Protein AF-0000000084820708 (afdb_homodimer)

Radius of gyration: 31.04 Å; Cα contacts (8 Å, |Δi|>4): 788; chains: 2; bounding box: 62×98×71 Å

InterPro domains:
  IPR000210 BTB/POZ domain [PF00651] (26-86)
  IPR000210 BTB/POZ domain [PS50097] (18-87)
  IPR011333 SKP1/BTB/POZ domain superfamily [G3DSA:3.30.710.10] (19-226)
  IPR011333 SKP1/BTB/POZ domain superfamily [SSF54695] (27-207)

Structure (mmCIF, N/CA/C/O backbone):
data_AF-0000000084820708-model_v1
#
loop_
_entity.id
_entity.type
_entity.pdbx_description
1 polymer 'BTB domain-containing protein'
#
loop_
_atom_site.group_PDB
_atom_site.id
_atom_site.type_symbol
_atom_site.label_atom_id
_atom_site.label_alt_id
_atom_site.label_comp_id
_atom_site.label_asym_id
_atom_site.label_entity_id
_atom_site.label_seq_id
_atom_site.pdbx_PDB_ins_code
_atom_site.Cartn_x
_atom_site.Cartn_y
_atom_site.Cartn_z
_atom_site.occupancy
_atom_site.B_iso_or_equiv
_atom_site.auth_seq_id
_atom_site.auth_comp_id
_atom_site.auth_asym_id
_atom_site.auth_atom_id
_atom_site.pdbx_PDB_model_num
ATOM 1 N N . MET A 1 1 ? 14.414 -39.125 -22.203 1 27.28 1 MET A N 1
ATOM 2 C CA . MET A 1 1 ? 13.703 -39.188 -20.938 1 27.28 1 MET A CA 1
ATOM 3 C C . MET A 1 1 ? 12.211 -39.406 -21.156 1 27.28 1 MET A C 1
ATOM 5 O O . MET A 1 1 ? 11.57 -38.656 -21.906 1 27.28 1 MET A O 1
ATOM 9 N N . ALA A 1 2 ? 11.703 -40.438 -20.938 1 32.78 2 ALA A N 1
ATOM 10 C CA . ALA A 1 2 ? 10.383 -40.938 -21.328 1 32.78 2 ALA A CA 1
ATOM 11 C C . ALA A 1 2 ? 9.281 -40.125 -20.641 1 32.78 2 ALA A C 1
ATOM 13 O O . ALA A 1 2 ? 9.227 -40.062 -19.406 1 32.78 2 ALA A O 1
ATOM 14 N N . MET A 1 3 ? 8.867 -39 -21.062 1 38.34 3 MET A N 1
ATOM 15 C CA . MET A 1 3 ? 7.707 -38.25 -20.578 1 38.34 3 MET A CA 1
ATOM 16 C C . MET A 1 3 ? 6.535 -39.188 -20.297 1 38.34 3 MET A C 1
ATOM 18 O O . MET A 1 3 ? 6.098 -39.938 -21.172 1 38.34 3 MET A O 1
ATOM 22 N N . ALA A 1 4 ? 6.457 -39.781 -19.172 1 41.41 4 ALA A N 1
ATOM 23 C CA . ALA A 1 4 ? 5.297 -40.594 -18.844 1 41.41 4 ALA A CA 1
ATOM 24 C C . ALA A 1 4 ? 4.004 -39.938 -19.328 1 41.41 4 ALA A C 1
ATOM 26 O O . ALA A 1 4 ? 3.746 -38.781 -19.047 1 41.41 4 ALA A O 1
ATOM 27 N N . ALA A 1 5 ? 3.494 -40.25 -20.453 1 46.59 5 ALA A N 1
ATOM 28 C CA . ALA A 1 5 ? 2.232 -39.875 -21.078 1 46.59 5 ALA A CA 1
ATOM 29 C C . ALA A 1 5 ? 1.088 -39.906 -20.062 1 46.59 5 ALA A C 1
ATOM 31 O O . ALA A 1 5 ? 1.071 -40.75 -19.172 1 46.59 5 ALA A O 1
ATOM 32 N N . ARG A 1 6 ? 0.524 -38.781 -19.641 1 53.88 6 ARG A N 1
ATOM 33 C CA . ARG A 1 6 ? -0.777 -38.875 -18.984 1 53.88 6 ARG A CA 1
ATOM 34 C C . ARG A 1 6 ? -1.599 -40 -19.594 1 53.88 6 ARG A C 1
ATOM 36 O O . ARG A 1 6 ? -1.662 -40.156 -20.812 1 53.88 6 ARG A O 1
ATOM 43 N N . CYS A 1 7 ? -1.661 -41.125 -18.906 1 51.16 7 CYS A N 1
ATOM 44 C CA . CYS A 1 7 ? -2.486 -42.219 -19.375 1 51.16 7 CYS A CA 1
ATOM 45 C C . CYS A 1 7 ? -3.816 -41.719 -19.922 1 51.16 7 CYS A C 1
ATOM 47 O O . CYS A 1 7 ? -4.652 -41.219 -19.172 1 51.16 7 CYS A O 1
ATOM 49 N N . ILE A 1 8 ? -3.764 -41.375 -21.219 1 62.25 8 ILE A N 1
ATOM 50 C CA . ILE A 1 8 ? -5.055 -41.125 -21.859 1 62.25 8 ILE A CA 1
ATOM 51 C C . ILE A 1 8 ? -5.914 -42.375 -21.766 1 62.25 8 ILE A C 1
ATOM 53 O O . ILE A 1 8 ? -5.637 -43.375 -22.438 1 62.25 8 ILE A O 1
ATOM 57 N N . ASP A 1 9 ? -6.508 -42.719 -20.625 1 59.56 9 ASP A N 1
ATOM 58 C CA . ASP A 1 9 ? -7.289 -43.906 -20.359 1 59.56 9 ASP A CA 1
ATOM 59 C C . ASP A 1 9 ? -8.039 -44.375 -21.609 1 59.56 9 ASP A C 1
ATOM 61 O O . ASP A 1 9 ? -8.141 -45.562 -21.875 1 59.56 9 ASP A O 1
ATOM 65 N N . ASN A 1 10 ? -8.516 -43.469 -22.422 1 69.81 10 ASN A N 1
ATOM 66 C CA . ASN A 1 10 ? -9.336 -43.875 -23.562 1 69.81 10 ASN A CA 1
ATOM 67 C C . ASN A 1 10 ? -8.773 -43.344 -24.875 1 69.81 10 ASN A C 1
ATOM 69 O O . ASN A 1 10 ? -9.438 -42.562 -25.578 1 69.81 10 ASN A O 1
ATOM 73 N N . LEU A 1 11 ? -7.555 -43.875 -25.172 1 77.69 11 LEU A N 1
ATOM 74 C CA . LEU A 1 11 ? -6.855 -43.406 -26.375 1 77.69 11 LEU A CA 1
ATOM 75 C C . LEU A 1 11 ? -7.703 -43.656 -27.625 1 77.69 11 LEU A C 1
ATOM 77 O O . LEU A 1 11 ? -7.742 -42.781 -28.516 1 77.69 11 LEU A O 1
ATOM 81 N N . GLU A 1 12 ? -8.359 -44.75 -27.594 1 80.44 12 GLU A N 1
ATOM 82 C CA . GLU A 1 12 ? -9.195 -45.062 -28.75 1 80.44 12 GLU A CA 1
ATOM 83 C C . GLU A 1 12 ? -10.305 -44.031 -28.938 1 80.44 12 GLU A C 1
ATOM 85 O O . GLU A 1 12 ? -10.57 -43.594 -30.047 1 80.44 12 GLU A O 1
ATOM 90 N N . SER A 1 13 ? -10.875 -43.75 -27.906 1 81.62 13 SER A N 1
ATOM 91 C CA . SER A 1 13 ? -11.938 -42.75 -27.969 1 81.62 13 SER A CA 1
ATOM 92 C C . SER A 1 13 ? -11.398 -41.406 -28.406 1 81.62 13 SER A C 1
ATOM 94 O O . SER A 1 13 ? -12.078 -40.656 -29.125 1 81.62 13 SER A O 1
ATOM 96 N N . VAL A 1 14 ? -10.188 -41.094 -28 1 84.06 14 VAL A N 1
ATOM 97 C CA . VAL A 1 14 ? -9.562 -39.812 -28.359 1 84.06 14 VAL A CA 1
ATOM 98 C C . VAL A 1 14 ? -9.289 -39.781 -29.875 1 84.06 14 VAL A C 1
ATOM 100 O O . VAL A 1 14 ? -9.625 -38.812 -30.547 1 84.06 14 VAL A O 1
ATOM 103 N N . LEU A 1 15 ? -8.852 -40.906 -30.344 1 83.56 15 LEU A N 1
ATOM 104 C CA . LEU A 1 15 ? -8.477 -40.969 -31.75 1 83.56 15 LEU A CA 1
ATOM 105 C C . LEU A 1 15 ? -9.711 -41.031 -32.656 1 83.56 15 LEU A C 1
ATOM 107 O O . LEU A 1 15 ? -9.641 -40.656 -33.812 1 83.56 15 LEU A O 1
ATOM 111 N N . ALA A 1 16 ? -10.789 -41.469 -32.031 1 87.56 16 ALA A N 1
ATOM 112 C CA . ALA A 1 16 ? -12.039 -41.562 -32.781 1 87.56 16 ALA A CA 1
ATOM 113 C C . ALA A 1 16 ? -12.75 -40.219 -32.844 1 87.56 16 ALA A C 1
ATOM 115 O O . ALA A 1 16 ? -13.641 -40.031 -33.656 1 87.56 16 ALA A O 1
ATOM 116 N N . SER A 1 17 ? -12.367 -39.406 -32.031 1 86.38 17 SER A N 1
ATOM 117 C CA . SER A 1 17 ? -13.039 -38.094 -32 1 86.38 17 SER A CA 1
ATOM 118 C C . SER A 1 17 ? -12.562 -37.219 -33.156 1 86.38 17 SER A C 1
ATOM 120 O O . SER A 1 17 ? -11.492 -37.438 -33.719 1 86.38 17 SER A O 1
ATOM 122 N N . ARG A 1 18 ? -13.398 -36.219 -33.531 1 88.94 18 ARG A N 1
ATOM 123 C CA . ARG A 1 18 ? -13.023 -35.312 -34.625 1 88.94 18 ARG A CA 1
ATOM 124 C C . ARG A 1 18 ? -11.844 -34.438 -34.25 1 88.94 18 ARG A C 1
ATOM 126 O O . ARG A 1 18 ? -11.555 -34.25 -33.062 1 88.94 18 ARG A O 1
ATOM 133 N N . VAL A 1 19 ? -11.156 -34 -35.25 1 90.56 19 VAL A N 1
ATOM 134 C CA . VAL A 1 19 ? -10.008 -33.125 -35.094 1 90.56 19 VAL A CA 1
ATOM 135 C C . VAL A 1 19 ? -10.438 -31.672 -35.188 1 90.56 19 VAL A C 1
ATOM 137 O O . VAL A 1 19 ? -11.133 -31.297 -36.125 1 90.56 19 VAL A O 1
ATOM 140 N N . ILE A 1 20 ? -10.102 -30.906 -34.219 1 91.94 20 ILE A N 1
ATOM 141 C CA . ILE A 1 20 ? -10.445 -29.5 -34.156 1 91.94 20 ILE A CA 1
ATOM 142 C C . ILE A 1 20 ? -9.227 -28.656 -34.562 1 91.94 20 ILE A C 1
ATOM 144 O O . ILE A 1 20 ? -8.109 -28.938 -34.125 1 91.94 20 ILE A O 1
ATOM 148 N N . THR A 1 21 ? -9.469 -27.641 -35.344 1 93.5 21 THR A N 1
ATOM 149 C CA . THR A 1 21 ? -8.43 -26.703 -35.75 1 93.5 21 THR A CA 1
ATOM 150 C C . THR A 1 21 ? -8.438 -25.469 -34.844 1 93.5 21 THR A C 1
ATOM 152 O O . THR A 1 21 ? -9.445 -24.766 -34.781 1 93.5 21 THR A O 1
ATOM 155 N N . PHE A 1 22 ? -7.324 -25.25 -34.188 1 94.56 22 PHE A N 1
ATOM 156 C CA . PHE A 1 22 ? -7.152 -24.047 -33.375 1 94.56 22 PHE A CA 1
ATOM 157 C C . PHE A 1 22 ? -6.27 -23.031 -34.094 1 94.56 22 PHE A C 1
ATOM 159 O O . PHE A 1 22 ? -5.188 -23.375 -34.562 1 94.56 22 PHE A O 1
ATOM 166 N N . LEU A 1 23 ? -6.758 -21.812 -34.188 1 95.94 23 LEU A N 1
ATOM 167 C CA . LEU A 1 23 ? -5.988 -20.688 -34.719 1 95.94 23 LEU A CA 1
ATOM 168 C C . LEU A 1 23 ? -5.551 -19.766 -33.594 1 95.94 23 LEU A C 1
ATOM 170 O O . LEU A 1 23 ? -6.371 -19.047 -33 1 95.94 23 LEU A O 1
ATOM 174 N N . ILE A 1 24 ? -4.238 -19.766 -33.344 1 95.62 24 ILE A N 1
ATOM 175 C CA . ILE A 1 24 ? -3.75 -19.125 -32.125 1 95.62 24 ILE A CA 1
ATOM 176 C C . ILE A 1 24 ? -2.973 -17.859 -32.469 1 95.62 24 ILE A C 1
ATOM 178 O O . ILE A 1 24 ? -2.072 -17.906 -33.312 1 95.62 24 ILE A O 1
ATOM 182 N N . GLY A 1 25 ? -3.299 -16.734 -31.797 1 95 25 GLY A N 1
ATOM 183 C CA . GLY A 1 25 ? -2.555 -15.5 -31.938 1 95 25 GLY A CA 1
ATOM 184 C C . GLY A 1 25 ? -2.961 -14.688 -33.156 1 95 25 GLY A C 1
ATOM 185 O O . GLY A 1 25 ? -3.836 -15.102 -33.906 1 95 25 GLY A O 1
ATOM 186 N N . PRO A 1 26 ? -2.328 -13.555 -33.312 1 93.31 26 PRO A N 1
ATOM 187 C CA . PRO A 1 26 ? -2.627 -12.695 -34.438 1 93.31 26 PRO A CA 1
ATOM 188 C C . PRO A 1 26 ? -2.213 -13.312 -35.781 1 93.31 26 PRO A C 1
ATOM 190 O O . PRO A 1 26 ? -2.838 -13.047 -36.812 1 93.31 26 PRO A O 1
ATOM 193 N N . GLU A 1 27 ? -1.203 -14.094 -35.75 1 94.19 27 GLU A N 1
ATOM 194 C CA . GLU A 1 27 ? -0.719 -14.742 -36.969 1 94.19 27 GLU A CA 1
ATOM 195 C C . GLU A 1 27 ? -1.515 -16 -37.281 1 94.19 27 GLU A C 1
ATOM 197 O O . GLU A 1 27 ? -1.3 -16.641 -38.312 1 94.19 27 GLU A O 1
ATOM 202 N N . LYS A 1 28 ? -2.363 -16.359 -36.438 1 94.81 28 LYS A N 1
ATOM 203 C CA . LYS A 1 28 ? -3.262 -17.5 -36.625 1 94.81 28 LYS A CA 1
ATOM 204 C C . LYS A 1 28 ? -2.48 -18.781 -36.844 1 94.81 28 LYS A C 1
ATOM 206 O O . LYS A 1 28 ? -2.754 -19.531 -37.781 1 94.81 28 LYS A O 1
ATOM 211 N N . GLN A 1 29 ? -1.517 -19.016 -36.031 1 94.62 29 GLN A N 1
ATOM 212 C CA . GLN A 1 29 ? -0.818 -20.297 -36.094 1 94.62 29 GLN A CA 1
ATOM 213 C C . GLN A 1 29 ? -1.785 -21.453 -35.875 1 94.62 29 GLN A C 1
ATOM 215 O O . GLN A 1 29 ? -2.609 -21.422 -34.969 1 94.62 29 GLN A O 1
ATOM 220 N N . THR A 1 30 ? -1.661 -22.469 -36.688 1 94.88 30 THR A N 1
ATOM 221 C CA . THR A 1 30 ? -2.654 -23.531 -36.719 1 94.88 30 THR A CA 1
ATOM 222 C C . THR A 1 30 ? -2.209 -24.719 -35.875 1 94.88 30 THR A C 1
ATOM 224 O O . THR A 1 30 ? -1.054 -25.141 -35.938 1 94.88 30 THR A O 1
ATOM 227 N N . PHE A 1 31 ? -3.105 -25.234 -35.031 1 93.56 31 PHE A N 1
ATOM 228 C CA . PHE A 1 31 ? -2.934 -26.453 -34.25 1 93.56 31 PHE A CA 1
ATOM 229 C C . PHE A 1 31 ? -4.117 -27.391 -34.469 1 93.56 31 PHE A C 1
ATOM 231 O O . PHE A 1 31 ? -5.266 -26.953 -34.531 1 93.56 31 PHE A O 1
ATOM 238 N N . HIS A 1 32 ? -3.832 -28.703 -34.625 1 92.25 32 HIS A N 1
ATOM 239 C CA . HIS A 1 32 ? -4.875 -29.719 -34.781 1 92.25 32 HIS A CA 1
ATOM 240 C C . HIS A 1 32 ? -4.891 -30.672 -33.562 1 92.25 32 HIS A C 1
ATOM 242 O O . HIS A 1 32 ? -3.887 -31.312 -33.281 1 92.25 32 HIS A O 1
ATOM 248 N N . ILE A 1 33 ? -6.035 -30.688 -32.906 1 90.75 33 ILE A N 1
ATOM 249 C CA . ILE A 1 33 ? -6.133 -31.484 -31.688 1 90.75 33 ILE A CA 1
ATOM 250 C C . ILE A 1 33 ? -7.441 -32.281 -31.703 1 90.75 33 ILE A C 1
ATOM 252 O O . ILE A 1 33 ? -8.469 -31.781 -32.156 1 90.75 33 ILE A O 1
ATOM 256 N N . ASN A 1 34 ? -7.336 -33.5 -31.219 1 90.06 34 ASN A N 1
ATOM 257 C CA . ASN A 1 34 ? -8.562 -34.281 -31.078 1 90.06 34 ASN A CA 1
ATOM 258 C C . ASN A 1 34 ? -9.523 -33.625 -30.078 1 90.06 34 ASN A C 1
ATOM 260 O O . ASN A 1 34 ? -9.117 -33.219 -28.984 1 90.06 34 ASN A O 1
ATOM 264 N N . GLU A 1 35 ? -10.742 -33.594 -30.438 1 89.62 35 GLU A N 1
ATOM 265 C CA . GLU A 1 35 ? -11.773 -32.875 -29.672 1 89.62 35 GLU A CA 1
ATOM 266 C C . GLU A 1 35 ? -11.867 -33.438 -28.25 1 89.62 35 GLU A C 1
ATOM 268 O O . GLU A 1 35 ? -11.992 -32.656 -27.281 1 89.62 35 GLU A O 1
ATOM 273 N N . GLN A 1 36 ? -11.766 -34.688 -28.109 1 87.5 36 GLN A N 1
ATOM 274 C CA . GLN A 1 36 ? -11.961 -35.312 -26.812 1 87.5 36 GLN A CA 1
ATOM 275 C C . GLN A 1 36 ? -10.867 -34.906 -25.844 1 87.5 36 GLN A C 1
ATOM 277 O O . GLN A 1 36 ? -11.109 -34.812 -24.625 1 87.5 36 GLN A O 1
ATOM 282 N N . LEU A 1 37 ? -9.656 -34.656 -26.312 1 86.94 37 LEU A N 1
ATOM 283 C CA . LEU A 1 37 ? -8.547 -34.219 -25.469 1 86.94 37 LEU A CA 1
ATOM 284 C C . LEU A 1 37 ? -8.836 -32.875 -24.828 1 86.94 37 LEU A C 1
ATOM 286 O O . LEU A 1 37 ? -8.516 -32.625 -23.672 1 86.94 37 LEU A O 1
ATOM 290 N N . VAL A 1 38 ? -9.492 -32.031 -25.547 1 89.75 38 VAL A N 1
ATOM 291 C CA . VAL A 1 38 ? -9.711 -30.641 -25.141 1 89.75 38 VAL A CA 1
ATOM 292 C C . VAL A 1 38 ? -10.977 -30.547 -24.281 1 89.75 38 VAL A C 1
ATOM 294 O O . VAL A 1 38 ? -10.992 -29.875 -23.25 1 89.75 38 VAL A O 1
ATOM 297 N N . ILE A 1 39 ? -12.047 -31.25 -24.641 1 88.5 39 ILE A N 1
ATOM 298 C CA . ILE A 1 39 ? -13.328 -31.109 -23.953 1 88.5 39 ILE A CA 1
ATOM 299 C C . ILE A 1 39 ? -13.297 -31.875 -22.641 1 88.5 39 ILE A C 1
ATOM 301 O O . ILE A 1 39 ? -14.102 -31.609 -21.734 1 88.5 39 ILE A O 1
ATOM 305 N N . SER A 1 40 ? -12.367 -32.781 -22.469 1 86.94 40 SER A N 1
ATOM 306 C CA . SER A 1 40 ? -12.273 -33.562 -21.234 1 86.94 40 SER A CA 1
ATOM 307 C C . SER A 1 40 ? -11.664 -32.75 -20.109 1 86.94 40 SER A C 1
ATOM 309 O O . SER A 1 40 ? -11.875 -33.031 -18.938 1 86.94 40 SER A O 1
ATOM 311 N N . CYS A 1 41 ? -10.953 -31.703 -20.438 1 87.88 41 CYS A N 1
ATOM 312 C CA . CYS A 1 41 ? -10.211 -31 -19.406 1 87.88 41 CYS A CA 1
ATOM 313 C C . CYS A 1 41 ? -10.727 -29.562 -19.25 1 87.88 41 CYS A C 1
ATOM 315 O O . CYS A 1 41 ? -10.305 -28.844 -18.344 1 87.88 41 CYS A O 1
ATOM 317 N N . SER A 1 42 ? -11.641 -29.156 -20.047 1 91.62 42 SER A N 1
ATOM 318 C CA . SER A 1 42 ? -12.078 -27.766 -20.031 1 91.62 42 SER A CA 1
ATOM 319 C C . SER A 1 42 ? -13.586 -27.672 -20.234 1 91.62 42 SER A C 1
ATOM 321 O O . SER A 1 42 ? -14.094 -28.031 -21.297 1 91.62 42 SER A O 1
ATOM 323 N N . GLY A 1 43 ? -14.25 -27.062 -19.312 1 88.69 43 GLY A N 1
ATOM 324 C CA . GLY A 1 43 ? -15.672 -26.797 -19.469 1 88.69 43 GLY A CA 1
ATOM 325 C C . GLY A 1 43 ? -15.977 -25.781 -20.547 1 88.69 43 GLY A C 1
ATOM 326 O O . GLY A 1 43 ? -16.969 -25.891 -21.266 1 88.69 43 GLY A O 1
ATOM 327 N N . VAL A 1 44 ? -15.18 -24.875 -20.672 1 91.75 44 VAL A N 1
ATOM 328 C CA . VAL A 1 44 ? -15.359 -23.797 -21.641 1 91.75 44 VAL A CA 1
ATOM 329 C C . VAL A 1 44 ? -15.195 -24.344 -23.062 1 91.75 44 VAL A C 1
ATOM 331 O O . VAL A 1 44 ? -16.031 -24.078 -23.922 1 91.75 44 VAL A O 1
ATOM 334 N N . PHE A 1 45 ? -14.164 -25.094 -23.312 1 91.25 45 PHE A N 1
ATOM 335 C CA . PHE A 1 45 ? -13.961 -25.672 -24.625 1 91.25 45 PHE A CA 1
ATOM 336 C C . PHE A 1 45 ? -15.062 -26.672 -24.969 1 91.25 45 PHE A C 1
ATOM 338 O O . PHE A 1 45 ? -15.484 -26.781 -26.125 1 91.25 45 PHE A O 1
ATOM 345 N N . LYS A 1 46 ? -15.508 -27.391 -23.938 1 89.75 46 LYS A N 1
ATOM 346 C CA . LYS A 1 46 ? -16.641 -28.281 -24.141 1 89.75 46 LYS A CA 1
ATOM 347 C C . LYS A 1 46 ? -17.859 -27.531 -24.641 1 89.75 46 LYS A C 1
ATOM 349 O O . LYS A 1 46 ? -18.5 -27.938 -25.625 1 89.75 46 LYS A O 1
ATOM 354 N N . ARG A 1 47 ? -18.109 -26.484 -24.062 1 88.94 47 ARG A N 1
ATOM 355 C CA . ARG A 1 47 ? -19.266 -25.672 -24.453 1 88.94 47 ARG A CA 1
ATOM 356 C C . ARG A 1 47 ? -19.062 -25.078 -25.844 1 88.94 47 ARG A C 1
ATOM 358 O O . ARG A 1 47 ? -20 -25.031 -26.641 1 88.94 47 ARG A O 1
ATOM 365 N N . MET A 1 48 ? -17.891 -24.641 -26.125 1 87.38 48 MET A N 1
ATOM 366 C CA . MET A 1 48 ? -17.578 -24.031 -27.422 1 87.38 48 MET A CA 1
ATOM 367 C C . MET A 1 48 ? -17.75 -25.016 -28.562 1 87.38 48 MET A C 1
ATOM 369 O O . MET A 1 48 ? -18.156 -24.641 -29.656 1 87.38 48 MET A O 1
ATOM 373 N N . LEU A 1 49 ? -17.5 -26.281 -28.281 1 87.5 49 LEU A N 1
ATOM 374 C CA . LEU A 1 49 ? -17.391 -27.266 -29.359 1 87.5 49 LEU A CA 1
ATOM 375 C C . LEU A 1 49 ? -18.625 -28.156 -29.422 1 87.5 49 LEU A C 1
ATOM 377 O O . LEU A 1 49 ? -18.828 -28.875 -30.406 1 87.5 49 LEU A O 1
ATOM 381 N N . THR A 1 50 ? -19.406 -28.156 -28.391 1 80.06 50 THR A N 1
ATOM 382 C CA . THR A 1 50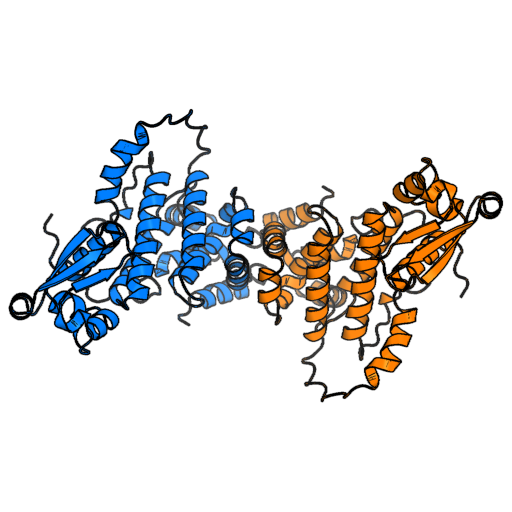 ? -20.547 -29.078 -28.391 1 80.06 50 THR A CA 1
ATOM 383 C C . THR A 1 50 ? -21.859 -28.297 -28.469 1 80.06 50 THR A C 1
ATOM 385 O O . THR A 1 50 ? -22.922 -28.891 -28.703 1 80.06 50 THR A O 1
ATOM 388 N N . ASN A 1 51 ? -22.031 -27.094 -28.078 1 70.75 51 ASN A N 1
ATOM 389 C CA . ASN A 1 51 ? -23.312 -26.406 -27.953 1 70.75 51 ASN A CA 1
ATOM 390 C C . ASN A 1 51 ? -23.766 -25.828 -29.297 1 70.75 51 ASN A C 1
ATOM 392 O O . AS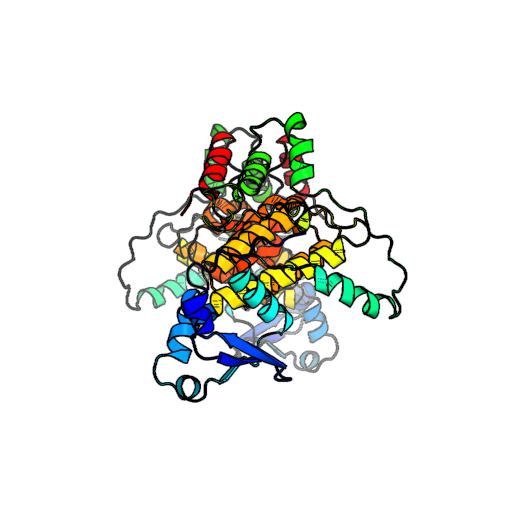N A 1 51 ? -24.531 -24.859 -29.328 1 70.75 51 ASN A O 1
ATOM 396 N N . GLY A 1 52 ? -23.375 -26.453 -30.375 1 65.19 52 GLY A N 1
ATOM 397 C CA . GLY A 1 52 ? -24.016 -26.047 -31.609 1 65.19 52 GLY A CA 1
ATOM 398 C C . GLY A 1 52 ? -23.516 -24.719 -32.125 1 65.19 52 GLY A C 1
ATOM 399 O O . GLY A 1 52 ? -24.094 -24.156 -33.062 1 65.19 52 GLY A O 1
ATOM 400 N N . MET A 1 53 ? -22.625 -24.125 -31.453 1 59.75 53 MET A N 1
ATOM 401 C CA . MET A 1 53 ? -22.109 -22.859 -31.969 1 59.75 53 MET A CA 1
ATOM 402 C C . MET A 1 53 ? -21.375 -23.078 -33.281 1 59.75 53 MET A C 1
ATOM 404 O O . MET A 1 53 ? -21.094 -24.219 -33.688 1 59.75 53 MET A O 1
ATOM 408 N N . ARG A 1 54 ? -21.406 -21.969 -34.062 1 58.72 54 ARG A N 1
ATOM 409 C CA . ARG A 1 54 ? -20.75 -21.969 -35.375 1 58.72 54 ARG A CA 1
ATOM 410 C C . ARG A 1 54 ? -19.438 -22.719 -35.344 1 58.72 54 ARG A C 1
ATOM 412 O O . ARG A 1 54 ? -19.125 -23.516 -36.219 1 58.72 54 ARG A O 1
ATOM 419 N N . GLU A 1 55 ? -18.672 -22.5 -34.219 1 59.81 55 GLU A N 1
ATOM 420 C CA . GLU A 1 55 ? -17.375 -23.141 -34.062 1 59.81 55 GLU A CA 1
ATOM 421 C C . GLU A 1 55 ? -17.531 -24.656 -33.969 1 59.81 55 GLU A C 1
ATOM 423 O O . GLU A 1 55 ? -16.688 -25.406 -34.5 1 59.81 55 GLU A O 1
ATOM 428 N N . SER A 1 56 ? -18.672 -24.953 -33.312 1 65.44 56 SER A N 1
ATOM 429 C CA . SER A 1 56 ? -18.969 -26.359 -33.094 1 65.44 56 SER A CA 1
ATOM 430 C C . SER A 1 56 ? -19.141 -27.094 -34.406 1 65.44 56 SER A C 1
ATOM 432 O O . SER A 1 56 ? -18.656 -28.219 -34.562 1 65.44 56 SER A O 1
ATOM 434 N N . GLN A 1 57 ? -19.734 -26.453 -35.25 1 67.69 57 GLN A N 1
ATOM 435 C CA . GLN A 1 57 ? -20.016 -27.125 -36.531 1 67.69 57 GLN A CA 1
ATOM 436 C C . GLN A 1 57 ? -18.797 -27.094 -37.438 1 67.69 57 GLN A C 1
ATOM 438 O O . GLN A 1 57 ? -18.5 -28.078 -38.125 1 67.69 57 GLN A O 1
ATOM 443 N N . GLU A 1 58 ? -18.062 -26.047 -37.469 1 77.5 58 GLU A N 1
ATOM 444 C CA . GLU A 1 58 ? -16.953 -25.875 -38.406 1 77.5 58 GLU A CA 1
ATOM 445 C C . GLU A 1 58 ? -15.688 -26.562 -37.875 1 77.5 58 GLU A C 1
ATOM 447 O O . GLU A 1 58 ? -14.781 -26.875 -38.656 1 77.5 58 GLU A O 1
ATOM 452 N N . GLY A 1 59 ? -15.602 -26.766 -36.625 1 86.31 59 GLY A N 1
ATOM 453 C CA . GLY A 1 59 ? -14.43 -27.406 -36.031 1 86.31 59 GLY A CA 1
ATOM 454 C C . GLY A 1 59 ? -13.219 -26.5 -35.969 1 86.31 59 GLY A C 1
ATOM 455 O O . GLY A 1 59 ? -12.086 -26.953 -36.125 1 86.31 59 GLY A O 1
ATOM 456 N N . VAL A 1 60 ? -13.461 -25.188 -36 1 90.25 60 VAL A N 1
ATOM 457 C CA . VAL A 1 60 ? -12.359 -24.219 -35.938 1 90.25 60 VAL A CA 1
ATOM 458 C C . VAL A 1 60 ? -12.555 -23.281 -34.75 1 90.25 60 VAL A C 1
ATOM 460 O O . VAL A 1 60 ? -13.633 -22.719 -34.562 1 90.25 60 VAL A O 1
ATOM 463 N N . VAL A 1 61 ? -11.594 -23.188 -33.875 1 91.69 61 VAL A N 1
ATOM 464 C CA . VAL A 1 61 ? -11.586 -22.281 -32.75 1 91.69 61 VAL A CA 1
ATOM 465 C C . VAL A 1 61 ? -10.477 -21.25 -32.906 1 91.69 61 VAL A C 1
ATOM 467 O O . VAL A 1 61 ? -9.305 -21.594 -33.031 1 91.69 61 VAL A O 1
ATOM 470 N N . GLU A 1 62 ? -10.852 -19.953 -32.844 1 93.12 62 GLU A N 1
ATOM 471 C CA . GLU A 1 62 ? -9.875 -18.875 -32.969 1 93.12 62 GLU A CA 1
ATOM 472 C C . GLU A 1 62 ? -9.625 -18.188 -31.641 1 93.12 62 GLU A C 1
ATOM 474 O O . GLU A 1 62 ? -10.562 -17.719 -31 1 93.12 62 GLU A O 1
ATOM 479 N N . LEU A 1 63 ? -8.383 -18.219 -31.203 1 94.62 63 LEU A N 1
ATOM 480 C CA . LEU A 1 63 ? -7.953 -17.516 -30 1 94.62 63 LEU A CA 1
ATOM 481 C C . LEU A 1 63 ? -6.887 -16.484 -30.312 1 94.62 63 LEU A C 1
ATOM 483 O O . LEU A 1 63 ? -5.699 -16.703 -30.062 1 94.62 63 LEU A O 1
ATOM 487 N N . GLU A 1 64 ? -7.27 -15.289 -30.688 1 93.19 64 GLU A N 1
ATOM 488 C CA . GLU A 1 64 ? -6.383 -14.266 -31.234 1 93.19 64 GLU A CA 1
ATOM 489 C C . GLU A 1 64 ? -5.523 -13.648 -30.125 1 93.19 64 GLU A C 1
ATOM 491 O O . GLU A 1 64 ? -4.414 -13.18 -30.391 1 93.19 64 GLU A O 1
ATOM 496 N N . ASP A 1 65 ? -5.902 -13.688 -28.922 1 93.06 65 ASP A N 1
ATOM 497 C CA . ASP A 1 65 ? -5.215 -13 -27.828 1 93.06 65 ASP A CA 1
ATOM 498 C C . ASP A 1 65 ? -4.289 -13.953 -27.078 1 93.06 65 ASP A C 1
ATOM 500 O O . ASP A 1 65 ? -3.672 -13.57 -26.094 1 93.06 65 ASP A O 1
ATOM 504 N N . GLN A 1 66 ? -4.203 -15.156 -27.609 1 94.56 66 GLN A N 1
ATOM 505 C CA . GLN A 1 66 ? -3.365 -16.141 -26.938 1 94.56 66 GLN A CA 1
ATOM 506 C C . GLN A 1 66 ? -2.043 -16.344 -27.672 1 94.56 66 GLN A C 1
ATOM 508 O O . GLN A 1 66 ? -1.984 -16.219 -28.906 1 94.56 66 GLN A O 1
ATOM 513 N N . GLU A 1 67 ? -1.002 -16.625 -26.938 1 92.88 67 GLU A N 1
ATOM 514 C CA . GLU A 1 67 ? 0.313 -16.875 -27.516 1 92.88 67 GLU A CA 1
ATOM 515 C C . GLU A 1 67 ? 0.494 -18.359 -27.859 1 92.88 67 GLU A C 1
ATOM 517 O O . GLU A 1 67 ? 0.118 -19.219 -27.062 1 92.88 67 GLU A O 1
ATOM 522 N N . PRO A 1 68 ? 1.134 -18.609 -28.922 1 93 68 PRO A N 1
ATOM 523 C CA . PRO A 1 68 ? 1.292 -20 -29.359 1 93 68 PRO A CA 1
ATOM 524 C C . PRO A 1 68 ? 2.061 -20.859 -28.344 1 93 68 PRO A C 1
ATOM 526 O O . PRO A 1 68 ? 1.721 -22.016 -28.141 1 93 68 PRO A O 1
ATOM 529 N N . HIS A 1 69 ? 3.064 -20.25 -27.75 1 90.56 69 HIS A N 1
ATOM 530 C CA . HIS A 1 69 ? 3.871 -21.062 -26.844 1 90.56 69 HIS A CA 1
ATOM 531 C C . HIS A 1 69 ? 3.09 -21.406 -25.578 1 90.56 69 HIS A C 1
ATOM 533 O O . HIS A 1 69 ? 3.312 -22.453 -24.969 1 90.56 69 HIS A O 1
ATOM 539 N N . ILE A 1 70 ? 2.205 -20.594 -25.172 1 94.81 70 ILE A N 1
ATOM 540 C CA . ILE A 1 70 ? 1.333 -20.891 -24.047 1 94.81 70 ILE A CA 1
ATOM 541 C C . ILE A 1 70 ? 0.368 -22.016 -24.422 1 94.81 70 ILE A C 1
ATOM 543 O O . ILE A 1 70 ? 0.163 -22.953 -23.641 1 94.81 70 ILE A O 1
ATOM 547 N N . PHE A 1 71 ? -0.167 -21.938 -25.609 1 94.5 71 PHE A N 1
ATOM 548 C CA . PHE A 1 71 ? -1.08 -22.969 -26.078 1 94.5 71 PHE A CA 1
ATOM 549 C C . PHE A 1 71 ? -0.361 -24.312 -26.203 1 94.5 71 PHE A C 1
ATOM 551 O O . PHE A 1 71 ? -0.926 -25.359 -25.891 1 94.5 71 PHE A O 1
ATOM 558 N N . THR A 1 72 ? 0.851 -24.266 -26.656 1 91.31 72 THR A N 1
ATOM 559 C CA . THR A 1 72 ? 1.656 -25.484 -26.75 1 91.31 72 THR A CA 1
ATOM 560 C C . THR A 1 72 ? 1.827 -26.141 -25.391 1 91.31 72 THR A C 1
ATOM 562 O O . THR A 1 72 ? 1.749 -27.359 -25.266 1 91.31 72 THR A O 1
ATOM 565 N N . SER A 1 73 ? 2.059 -25.328 -24.391 1 92.88 73 SER A N 1
ATOM 566 C CA . SER A 1 73 ? 2.189 -25.844 -23.031 1 92.88 73 SER A CA 1
ATOM 567 C C . SER A 1 73 ? 0.888 -26.469 -22.562 1 92.88 73 SER A C 1
ATOM 569 O O . SER A 1 73 ? 0.906 -27.484 -21.859 1 92.88 73 SER A O 1
ATOM 571 N N . PHE A 1 74 ? -0.197 -25.938 -22.953 1 93.75 74 PHE A N 1
ATOM 572 C CA . PHE A 1 74 ? -1.501 -26.516 -22.641 1 93.75 74 PHE A CA 1
ATOM 573 C C . PHE A 1 74 ? -1.643 -27.891 -23.281 1 93.75 74 PHE A C 1
ATOM 575 O O . PHE A 1 74 ? -2.07 -28.844 -22.625 1 93.75 74 PHE A O 1
ATOM 582 N N . ILE A 1 75 ? -1.228 -28.016 -24.547 1 88.69 75 ILE A N 1
ATOM 583 C CA . ILE A 1 75 ? -1.301 -29.281 -25.266 1 88.69 75 ILE A CA 1
ATOM 584 C C . ILE A 1 75 ? -0.418 -30.312 -24.578 1 88.69 75 ILE A C 1
ATOM 586 O O . ILE A 1 75 ? -0.827 -31.469 -24.391 1 88.69 75 ILE A O 1
ATOM 590 N N . HIS A 1 76 ? 0.75 -29.828 -24.203 1 87.38 76 HIS A N 1
ATOM 591 C CA . HIS A 1 76 ? 1.654 -30.719 -23.484 1 87.38 76 HIS A CA 1
ATOM 592 C C . HIS A 1 76 ? 1.013 -31.234 -22.203 1 87.38 76 HIS A C 1
ATOM 594 O O . HIS A 1 76 ? 1.137 -32.406 -21.875 1 87.38 76 HIS A O 1
ATOM 600 N N . TYR A 1 77 ? 0.359 -30.375 -21.562 1 90.06 77 TYR A N 1
ATOM 601 C CA . TYR A 1 77 ? -0.294 -30.766 -20.312 1 90.06 77 TYR A CA 1
ATOM 602 C C . TYR A 1 77 ? -1.39 -31.797 -20.562 1 90.06 77 TYR A C 1
ATOM 604 O O . TYR A 1 77 ? -1.518 -32.75 -19.812 1 90.06 77 TYR A O 1
ATOM 612 N N . ILE A 1 78 ? -2.252 -31.547 -21.531 1 86.75 78 ILE A N 1
ATOM 613 C CA . ILE A 1 78 ? -3.383 -32.438 -21.797 1 86.75 78 ILE A CA 1
ATOM 614 C C . ILE A 1 78 ? -2.875 -33.812 -22.234 1 86.75 78 ILE A C 1
ATOM 616 O O . ILE A 1 78 ? -3.496 -34.844 -21.953 1 86.75 78 ILE A O 1
ATOM 620 N N . LEU A 1 79 ? -1.718 -33.812 -22.859 1 82.25 79 LEU A N 1
ATOM 621 C CA . LEU A 1 79 ? -1.192 -35.062 -23.391 1 82.25 79 LEU A CA 1
ATOM 622 C C . LEU A 1 79 ? -0.352 -35.781 -22.344 1 82.25 79 LEU A C 1
ATOM 624 O O . LEU A 1 79 ? -0.42 -37 -22.234 1 82.25 79 LEU A O 1
ATOM 628 N N . TYR A 1 80 ? 0.479 -34.969 -21.594 1 79.31 80 TYR A N 1
ATOM 629 C CA . TYR A 1 80 ? 1.498 -35.594 -20.75 1 79.31 80 TYR A CA 1
ATOM 630 C C . TYR A 1 80 ? 1.268 -35.312 -19.281 1 79.31 80 TYR A C 1
ATOM 632 O O . TYR A 1 80 ? 1.946 -35.844 -18.422 1 79.31 80 TYR A O 1
ATOM 640 N N . GLY A 1 81 ? 0.323 -34.5 -18.969 1 82.56 81 GLY A N 1
ATOM 641 C CA . GLY A 1 81 ? 0.09 -34.094 -17.578 1 82.56 81 GLY A CA 1
ATOM 642 C C . GLY A 1 81 ? 1.144 -33.156 -17.047 1 82.56 81 GLY A C 1
ATOM 643 O O . GLY A 1 81 ? 1.313 -33.031 -15.828 1 82.56 81 GLY A O 1
ATOM 644 N N . ASN A 1 82 ? 1.917 -32.594 -17.938 1 84.94 82 ASN A N 1
ATOM 645 C CA . ASN A 1 82 ? 2.986 -31.656 -17.594 1 84.94 82 ASN A CA 1
ATOM 646 C C . ASN A 1 82 ? 3.277 -30.703 -18.75 1 84.94 82 ASN A C 1
ATOM 648 O O . ASN A 1 82 ? 2.678 -30.812 -19.828 1 84.94 82 ASN A O 1
ATOM 652 N N . TYR A 1 83 ? 4.02 -29.672 -18.453 1 86.38 83 TYR A N 1
ATOM 653 C CA . TYR A 1 83 ? 4.438 -28.75 -19.5 1 86.38 83 TYR A CA 1
ATOM 654 C C . TYR A 1 83 ? 5.867 -28.266 -19.266 1 86.38 83 TYR A C 1
ATOM 656 O O . TYR A 1 83 ? 6.418 -28.438 -18.172 1 86.38 83 TYR A O 1
ATOM 664 N N . GLU A 1 84 ? 6.543 -27.875 -20.297 1 77.81 84 GLU A N 1
ATOM 665 C CA . GLU A 1 84 ? 7.91 -27.359 -20.203 1 77.81 84 GLU A CA 1
ATOM 666 C C . GLU A 1 84 ? 7.941 -25.844 -20.359 1 77.81 84 GLU A C 1
ATOM 668 O O . GLU A 1 84 ? 7.477 -25.312 -21.375 1 77.81 84 GLU A O 1
ATOM 673 N N . ALA A 1 85 ? 8.297 -25.188 -19.297 1 63.41 85 ALA A N 1
ATOM 674 C CA . ALA A 1 85 ? 8.406 -23.734 -19.391 1 63.41 85 ALA A CA 1
ATOM 675 C C . ALA A 1 85 ? 9.703 -23.328 -20.078 1 63.41 85 ALA A C 1
ATOM 677 O O . ALA A 1 85 ? 9.766 -22.297 -20.75 1 63.41 85 ALA A O 1
ATOM 678 N N . SER A 1 86 ? 10.945 -24.031 -19.906 1 57.59 86 SER A N 1
ATOM 679 C CA . SER A 1 86 ? 12.312 -23.641 -20.25 1 57.59 86 SER A CA 1
ATOM 680 C C . SER A 1 86 ? 12.617 -23.969 -21.719 1 57.59 86 SER A C 1
ATOM 682 O O . SER A 1 86 ? 13.5 -23.344 -22.312 1 57.59 86 SER A O 1
ATOM 684 N N . GLN A 1 87 ? 12.164 -24.984 -22.203 1 50.34 87 GLN A N 1
ATOM 685 C CA . GLN A 1 87 ? 12.773 -25.453 -23.438 1 50.34 87 GLN A CA 1
ATOM 686 C C . GLN A 1 87 ? 12.805 -24.344 -24.484 1 50.34 87 GLN A C 1
ATOM 688 O O . GLN A 1 87 ? 13.805 -24.188 -25.188 1 50.34 87 GLN A O 1
ATOM 693 N N . LYS A 1 88 ? 11.812 -23.594 -24.672 1 49.66 88 LYS A N 1
ATOM 694 C CA . LYS A 1 88 ? 11.852 -22.547 -25.688 1 49.66 88 LYS A CA 1
ATOM 695 C C . LYS A 1 88 ? 12.578 -21.312 -25.172 1 49.66 88 LYS A C 1
ATOM 697 O O . LYS A 1 88 ? 13.016 -20.469 -25.953 1 49.66 88 LYS A O 1
ATOM 702 N N . ILE A 1 89 ? 12.664 -21.094 -23.922 1 48.03 89 ILE A N 1
ATOM 703 C CA . ILE A 1 89 ? 13.414 -19.969 -23.406 1 48.03 89 ILE A CA 1
ATOM 704 C C . ILE A 1 89 ? 14.898 -20.125 -23.719 1 48.03 89 ILE A C 1
ATOM 706 O O . ILE A 1 89 ? 15.609 -19.141 -23.922 1 48.03 89 ILE A O 1
ATOM 710 N N . ARG A 1 90 ? 15.383 -21.312 -23.594 1 43.81 90 ARG A N 1
ATOM 711 C CA . ARG A 1 90 ? 16.734 -21.609 -24.047 1 43.81 90 ARG A CA 1
ATOM 712 C C . ARG A 1 90 ? 16.938 -21.188 -25.5 1 43.81 90 ARG A C 1
ATOM 714 O O . ARG A 1 90 ? 18 -20.672 -25.875 1 43.81 90 ARG A O 1
ATOM 721 N N . GLU A 1 91 ? 15.977 -21.359 -26.281 1 43.5 91 GLU A N 1
ATOM 722 C CA . GLU A 1 91 ? 16.125 -20.984 -27.688 1 43.5 91 GLU A CA 1
ATOM 723 C C . GLU A 1 91 ? 16.016 -19.484 -27.891 1 43.5 91 GLU A C 1
ATOM 725 O O . GLU A 1 91 ? 16.672 -18.906 -28.75 1 43.5 91 GLU A O 1
ATOM 730 N N . MET A 1 92 ? 15.25 -18.781 -27.125 1 40.69 92 MET A N 1
ATOM 731 C CA . MET A 1 92 ? 15.086 -17.344 -27.297 1 40.69 92 MET A CA 1
ATOM 732 C C . MET A 1 92 ? 16.312 -16.594 -26.812 1 40.69 92 MET A C 1
ATOM 734 O O . MET A 1 92 ? 16.562 -15.453 -27.234 1 40.69 92 MET A O 1
ATOM 738 N N . LYS A 1 93 ? 17.031 -16.844 -25.812 1 43.25 93 LYS A N 1
ATOM 739 C CA . LYS A 1 93 ? 18.297 -16.219 -25.453 1 43.25 93 LYS A CA 1
ATOM 740 C C . LYS A 1 93 ? 19.281 -16.281 -26.625 1 43.25 93 LYS A C 1
ATOM 742 O O . LYS A 1 93 ? 20.234 -15.5 -26.672 1 43.25 93 LYS A O 1
ATOM 747 N N . ILE A 1 94 ? 19.234 -17.203 -27.406 1 38.41 94 ILE A N 1
ATOM 748 C CA . ILE A 1 94 ? 20.25 -17.172 -28.469 1 38.41 94 ILE A CA 1
ATOM 749 C C . ILE A 1 94 ? 20.109 -15.883 -29.266 1 38.41 94 ILE A C 1
ATOM 751 O O . ILE A 1 94 ? 21.125 -15.25 -29.594 1 38.41 94 ILE A O 1
ATOM 755 N N . THR A 1 95 ? 18.906 -15.352 -29.547 1 37.62 95 THR A N 1
ATOM 756 C CA . THR A 1 95 ? 18.828 -14.164 -30.406 1 37.62 95 THR A CA 1
ATOM 757 C C . THR A 1 95 ? 19 -12.898 -29.578 1 37.62 95 THR A C 1
ATOM 759 O O . THR A 1 95 ? 19.391 -11.852 -30.094 1 37.62 95 THR A O 1
ATOM 762 N N . VAL A 1 96 ? 18.547 -12.703 -28.375 1 37.31 96 VAL A N 1
ATOM 763 C CA . VAL A 1 96 ? 18.625 -11.422 -27.672 1 37.31 96 VAL A CA 1
ATOM 764 C C . VAL A 1 96 ? 20.062 -11.195 -27.188 1 37.31 96 VAL A C 1
ATOM 766 O O . VAL A 1 96 ? 20.422 -10.078 -26.812 1 37.31 96 VAL A O 1
ATOM 769 N N . GLU A 1 97 ? 20.891 -12.148 -26.969 1 37.53 97 GLU A N 1
ATOM 770 C CA . GLU A 1 97 ? 22.297 -11.898 -26.656 1 37.53 97 GLU A CA 1
ATOM 771 C C . GLU A 1 97 ? 22.953 -11.023 -27.719 1 37.53 97 GLU A C 1
ATOM 773 O O . GLU A 1 97 ? 24 -10.406 -27.469 1 37.53 97 GLU A O 1
ATOM 778 N N . THR A 1 98 ? 22.609 -11.094 -29.047 1 34.31 98 THR A N 1
ATOM 779 C CA . THR A 1 98 ? 23.406 -10.266 -29.953 1 34.31 98 THR A CA 1
ATOM 780 C C . THR A 1 98 ? 23.109 -8.789 -29.734 1 34.31 98 THR A C 1
ATOM 782 O O . THR A 1 98 ? 23.75 -7.922 -30.328 1 34.31 98 THR A O 1
ATOM 785 N N . ALA A 1 99 ? 21.859 -8.43 -29.594 1 33.72 99 ALA A N 1
ATOM 786 C CA . ALA A 1 99 ? 21.859 -6.973 -29.484 1 33.72 99 ALA A CA 1
ATOM 787 C C . ALA A 1 99 ? 22.734 -6.504 -28.328 1 33.72 99 ALA A C 1
ATOM 789 O O . ALA A 1 99 ? 23 -7.266 -27.391 1 33.72 99 ALA A O 1
ATOM 790 N N . ASP A 1 100 ? 23.344 -5.051 -28.359 1 33.12 100 ASP A N 1
ATOM 791 C CA . ASP A 1 100 ? 24.328 -4.301 -27.594 1 33.12 100 ASP A CA 1
ATOM 792 C C . ASP A 1 100 ? 24.109 -4.465 -26.094 1 33.12 100 ASP A C 1
ATOM 794 O O . ASP A 1 100 ? 23.125 -3.971 -25.547 1 33.12 100 ASP A O 1
ATOM 798 N N . GLU A 1 101 ? 24.203 -5.559 -25.5 1 34.16 101 GLU A N 1
ATOM 799 C CA . GLU A 1 101 ? 24.375 -5.793 -24.078 1 34.16 101 GLU A CA 1
ATOM 800 C C . GLU A 1 101 ? 25.25 -4.723 -23.438 1 34.16 101 GLU A C 1
ATOM 802 O O . GLU A 1 101 ? 26.469 -4.707 -23.625 1 34.16 101 GLU A O 1
ATOM 807 N N . GLU A 1 102 ? 24.922 -3.424 -23.547 1 33.34 102 GLU A N 1
ATOM 808 C CA . GLU A 1 102 ? 25.734 -2.539 -22.719 1 33.34 102 GLU A CA 1
ATOM 809 C C . GLU A 1 102 ? 26.203 -3.248 -21.453 1 33.34 102 GLU A C 1
ATOM 811 O O . GLU A 1 102 ? 25.594 -4.234 -21.016 1 33.34 102 GLU A O 1
ATOM 816 N N . ALA A 1 103 ? 27.5 -2.754 -20.938 1 32.69 103 ALA A N 1
ATOM 817 C CA . ALA A 1 103 ? 28.328 -3.268 -19.844 1 32.69 103 ALA A CA 1
ATOM 818 C C . ALA A 1 103 ? 27.469 -3.779 -18.688 1 32.69 103 ALA A C 1
ATOM 820 O O . ALA A 1 103 ? 26.453 -3.172 -18.359 1 32.69 103 ALA A O 1
ATOM 821 N N . PRO A 1 104 ? 27.547 -5.039 -18.5 1 34.94 104 PRO A N 1
ATOM 822 C CA . PRO A 1 104 ? 26.891 -5.633 -17.328 1 34.94 104 PRO A CA 1
ATOM 823 C C . PRO A 1 104 ? 26.984 -4.75 -16.078 1 34.94 104 PRO A C 1
ATOM 825 O O . PRO A 1 104 ? 28.094 -4.391 -15.664 1 34.94 104 PRO A O 1
ATOM 828 N N . VAL A 1 105 ? 26.375 -3.621 -16.062 1 34.88 105 VAL A N 1
ATOM 829 C CA . VAL A 1 105 ? 26.453 -2.943 -14.766 1 34.88 105 VAL A CA 1
ATOM 830 C C . VAL A 1 105 ? 26.688 -3.965 -13.656 1 34.88 105 VAL A C 1
ATOM 832 O O . VAL A 1 105 ? 26.094 -5.043 -13.656 1 34.88 105 VAL A O 1
ATOM 835 N N . ARG A 1 106 ? 27.844 -3.918 -12.992 1 33.84 106 ARG A N 1
ATOM 836 C CA . ARG A 1 106 ? 28.188 -4.746 -11.844 1 33.84 106 ARG A CA 1
ATOM 837 C C . ARG A 1 106 ? 26.938 -5.184 -11.094 1 33.84 106 ARG A C 1
ATOM 839 O O . ARG A 1 106 ? 26.172 -4.348 -10.594 1 33.84 106 ARG A O 1
ATOM 846 N N . ALA A 1 107 ? 26.203 -6.18 -11.508 1 38.06 107 ALA A N 1
ATOM 847 C CA . ALA A 1 107 ? 25.078 -6.816 -10.844 1 38.06 107 ALA A CA 1
ATOM 848 C C . ALA A 1 107 ? 25.25 -6.793 -9.328 1 38.06 107 ALA A C 1
ATOM 850 O O . ALA A 1 107 ? 26.234 -7.324 -8.797 1 38.06 107 ALA A O 1
ATOM 851 N N . LYS A 1 108 ? 25.016 -5.91 -8.594 1 51.12 108 LYS A N 1
ATOM 852 C CA . LYS A 1 108 ? 24.938 -6.039 -7.141 1 51.12 108 LYS A CA 1
ATOM 853 C C . LYS A 1 108 ? 24.453 -7.434 -6.742 1 51.12 108 LYS A C 1
ATOM 855 O O . LYS A 1 108 ? 23.656 -8.047 -7.445 1 51.12 108 LYS A O 1
ATOM 860 N N . GLY A 1 109 ? 25.297 -8.273 -5.941 1 65.25 109 GLY A N 1
ATOM 861 C CA . GLY A 1 109 ? 25.281 -9.664 -5.508 1 65.25 109 GLY A CA 1
ATOM 862 C C . GLY A 1 109 ? 23.875 -10.227 -5.414 1 65.25 109 GLY A C 1
ATOM 863 O O . GLY A 1 109 ? 22.891 -9.477 -5.348 1 65.25 109 GLY A O 1
ATOM 864 N N . HIS A 1 110 ? 23.672 -11.516 -5.961 1 76.69 110 HIS A N 1
ATOM 865 C CA . HIS A 1 110 ? 22.438 -12.273 -5.793 1 76.69 110 HIS A CA 1
ATOM 866 C C . HIS A 1 110 ? 22.125 -12.484 -4.32 1 76.69 110 HIS A C 1
ATOM 868 O O . HIS A 1 110 ? 23.016 -12.758 -3.516 1 76.69 110 HIS A O 1
ATOM 874 N N . TYR A 1 111 ? 20.938 -12.117 -4.016 1 86.25 111 TYR A N 1
ATOM 875 C CA . TYR A 1 111 ? 20.422 -12.453 -2.695 1 86.25 111 TYR A CA 1
ATOM 876 C C . TYR A 1 111 ? 20.062 -13.938 -2.609 1 86.25 111 TYR A C 1
ATOM 878 O O . TYR A 1 111 ? 19.844 -14.586 -3.633 1 86.25 111 TYR A O 1
ATOM 886 N N . ASP A 1 112 ? 20.125 -14.414 -1.464 1 88.38 112 ASP A N 1
ATOM 887 C CA . ASP A 1 112 ? 19.734 -15.805 -1.241 1 88.38 112 ASP A CA 1
ATOM 888 C C . ASP A 1 112 ? 18.281 -16.047 -1.64 1 88.38 112 ASP A C 1
ATOM 890 O O . ASP A 1 112 ? 17.438 -15.141 -1.531 1 88.38 112 ASP A O 1
ATOM 894 N N . SER A 1 113 ? 18.047 -17.297 -2.199 1 92.06 113 SER A N 1
ATOM 895 C CA . SER A 1 113 ? 16.641 -17.703 -2.33 1 92.06 113 SER A CA 1
ATOM 896 C C . SER A 1 113 ? 15.969 -17.797 -0.968 1 92.06 113 SER A C 1
ATOM 898 O O . SER A 1 113 ? 16.641 -17.875 0.062 1 92.06 113 SER A O 1
ATOM 900 N N . LEU A 1 114 ? 14.664 -17.781 -0.966 1 94.12 114 LEU A N 1
ATOM 901 C CA . LEU A 1 114 ? 13.93 -17.906 0.285 1 94.12 114 LEU A CA 1
ATOM 902 C C . LEU A 1 114 ? 14.258 -19.219 0.979 1 94.12 114 LEU A C 1
ATOM 904 O O . LEU A 1 114 ? 14.453 -19.25 2.195 1 94.12 114 LEU A O 1
ATOM 908 N N . THR A 1 115 ? 14.359 -20.281 0.195 1 94.31 115 THR A N 1
ATOM 909 C CA . THR A 1 115 ? 14.656 -21.609 0.734 1 94.31 115 THR A CA 1
ATOM 910 C C . THR A 1 115 ? 16.031 -21.625 1.39 1 94.31 115 THR A C 1
ATOM 912 O O . THR A 1 115 ? 16.172 -22.094 2.521 1 94.31 115 THR A O 1
ATOM 915 N N . LYS A 1 116 ? 16.984 -21.109 0.691 1 92.75 116 LYS A N 1
ATOM 916 C CA . LYS A 1 116 ? 18.344 -21.047 1.237 1 92.75 116 LYS A CA 1
ATOM 917 C C . LYS A 1 116 ? 18.391 -20.156 2.475 1 92.75 116 LYS A C 1
ATOM 919 O O . LYS A 1 116 ? 19.047 -20.5 3.461 1 92.75 116 LYS A O 1
ATOM 924 N N . HIS A 1 117 ? 17.719 -19.047 2.43 1 93.56 117 HIS A N 1
ATOM 925 C CA . HIS A 1 117 ? 17.703 -18.109 3.547 1 93.56 117 HIS A CA 1
ATOM 926 C C . HIS A 1 117 ? 17.125 -18.75 4.801 1 93.56 117 HIS A C 1
ATOM 928 O O . HIS A 1 117 ? 17.688 -18.641 5.887 1 93.56 117 HIS A O 1
ATOM 934 N N . VAL A 1 118 ? 16.047 -19.422 4.645 1 93.56 118 VAL A N 1
ATOM 935 C CA . VAL A 1 118 ? 15.375 -20.062 5.77 1 93.56 118 VAL A CA 1
ATOM 936 C C . VAL A 1 118 ? 16.266 -21.156 6.359 1 93.56 118 VAL A C 1
ATOM 938 O O . VAL A 1 118 ? 16.406 -21.266 7.578 1 93.56 118 VAL A O 1
ATOM 941 N N . SER A 1 119 ? 16.922 -21.906 5.516 1 92.5 119 SER A N 1
ATOM 942 C CA . SER A 1 119 ? 17.797 -22.969 5.961 1 92.5 119 SER A CA 1
ATOM 943 C C . SER A 1 119 ? 18.984 -22.422 6.754 1 92.5 119 SER A C 1
ATOM 945 O O . SER A 1 119 ? 19.422 -23.031 7.73 1 92.5 119 SER A O 1
ATOM 947 N N . GLN A 1 120 ? 19.438 -21.312 6.375 1 91.19 120 GLN A N 1
ATOM 948 C CA . GLN A 1 120 ? 20.594 -20.688 7.027 1 91.19 120 GLN A CA 1
ATOM 949 C C . GLN A 1 120 ? 20.188 -20.031 8.336 1 91.19 120 GLN A C 1
ATOM 951 O O . GLN A 1 120 ? 20.969 -20 9.297 1 91.19 120 GLN A O 1
ATOM 956 N N . MET A 1 121 ? 19.016 -19.5 8.375 1 89.88 121 MET A N 1
ATOM 957 C CA . MET A 1 121 ? 18.594 -18.688 9.516 1 89.88 121 MET A CA 1
ATOM 958 C C . MET A 1 121 ? 18.031 -19.562 10.625 1 89.88 121 MET A C 1
ATOM 960 O O . MET A 1 121 ? 18.125 -19.219 11.805 1 89.88 121 MET A O 1
ATOM 964 N N . ARG A 1 122 ? 17.516 -20.672 10.312 1 89.19 122 ARG A N 1
ATOM 965 C CA . ARG A 1 122 ? 16.812 -21.516 11.273 1 89.19 122 ARG A CA 1
ATOM 966 C C . ARG A 1 122 ? 17.719 -21.859 12.445 1 89.19 122 ARG A C 1
ATOM 968 O O . ARG A 1 122 ? 17.328 -21.703 13.609 1 89.19 122 ARG A O 1
ATOM 975 N N . PRO A 1 123 ? 18.938 -22.266 12.211 1 86.94 123 PRO A N 1
ATOM 976 C CA . PRO A 1 123 ? 19.797 -22.609 13.336 1 86.94 123 PRO A CA 1
ATOM 977 C C . PRO A 1 123 ? 20.219 -21.375 14.148 1 86.94 123 PRO A C 1
ATOM 979 O O . PRO A 1 123 ? 20.578 -21.5 15.32 1 86.94 123 PRO A O 1
ATOM 982 N N . LEU A 1 124 ? 20.141 -20.219 13.578 1 83.12 124 LEU A N 1
ATOM 983 C CA . LEU A 1 124 ? 20.641 -19 14.211 1 83.12 124 LEU A CA 1
ATOM 984 C C . LEU A 1 124 ? 19.578 -18.375 15.109 1 83.12 124 LEU A C 1
ATOM 986 O O . LEU A 1 124 ? 19.891 -17.891 16.203 1 83.12 124 LEU A O 1
ATOM 990 N N . VAL A 1 125 ? 18.312 -18.281 14.688 1 78.81 125 VAL A N 1
ATOM 991 C CA . VAL A 1 125 ? 17.312 -17.5 15.391 1 78.81 125 VAL A CA 1
ATOM 992 C C . VAL A 1 125 ? 16.344 -18.422 16.125 1 78.81 125 VAL A C 1
ATOM 994 O O . VAL A 1 125 ? 15.594 -17.984 17 1 78.81 125 VAL A O 1
ATOM 997 N N . GLY A 1 126 ? 16.391 -19.656 15.984 1 75.31 126 GLY A N 1
ATOM 998 C CA . GLY A 1 126 ? 15.477 -20.594 16.609 1 75.31 126 GLY A CA 1
ATOM 999 C C . GLY A 1 126 ? 14.148 -20.703 15.883 1 75.31 126 GLY A C 1
ATOM 1000 O O . GLY A 1 126 ? 13.82 -19.875 15.047 1 75.31 126 GLY A O 1
ATOM 1001 N N . PRO A 1 127 ? 13.383 -21.672 16.203 1 73.12 127 PRO A N 1
ATOM 1002 C CA . PRO A 1 127 ? 12.172 -22.016 15.438 1 73.12 127 PRO A CA 1
ATOM 1003 C C . PRO A 1 127 ? 10.969 -21.156 15.828 1 73.12 127 PRO A C 1
ATOM 1005 O O . PRO A 1 127 ? 9.922 -21.234 15.195 1 73.12 127 PRO A O 1
ATOM 1008 N N . THR A 1 128 ? 11.25 -20.188 16.766 1 81.88 128 THR A N 1
ATOM 1009 C CA . THR A 1 128 ? 10.039 -19.547 17.266 1 81.88 128 THR A CA 1
ATOM 1010 C C . THR A 1 128 ? 9.969 -18.094 16.781 1 81.88 128 THR A C 1
ATOM 1012 O O . THR A 1 128 ? 9.078 -17.344 17.203 1 81.88 128 THR A O 1
ATOM 1015 N N . MET A 1 129 ? 10.875 -17.75 15.961 1 88.5 129 MET A N 1
ATOM 1016 C CA . MET A 1 129 ? 10.766 -16.391 15.43 1 88.5 129 MET A CA 1
ATOM 1017 C C . MET A 1 129 ? 9.594 -16.281 14.461 1 88.5 129 MET A C 1
ATOM 1019 O O . MET A 1 129 ? 9.555 -16.984 13.445 1 88.5 129 MET A O 1
ATOM 1023 N N . PRO A 1 130 ? 8.688 -15.375 14.727 1 91.38 130 PRO A N 1
ATOM 1024 C CA . PRO A 1 130 ? 7.457 -15.344 13.93 1 91.38 130 PRO A CA 1
ATOM 1025 C C . PRO A 1 130 ? 7.719 -15.133 12.445 1 91.38 130 PRO A C 1
ATOM 1027 O O . PRO A 1 130 ? 7.082 -15.781 11.602 1 91.38 130 PRO A O 1
ATOM 1030 N N . TYR A 1 131 ? 8.641 -14.273 12.141 1 93.38 131 TYR A N 1
ATOM 1031 C CA . TYR A 1 131 ? 8.914 -14 10.734 1 93.38 131 TYR A CA 1
ATOM 1032 C C . TYR A 1 131 ? 9.492 -15.234 10.047 1 93.38 131 TYR A C 1
ATOM 1034 O O . TYR A 1 131 ? 9.117 -15.555 8.914 1 93.38 131 TYR A O 1
ATOM 1042 N N . LEU A 1 132 ? 10.414 -15.914 10.695 1 93.44 132 LEU A N 1
ATOM 1043 C CA . LEU A 1 132 ? 10.961 -17.141 10.141 1 93.44 132 LEU A CA 1
ATOM 1044 C C . LEU A 1 132 ? 9.875 -18.203 9.977 1 93.44 132 LEU A C 1
ATOM 1046 O O . LEU A 1 132 ? 9.852 -18.922 8.984 1 93.44 132 LEU A O 1
ATOM 1050 N N . LYS A 1 133 ? 9.008 -18.234 10.992 1 94.38 133 LYS A N 1
ATOM 1051 C CA . LYS A 1 133 ? 7.902 -19.188 10.922 1 94.38 133 LYS A CA 1
ATOM 1052 C C . LYS A 1 133 ? 6.996 -18.891 9.727 1 94.38 133 LYS A C 1
ATOM 1054 O O . LYS A 1 133 ? 6.469 -19.812 9.102 1 94.38 133 LYS A O 1
ATOM 1059 N N . TYR A 1 134 ? 6.758 -17.625 9.484 1 96.56 134 TYR A N 1
ATOM 1060 C CA . TYR A 1 134 ? 5.969 -17.25 8.312 1 96.56 134 TYR A CA 1
ATOM 1061 C C . TYR A 1 134 ? 6.633 -17.75 7.031 1 96.56 134 TYR A C 1
ATOM 1063 O O . TYR A 1 134 ? 5.973 -18.359 6.18 1 96.56 134 TYR A O 1
ATOM 1071 N N . MET A 1 135 ? 7.957 -17.531 6.867 1 96.12 135 MET A N 1
ATOM 1072 C CA . MET A 1 135 ? 8.695 -17.984 5.688 1 96.12 135 MET A CA 1
ATOM 1073 C C . MET A 1 135 ? 8.625 -19.5 5.539 1 96.12 135 MET A C 1
ATOM 1075 O O . MET A 1 135 ? 8.359 -20 4.449 1 96.12 135 MET A O 1
ATOM 1079 N N . GLU A 1 136 ? 8.781 -20.141 6.641 1 94.94 136 GLU A N 1
ATOM 1080 C CA . GLU A 1 136 ? 8.734 -21.594 6.633 1 94.94 136 GLU A CA 1
ATOM 1081 C C . GLU A 1 136 ? 7.359 -22.109 6.203 1 94.94 136 GLU A C 1
ATOM 1083 O O . GLU A 1 136 ? 7.254 -23.016 5.387 1 94.94 136 GLU A O 1
ATOM 1088 N N . SER A 1 137 ? 6.324 -21.531 6.84 1 95.56 137 SER A N 1
ATOM 1089 C CA . SER A 1 137 ? 4.961 -21.922 6.496 1 95.56 137 SER A CA 1
ATOM 1090 C C . SER A 1 137 ? 4.684 -21.688 5.012 1 95.56 137 SER A C 1
ATOM 1092 O O . SER A 1 137 ? 4.023 -22.516 4.367 1 95.56 137 SER A O 1
ATOM 1094 N N . PHE A 1 138 ? 5.207 -20.609 4.492 1 97.62 138 PHE A N 1
ATOM 1095 C CA . PHE A 1 138 ? 5.035 -20.328 3.072 1 97.62 138 PHE A CA 1
ATOM 1096 C C . PHE A 1 138 ? 5.738 -21.375 2.217 1 97.62 138 PHE A C 1
ATOM 1098 O O . PHE A 1 138 ? 5.18 -21.859 1.229 1 97.62 138 PHE A O 1
ATOM 1105 N N . LEU A 1 139 ? 6.973 -21.766 2.566 1 96.5 139 LEU A N 1
ATOM 1106 C CA . LEU A 1 139 ? 7.734 -22.766 1.835 1 96.5 139 LEU A CA 1
ATOM 1107 C C . LEU A 1 139 ? 6.977 -24.094 1.776 1 96.5 139 LEU A C 1
ATOM 1109 O O . LEU A 1 139 ? 6.949 -24.75 0.733 1 96.5 139 LEU A O 1
ATOM 1113 N N . TYR A 1 140 ? 6.285 -24.375 2.822 1 95.12 140 TYR A N 1
ATOM 1114 C CA . TYR A 1 140 ? 5.648 -25.688 2.961 1 95.12 140 TYR A CA 1
ATOM 1115 C C . TYR A 1 140 ? 4.32 -25.719 2.215 1 95.12 140 TYR A C 1
ATOM 1117 O O . TYR A 1 140 ? 3.678 -26.766 2.141 1 95.12 140 TYR A O 1
ATOM 1125 N N . GLN A 1 141 ? 3.906 -24.672 1.649 1 95.88 141 GLN A N 1
ATOM 1126 C CA . GLN A 1 141 ? 2.617 -24.641 0.968 1 95.88 141 GLN A CA 1
ATOM 1127 C C . GLN A 1 141 ? 2.664 -25.422 -0.339 1 95.88 141 GLN A C 1
ATOM 1129 O O . GLN A 1 141 ? 1.623 -25.703 -0.939 1 95.88 141 GLN A O 1
ATOM 1134 N N . GLY A 1 142 ? 3.822 -25.828 -0.793 1 93.81 142 GLY A N 1
ATOM 1135 C CA . GLY A 1 142 ? 3.965 -26.656 -1.974 1 93.81 142 GLY A CA 1
ATOM 1136 C C . GLY A 1 142 ? 3.795 -28.141 -1.681 1 93.81 142 GLY A C 1
ATOM 1137 O O . GLY A 1 142 ? 3.703 -28.953 -2.602 1 93.81 142 GLY A O 1
ATOM 1138 N N . ASP A 1 143 ? 3.711 -28.484 -0.409 1 92.88 143 ASP A N 1
ATOM 1139 C CA . ASP A 1 143 ? 3.58 -29.875 -0.015 1 92.88 143 ASP A CA 1
ATOM 1140 C C . ASP A 1 143 ? 2.17 -30.406 -0.287 1 92.88 143 ASP A C 1
ATOM 1142 O O . ASP A 1 143 ? 1.251 -29.609 -0.535 1 92.88 143 ASP A O 1
ATOM 1146 N N . ALA A 1 144 ? 2.029 -31.719 -0.255 1 91.06 144 ALA A N 1
ATOM 1147 C CA . ALA A 1 144 ? 0.754 -32.375 -0.535 1 91.06 144 ALA A CA 1
ATOM 1148 C C . ALA A 1 144 ? -0.333 -31.891 0.421 1 91.06 144 ALA A C 1
ATOM 1150 O O . ALA A 1 144 ? -0.112 -31.812 1.632 1 91.06 144 ALA A O 1
ATOM 1151 N N . GLY A 1 145 ? -1.475 -31.516 -0.15 1 89.44 145 GLY A N 1
ATOM 1152 C CA . GLY A 1 145 ? -2.621 -31.125 0.654 1 89.44 145 GLY A CA 1
ATOM 1153 C C . GLY A 1 145 ? -2.627 -29.641 1.003 1 89.44 145 GLY A C 1
ATOM 1154 O O . GLY A 1 145 ? -3.557 -29.156 1.649 1 89.44 145 GLY A O 1
ATOM 1155 N N . ARG A 1 146 ? -1.643 -28.922 0.589 1 94.12 146 ARG A N 1
ATOM 1156 C CA . ARG A 1 146 ? -1.548 -27.5 0.909 1 94.12 146 ARG A CA 1
ATOM 1157 C C . ARG A 1 146 ? -1.946 -26.641 -0.287 1 94.12 146 ARG A C 1
ATOM 1159 O O . ARG A 1 146 ? -2.4 -27.172 -1.309 1 94.12 146 ARG A O 1
ATOM 1166 N N . LEU A 1 147 ? -1.884 -25.375 -0.127 1 93.69 147 LEU A N 1
ATOM 1167 C CA . LEU A 1 147 ? -2.479 -24.406 -1.052 1 93.69 147 LEU A CA 1
ATOM 1168 C C . LEU A 1 147 ? -1.854 -24.531 -2.438 1 93.69 147 LEU A C 1
ATOM 1170 O O . LEU A 1 147 ? -2.547 -24.406 -3.449 1 93.69 147 LEU A O 1
ATOM 1174 N N . TYR A 1 148 ? -0.538 -24.766 -2.492 1 96.12 148 TYR A N 1
ATOM 1175 C CA . TYR A 1 148 ? 0.168 -24.766 -3.77 1 96.12 148 TYR A CA 1
ATOM 1176 C C . TYR A 1 148 ? 0.717 -26.156 -4.082 1 96.12 148 TYR A C 1
ATOM 1178 O O . TYR A 1 148 ? 1.781 -26.281 -4.695 1 96.12 148 TYR A O 1
ATOM 1186 N N . ALA A 1 149 ? 0.003 -27.172 -3.656 1 93.94 149 ALA A N 1
ATOM 1187 C CA . ALA A 1 149 ? 0.414 -28.547 -3.867 1 93.94 149 ALA A CA 1
ATOM 1188 C C . ALA A 1 149 ? 0.233 -28.953 -5.328 1 93.94 149 ALA A C 1
ATOM 1190 O O . ALA A 1 149 ? -0.606 -28.406 -6.035 1 93.94 149 ALA A O 1
ATOM 1191 N N . LYS A 1 150 ? 1.011 -29.891 -5.711 1 91.5 150 LYS A N 1
ATOM 1192 C CA . LYS A 1 150 ? 0.815 -30.516 -7.016 1 91.5 150 LYS A CA 1
ATOM 1193 C C . LYS A 1 150 ? -0.541 -31.203 -7.098 1 91.5 150 LYS A C 1
ATOM 1195 O O . LYS A 1 150 ? -0.992 -31.812 -6.121 1 91.5 150 LYS A O 1
ATOM 1200 N N . PRO A 1 151 ? -1.206 -31.125 -8.258 1 88.81 151 PRO A N 1
ATOM 1201 C CA . PRO A 1 151 ? -2.482 -31.828 -8.383 1 88.81 151 PRO A CA 1
ATOM 1202 C C . PRO A 1 151 ? -2.346 -33.344 -8.18 1 88.81 151 PRO A C 1
ATOM 1204 O O . PRO A 1 151 ? -1.341 -33.938 -8.586 1 88.81 151 PRO A O 1
ATOM 1207 N N . SER A 1 152 ? -3.508 -33.844 -7.477 1 78.94 152 SER A N 1
ATOM 1208 C CA . SER A 1 152 ? -3.564 -35.281 -7.141 1 78.94 152 SER A CA 1
ATOM 1209 C C . SER A 1 152 ? -3.791 -36.125 -8.383 1 78.94 152 SER A C 1
ATOM 1211 O O . SER A 1 152 ? -4.535 -35.75 -9.281 1 78.94 152 SER A O 1
ATOM 1213 N N . GLY A 1 153 ? -3.004 -36.594 -9.258 1 70.06 153 GLY A N 1
ATOM 1214 C CA . GLY A 1 153 ? -3.232 -37.5 -10.383 1 70.06 153 GLY A CA 1
ATOM 1215 C C . GLY A 1 153 ? -2.201 -37.344 -11.484 1 70.06 153 GLY A C 1
ATOM 1216 O O . GLY A 1 153 ? -2.195 -38.125 -12.445 1 70.06 153 GLY A O 1
ATOM 1217 N N . LEU A 1 154 ? -1.506 -36.344 -11.32 1 72.06 154 LEU A N 1
ATOM 1218 C CA . LEU A 1 154 ? -0.527 -36.156 -12.383 1 72.06 154 LEU A CA 1
ATOM 1219 C C . LEU A 1 154 ? 0.7 -37.031 -12.156 1 72.06 154 LEU A C 1
ATOM 1221 O O . LEU A 1 154 ? 1.077 -37.312 -11.016 1 72.06 154 LEU A O 1
ATOM 1225 N N . PRO A 1 155 ? 1.126 -37.656 -13.344 1 62.22 155 PRO A N 1
ATOM 1226 C CA . PRO A 1 155 ? 2.307 -38.5 -13.211 1 62.22 155 PRO A CA 1
ATOM 1227 C C . PRO A 1 155 ? 3.504 -37.781 -12.609 1 62.22 155 PRO A C 1
ATOM 1229 O O . PRO A 1 155 ? 3.676 -36.562 -12.828 1 62.22 155 PRO A O 1
ATOM 1232 N N . THR A 1 156 ? 4.031 -38.25 -11.508 1 53 156 THR A N 1
ATOM 1233 C CA . THR A 1 156 ? 5.227 -37.688 -10.891 1 53 156 THR A CA 1
ATOM 1234 C C . THR A 1 156 ? 6.41 -37.75 -11.859 1 53 156 THR A C 1
ATOM 1236 O O . THR A 1 156 ? 6.883 -38.844 -12.188 1 53 156 THR A O 1
ATOM 1239 N N . SER A 1 157 ? 6.336 -37.219 -12.984 1 49.12 157 SER A N 1
ATOM 1240 C CA . SER A 1 157 ? 7.543 -37.344 -13.797 1 49.12 157 SER A CA 1
ATOM 1241 C C . SER A 1 157 ? 8.781 -36.906 -13.016 1 49.12 157 SER A C 1
ATOM 1243 O O . SER A 1 157 ? 8.742 -35.938 -12.258 1 49.12 157 SER A O 1
ATOM 1245 N N . GLU A 1 158 ? 9.648 -37.844 -12.734 1 44.91 158 GLU A N 1
ATOM 1246 C CA . GLU A 1 158 ? 10.969 -37.719 -12.117 1 44.91 158 GLU A CA 1
ATOM 1247 C C . GLU A 1 158 ? 11.734 -36.531 -12.68 1 44.91 158 GLU A C 1
ATOM 1249 O O . GLU A 1 158 ? 12.906 -36.344 -12.352 1 44.91 158 GLU A O 1
ATOM 1254 N N . SER A 1 159 ? 11.367 -35.969 -13.773 1 45.28 159 SER A N 1
ATOM 1255 C CA . SER A 1 159 ? 12.328 -34.938 -14.195 1 45.28 159 SER A CA 1
ATOM 1256 C C . SER A 1 159 ? 12.484 -33.875 -13.141 1 45.28 159 SER A C 1
ATOM 1258 O O . SER A 1 159 ? 11.492 -33.438 -12.547 1 45.28 159 SER A O 1
ATOM 1260 N N . PRO A 1 160 ? 13.695 -33.75 -12.664 1 44.22 160 PRO A N 1
ATOM 1261 C CA . PRO A 1 160 ? 13.961 -32.688 -11.688 1 44.22 160 PRO A CA 1
ATOM 1262 C C . PRO A 1 160 ? 13.164 -31.406 -11.977 1 44.22 160 PRO A C 1
ATOM 1264 O O . PRO A 1 160 ? 12.953 -31.062 -13.133 1 44.22 160 PRO A O 1
ATOM 1267 N N . ASP A 1 161 ? 12.242 -31.125 -11.203 1 49.09 161 ASP A N 1
ATOM 1268 C CA . ASP A 1 161 ? 11.539 -29.844 -11.289 1 49.09 161 ASP A CA 1
ATOM 1269 C C . ASP A 1 161 ? 12.414 -28.781 -11.969 1 49.09 161 ASP A C 1
ATOM 1271 O O . ASP A 1 161 ? 13.57 -28.609 -11.602 1 49.09 161 ASP A O 1
ATOM 1275 N N . LEU A 1 162 ? 12.297 -28.641 -13.203 1 47 162 LEU A N 1
ATOM 1276 C CA . LEU A 1 162 ? 13.008 -27.719 -14.078 1 47 162 LEU A CA 1
ATOM 1277 C C . LEU A 1 162 ? 13.57 -26.547 -13.281 1 47 162 LEU A C 1
ATOM 1279 O O . LEU A 1 162 ? 14.539 -25.906 -13.703 1 47 162 LEU A O 1
ATOM 1283 N N . GLU A 1 163 ? 12.93 -26.203 -12.18 1 52.19 163 GLU A N 1
ATOM 1284 C CA . GLU A 1 163 ? 13.289 -25 -11.445 1 52.19 163 GLU A CA 1
ATOM 1285 C C . GLU A 1 163 ? 14.602 -25.172 -10.688 1 52.19 163 GLU A C 1
ATOM 1287 O O . GLU A 1 163 ? 15.156 -24.219 -10.164 1 52.19 163 GLU A O 1
ATOM 1292 N N . LYS A 1 164 ? 15.211 -26.516 -10.602 1 51.31 164 LYS A N 1
ATOM 1293 C CA . LYS A 1 164 ? 16.344 -26.812 -9.727 1 51.31 164 LYS A CA 1
ATOM 1294 C C . LYS A 1 164 ? 17.641 -26.281 -10.312 1 51.31 164 LYS A C 1
ATOM 1296 O O . LYS A 1 164 ? 18.609 -26.062 -9.586 1 51.31 164 LYS A O 1
ATOM 1301 N N . SER A 1 165 ? 17.688 -26.078 -11.594 1 53.28 165 SER A N 1
ATOM 1302 C CA . SER A 1 165 ? 19.062 -25.766 -11.938 1 53.28 165 SER A CA 1
ATOM 1303 C C . SER A 1 165 ? 19.156 -24.5 -12.797 1 53.28 165 SER A C 1
ATOM 1305 O O . SER A 1 165 ? 19.219 -24.578 -14.023 1 53.28 165 SER A O 1
ATOM 1307 N N . LEU A 1 166 ? 18.594 -23.469 -12.141 1 56.94 166 LEU A N 1
ATOM 1308 C CA . LEU A 1 166 ? 18.828 -22.25 -12.914 1 56.94 166 LEU A CA 1
ATOM 1309 C C . LEU A 1 166 ? 20.312 -21.922 -12.969 1 56.94 166 LEU A C 1
ATOM 1311 O O . LEU A 1 166 ? 21.031 -22.109 -11.984 1 56.94 166 LEU A O 1
ATOM 1315 N N . ASP A 1 167 ? 20.766 -21.844 -14.156 1 57.44 167 ASP A N 1
ATOM 1316 C CA . ASP A 1 167 ? 22.125 -21.312 -14.305 1 57.44 167 ASP A CA 1
ATOM 1317 C C . ASP A 1 167 ? 22.281 -20 -13.547 1 57.44 167 ASP A C 1
ATOM 1319 O O . ASP A 1 167 ? 21.562 -19.031 -13.789 1 57.44 167 ASP A O 1
ATOM 1323 N N . PRO A 1 168 ? 23.125 -19.969 -12.578 1 58.09 168 PRO A N 1
ATOM 1324 C CA . PRO A 1 168 ? 23.312 -18.75 -11.781 1 58.09 168 PRO A CA 1
ATOM 1325 C C . PRO A 1 168 ? 23.562 -17.516 -12.641 1 58.09 168 PRO A C 1
ATOM 1327 O O . PRO A 1 168 ? 23.172 -16.406 -12.273 1 58.09 168 PRO A O 1
ATOM 1330 N N . SER A 1 169 ? 24.266 -17.719 -13.828 1 57.66 169 SER A N 1
ATOM 1331 C CA . SER A 1 169 ? 24.625 -16.594 -14.68 1 57.66 169 SER A CA 1
ATOM 1332 C C . SER A 1 169 ? 23.391 -16.031 -15.398 1 57.66 169 SER A C 1
ATOM 1334 O O . SER A 1 169 ? 23.391 -14.883 -15.836 1 57.66 169 SER A O 1
ATOM 1336 N N . ALA A 1 170 ? 22.484 -16.797 -15.531 1 68.31 170 ALA A N 1
ATOM 1337 C CA . ALA A 1 170 ? 21.281 -16.359 -16.234 1 68.31 170 ALA A CA 1
ATOM 1338 C C . ALA A 1 170 ? 20.047 -16.516 -15.359 1 68.31 170 ALA A C 1
ATOM 1340 O O . ALA A 1 170 ? 18.922 -16.594 -15.859 1 68.31 170 ALA A O 1
ATOM 1341 N N . ALA A 1 171 ? 20.422 -16.422 -14.156 1 76.88 171 ALA A N 1
ATOM 1342 C CA . ALA A 1 171 ? 19.375 -16.797 -13.203 1 76.88 171 ALA A CA 1
ATOM 1343 C C . ALA A 1 171 ? 18.203 -15.82 -13.258 1 76.88 171 ALA A C 1
ATOM 1345 O O . ALA A 1 171 ? 17.047 -16.25 -13.312 1 76.88 171 ALA A O 1
ATOM 1346 N N . ASP A 1 172 ? 18.531 -14.562 -13.43 1 85.44 172 ASP A N 1
ATOM 1347 C CA . ASP A 1 172 ? 17.469 -13.562 -13.398 1 85.44 172 ASP A CA 1
ATOM 1348 C C . ASP A 1 172 ? 16.609 -13.625 -14.664 1 85.44 172 ASP A C 1
ATOM 1350 O O . ASP A 1 172 ? 15.383 -13.617 -14.594 1 85.44 172 ASP A O 1
ATOM 1354 N N . SER A 1 173 ? 17.312 -13.703 -15.797 1 85.25 173 SER A N 1
ATOM 1355 C CA . SER A 1 173 ? 16.578 -13.742 -17.062 1 85.25 173 SER A CA 1
ATOM 1356 C C . SER A 1 173 ? 15.734 -15.008 -17.172 1 85.25 173 SER A C 1
ATOM 1358 O O . SER A 1 173 ? 14.586 -14.953 -17.609 1 85.25 173 SER A O 1
ATOM 1360 N N . GLN A 1 174 ? 16.328 -16.109 -16.844 1 86.31 174 GLN A N 1
ATOM 1361 C CA . GLN A 1 174 ? 15.586 -17.359 -16.859 1 86.31 174 GLN A CA 1
ATOM 1362 C C . GLN A 1 174 ? 14.406 -17.312 -15.891 1 86.31 174 GLN A C 1
ATOM 1364 O O . GLN A 1 174 ? 13.312 -17.766 -16.219 1 86.31 174 GLN A O 1
ATOM 1369 N N . PHE A 1 175 ? 14.664 -16.75 -14.727 1 90.81 175 PHE A N 1
ATOM 1370 C CA . PHE A 1 175 ? 13.586 -16.562 -13.758 1 90.81 175 PHE A CA 1
ATOM 1371 C C . PHE A 1 175 ? 12.438 -15.773 -14.367 1 90.81 175 PHE A C 1
ATOM 1373 O O . PHE A 1 175 ? 11.273 -16.141 -14.227 1 90.81 175 PHE A O 1
ATOM 1380 N N . GLY A 1 176 ? 12.773 -14.688 -15 1 92.81 176 GLY A N 1
ATOM 1381 C CA . GLY A 1 176 ? 11.766 -13.844 -15.617 1 92.81 176 GLY A CA 1
ATOM 1382 C C . GLY A 1 176 ? 10.922 -14.578 -16.656 1 92.81 176 GLY A C 1
ATOM 1383 O O . GLY A 1 176 ? 9.695 -14.477 -16.641 1 92.81 176 GLY A O 1
ATOM 1384 N N . LEU A 1 177 ? 11.594 -15.312 -17.484 1 89.94 177 LEU A N 1
ATOM 1385 C CA . LEU A 1 177 ? 10.914 -16.031 -18.547 1 89.94 177 LEU A CA 1
ATOM 1386 C C . LEU A 1 177 ? 10.023 -17.141 -18 1 89.94 177 LEU A C 1
ATOM 1388 O O . LEU A 1 177 ? 8.867 -17.281 -18.391 1 89.94 177 LEU A O 1
ATOM 1392 N N . ILE A 1 178 ? 10.539 -17.875 -17.109 1 92.06 178 ILE A N 1
ATOM 1393 C CA . ILE A 1 178 ? 9.828 -19.016 -16.516 1 92.06 178 ILE A CA 1
ATOM 1394 C C . ILE A 1 178 ? 8.617 -18.516 -15.734 1 92.06 178 ILE A C 1
ATOM 1396 O O . ILE A 1 178 ? 7.516 -19.047 -15.875 1 92.06 178 ILE A O 1
ATOM 1400 N N . THR A 1 179 ? 8.836 -17.5 -14.938 1 94.88 179 THR A N 1
ATOM 1401 C CA . THR A 1 179 ? 7.758 -16.922 -14.141 1 94.88 179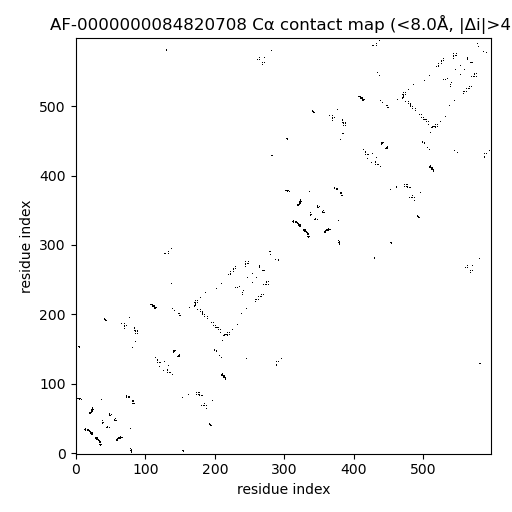 THR A CA 1
ATOM 1402 C C . THR A 1 179 ? 6.656 -16.375 -15.039 1 94.88 179 THR A C 1
ATOM 1404 O O . THR A 1 179 ? 5.473 -16.641 -14.82 1 94.88 179 THR A O 1
ATOM 1407 N N . ALA A 1 180 ? 7.062 -15.664 -16.031 1 95.44 180 ALA A N 1
ATOM 1408 C CA . ALA A 1 180 ? 6.086 -15.117 -16.969 1 95.44 180 ALA A CA 1
ATOM 1409 C C . ALA A 1 180 ? 5.281 -16.234 -17.641 1 95.44 180 ALA A C 1
ATOM 1411 O O . ALA A 1 180 ? 4.07 -16.094 -17.828 1 95.44 180 ALA A O 1
ATOM 1412 N N . HIS A 1 181 ? 5.98 -17.25 -17.984 1 94.31 181 HIS A N 1
ATOM 1413 C CA . HIS A 1 181 ? 5.316 -18.359 -18.641 1 94.31 181 HIS A CA 1
ATOM 1414 C C . HIS A 1 181 ? 4.277 -19 -17.734 1 94.31 181 HIS A C 1
ATOM 1416 O O . HIS A 1 181 ? 3.141 -19.234 -18.141 1 94.31 181 HIS A O 1
ATOM 1422 N N . HIS A 1 182 ? 4.668 -19.297 -16.484 1 96.25 182 HIS A N 1
ATOM 1423 C CA . HIS A 1 182 ? 3.727 -19.875 -15.531 1 96.25 182 HIS A CA 1
ATOM 1424 C C . HIS A 1 182 ? 2.508 -18.984 -15.344 1 96.25 182 HIS A C 1
ATOM 1426 O O . HIS A 1 182 ? 1.376 -19.469 -15.297 1 96.25 182 HIS A O 1
ATOM 1432 N N . VAL A 1 183 ? 2.768 -17.688 -15.258 1 97.94 183 VAL A N 1
ATOM 1433 C CA . VAL A 1 183 ? 1.688 -16.75 -15.008 1 97.94 183 VAL A CA 1
ATOM 1434 C C . VAL A 1 183 ? 0.744 -16.703 -16.203 1 97.94 183 VAL A C 1
ATOM 1436 O O . VAL A 1 183 ? -0.476 -16.797 -16.047 1 97.94 183 VAL A O 1
ATOM 1439 N N . LYS A 1 184 ? 1.271 -16.625 -17.406 1 97.06 184 LYS A N 1
ATOM 1440 C CA . LYS A 1 184 ? 0.448 -16.562 -18.609 1 97.06 184 LYS A CA 1
ATOM 1441 C C . LYS A 1 184 ? -0.336 -17.859 -18.797 1 97.06 184 LYS A C 1
ATOM 1443 O O . LYS A 1 184 ? -1.501 -17.828 -19.203 1 97.06 184 LYS A O 1
ATOM 1448 N N . LEU A 1 185 ? 0.337 -18.953 -18.531 1 97.31 185 LEU A N 1
ATOM 1449 C CA . LEU A 1 185 ? -0.352 -20.234 -18.641 1 97.31 185 LEU A CA 1
ATOM 1450 C C . LEU A 1 185 ? -1.46 -20.344 -17.609 1 97.31 185 LEU A C 1
ATOM 1452 O O . LEU A 1 185 ? -2.523 -20.906 -17.875 1 97.31 185 LEU A O 1
ATOM 1456 N N . TYR A 1 186 ? -1.232 -19.844 -16.406 1 97.94 186 TYR A N 1
ATOM 1457 C CA . TYR A 1 186 ? -2.271 -19.812 -15.383 1 97.94 186 TYR A CA 1
ATOM 1458 C C . TYR A 1 186 ? -3.475 -19 -15.859 1 97.94 186 TYR A C 1
ATOM 1460 O O . TYR A 1 186 ? -4.621 -19.438 -15.695 1 97.94 186 TYR A O 1
ATOM 1468 N N . VAL A 1 187 ? -3.201 -17.875 -16.422 1 97.94 187 VAL A N 1
ATOM 1469 C CA . VAL A 1 187 ? -4.27 -17 -16.906 1 97.94 187 VAL A CA 1
ATOM 1470 C C . VAL A 1 187 ? -5.059 -17.719 -18 1 97.94 187 VAL A C 1
ATOM 1472 O O . VAL A 1 187 ? -6.293 -17.656 -18.031 1 97.94 187 VAL A O 1
ATOM 1475 N N . PHE A 1 188 ? -4.379 -18.422 -18.875 1 96.62 188 PHE A N 1
ATOM 1476 C CA . PHE A 1 188 ? -5.023 -19.219 -19.906 1 96.62 188 PHE A CA 1
ATOM 1477 C C . PHE A 1 188 ? -5.918 -20.297 -19.281 1 96.62 188 PHE A C 1
ATOM 1479 O O . PHE A 1 188 ? -7.082 -20.438 -19.672 1 96.62 188 PHE A O 1
ATOM 1486 N N . ALA A 1 189 ? -5.324 -21.016 -18.375 1 96.94 189 ALA A N 1
ATOM 1487 C CA . ALA A 1 189 ? -6.043 -22.109 -17.719 1 96.94 189 ALA A CA 1
ATOM 1488 C C . ALA A 1 189 ? -7.277 -21.594 -16.984 1 96.94 189 ALA A C 1
ATOM 1490 O O . ALA A 1 189 ? -8.297 -22.281 -16.906 1 96.94 189 ALA A O 1
ATOM 1491 N N . ASP A 1 190 ? -7.094 -20.391 -16.375 1 96 190 ASP A N 1
ATOM 1492 C CA . ASP A 1 190 ? -8.211 -19.75 -15.68 1 96 190 ASP A CA 1
ATOM 1493 C C . ASP A 1 190 ? -9.305 -19.328 -16.656 1 96 190 ASP A C 1
ATOM 1495 O O . ASP A 1 190 ? -10.484 -19.578 -16.422 1 96 190 ASP A O 1
ATOM 1499 N N . LYS A 1 191 ? -8.961 -18.734 -17.766 1 95.19 191 LYS A N 1
ATOM 1500 C CA . LYS A 1 191 ? -9.891 -18.25 -18.781 1 95.19 191 LYS A CA 1
ATOM 1501 C C . LYS A 1 191 ? -10.688 -19.406 -19.406 1 95.19 191 LYS A C 1
ATOM 1503 O O . LYS A 1 191 ? -11.875 -19.25 -19.672 1 95.19 191 LYS A O 1
ATOM 1508 N N . TYR A 1 192 ? -10.078 -20.547 -19.609 1 94.75 192 TYR A N 1
ATOM 1509 C CA . TYR A 1 192 ? -10.719 -21.656 -20.312 1 94.75 192 TYR A CA 1
ATOM 1510 C C . TYR A 1 192 ? -11.086 -22.781 -19.344 1 94.75 192 TYR A C 1
ATOM 1512 O O . TYR A 1 192 ? -11.391 -23.891 -19.766 1 94.75 192 TYR A O 1
ATOM 1520 N N . ASP A 1 193 ? -10.953 -22.531 -18.047 1 93.75 193 ASP A N 1
ATOM 1521 C CA . ASP A 1 193 ? -11.461 -23.359 -16.969 1 93.75 193 ASP A CA 1
ATOM 1522 C C . ASP A 1 193 ? -10.805 -24.734 -16.969 1 93.75 193 ASP A C 1
ATOM 1524 O O . ASP A 1 193 ? -11.5 -25.766 -17 1 93.75 193 ASP A O 1
ATOM 1528 N N . VAL A 1 194 ? -9.531 -24.75 -16.984 1 94.12 194 VAL A N 1
ATOM 1529 C CA . VAL A 1 194 ? -8.758 -25.969 -16.797 1 94.12 194 VAL A CA 1
ATOM 1530 C C . VAL A 1 194 ? -8.18 -26.016 -15.391 1 94.12 194 VAL A C 1
ATOM 1532 O O . VAL A 1 194 ? -7.039 -25.594 -15.164 1 94.12 194 VAL A O 1
ATOM 1535 N N . GLY A 1 195 ? -8.867 -26.578 -14.438 1 93.31 195 GLY A N 1
ATOM 1536 C CA . GLY A 1 195 ? -8.594 -26.469 -13.016 1 93.31 195 GLY A CA 1
ATOM 1537 C C . GLY A 1 195 ? -7.281 -27.094 -12.602 1 93.31 195 GLY A C 1
ATOM 1538 O O . GLY A 1 195 ? -6.492 -26.484 -11.875 1 93.31 195 GLY A O 1
ATOM 1539 N N . GLU A 1 196 ? -7.047 -28.312 -13.07 1 92.69 196 GLU A N 1
ATOM 1540 C CA . GLU A 1 196 ? -5.836 -29.031 -12.664 1 92.69 196 GLU A CA 1
ATOM 1541 C C . GLU A 1 196 ? -4.586 -28.344 -13.219 1 92.69 196 GLU A C 1
ATOM 1543 O O . GLU A 1 196 ? -3.535 -28.359 -12.578 1 92.69 196 GLU A O 1
ATOM 1548 N 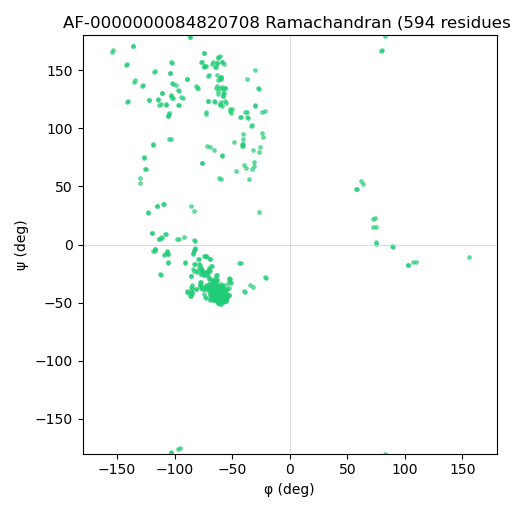N . LEU A 1 197 ? -4.707 -27.797 -14.414 1 93.88 197 LEU A N 1
ATOM 1549 C CA . LEU A 1 197 ? -3.584 -27.062 -14.984 1 93.88 197 LEU A CA 1
ATOM 1550 C C . LEU A 1 197 ? -3.303 -25.797 -14.188 1 93.88 197 LEU A C 1
ATOM 1552 O O . LEU A 1 197 ? -2.143 -25.438 -13.961 1 93.88 197 LEU A O 1
ATOM 1556 N N . ARG A 1 198 ? -4.344 -25.094 -13.727 1 95.69 198 ARG A N 1
ATOM 1557 C CA . ARG A 1 198 ? -4.172 -23.938 -12.867 1 95.69 198 ARG A CA 1
ATOM 1558 C C . ARG A 1 198 ? -3.369 -24.281 -11.617 1 95.69 198 ARG A C 1
ATOM 1560 O O . ARG A 1 198 ? -2.43 -23.578 -11.258 1 95.69 198 ARG A O 1
ATOM 1567 N N . GLN A 1 199 ? -3.795 -25.375 -11.062 1 95.62 199 GLN A N 1
ATOM 1568 C CA . GLN A 1 199 ? -3.135 -25.812 -9.836 1 95.62 199 GLN A CA 1
ATOM 1569 C C . GLN A 1 199 ? -1.678 -26.172 -10.102 1 95.62 199 GLN A C 1
ATOM 1571 O O . GLN A 1 199 ? -0.804 -25.906 -9.273 1 95.62 199 GLN A O 1
ATOM 1576 N N . LEU A 1 200 ? -1.453 -26.812 -11.203 1 94.25 200 LEU A N 1
ATOM 1577 C CA . LEU A 1 200 ? -0.083 -27.172 -11.555 1 94.25 200 LEU A CA 1
ATOM 1578 C C . LEU A 1 200 ? 0.77 -25.922 -11.75 1 94.25 200 LEU A C 1
ATOM 1580 O O . LEU A 1 200 ? 1.92 -25.875 -11.305 1 94.25 200 LEU A O 1
ATOM 1584 N N . CYS A 1 201 ? 0.208 -24.938 -12.438 1 96.12 201 CYS A N 1
ATOM 1585 C CA . CYS A 1 201 ? 0.912 -23.672 -12.625 1 96.12 201 CYS A CA 1
ATOM 1586 C C . CYS A 1 201 ? 1.267 -23.031 -11.289 1 96.12 201 CYS A C 1
ATOM 1588 O O . CYS A 1 201 ? 2.377 -22.531 -11.109 1 96.12 201 CYS A O 1
ATOM 1590 N N . LEU A 1 202 ? 0.344 -23.078 -10.312 1 97.06 202 LEU A N 1
ATOM 1591 C CA . LEU A 1 202 ? 0.586 -22.531 -8.984 1 97.06 202 LEU A CA 1
ATOM 1592 C C . LEU A 1 202 ? 1.75 -23.25 -8.305 1 97.06 202 LEU A C 1
ATOM 1594 O O . LEU A 1 202 ? 2.625 -22.609 -7.719 1 97.06 202 LEU A O 1
ATOM 1598 N N . HIS A 1 203 ? 1.688 -24.5 -8.422 1 95.81 203 HIS A N 1
ATOM 1599 C CA . HIS A 1 203 ? 2.721 -25.328 -7.797 1 95.81 203 HIS A CA 1
ATOM 1600 C C . HIS A 1 203 ? 4.102 -25 -8.352 1 95.81 203 HIS A C 1
ATOM 1602 O O . HIS A 1 203 ? 5.047 -24.781 -7.594 1 95.81 203 HIS A O 1
ATOM 1608 N N . ARG A 1 204 ? 4.191 -24.938 -9.625 1 93.88 204 ARG A N 1
ATOM 1609 C CA . ARG A 1 204 ? 5.477 -24.688 -10.281 1 93.88 204 ARG A CA 1
ATOM 1610 C C . ARG A 1 204 ? 5.945 -23.25 -10.039 1 93.88 204 ARG A C 1
ATOM 1612 O O . ARG A 1 204 ? 7.141 -23.016 -9.852 1 93.88 204 ARG A O 1
ATOM 1619 N N . LEU A 1 205 ? 5.004 -22.344 -10.094 1 96.19 205 LEU A N 1
ATOM 1620 C CA . LEU A 1 205 ? 5.34 -20.953 -9.805 1 96.19 205 LEU A CA 1
ATOM 1621 C C . LEU A 1 205 ? 5.855 -20.812 -8.375 1 96.19 205 LEU A C 1
ATOM 1623 O O . LEU A 1 205 ? 6.871 -20.156 -8.148 1 96.19 205 LEU A O 1
ATOM 1627 N N . HIS A 1 206 ? 5.188 -21.391 -7.43 1 97.12 206 HIS A N 1
ATOM 1628 C CA . HIS A 1 206 ? 5.621 -21.375 -6.035 1 97.12 206 HIS A CA 1
ATOM 1629 C C . HIS A 1 206 ? 7.039 -21.906 -5.895 1 97.12 206 HIS A C 1
ATOM 1631 O O . HIS A 1 206 ? 7.879 -21.297 -5.23 1 97.12 206 HIS A O 1
ATOM 1637 N N . ASN A 1 207 ? 7.277 -23.016 -6.562 1 94.06 207 ASN A N 1
ATOM 1638 C CA . ASN A 1 207 ? 8.602 -23.609 -6.508 1 94.06 207 ASN A CA 1
ATOM 1639 C C . ASN A 1 207 ? 9.672 -22.672 -7.07 1 94.06 207 ASN A C 1
ATOM 1641 O O . ASN A 1 207 ? 10.758 -22.562 -6.508 1 94.06 207 ASN A O 1
ATOM 1645 N N . THR A 1 208 ? 9.352 -22.047 -8.141 1 92.88 208 THR A N 1
ATOM 1646 C CA . THR A 1 208 ? 10.281 -21.109 -8.758 1 92.88 208 THR A CA 1
ATOM 1647 C C . THR A 1 208 ? 10.555 -19.938 -7.82 1 92.88 208 THR A C 1
ATOM 1649 O O . THR A 1 208 ? 11.703 -19.531 -7.641 1 92.88 208 THR A O 1
ATOM 1652 N N . LEU A 1 209 ? 9.562 -19.438 -7.188 1 95.88 209 LEU A N 1
ATOM 1653 C CA . LEU A 1 209 ? 9.656 -18.234 -6.363 1 95.88 209 LEU A CA 1
ATOM 1654 C C . LEU A 1 209 ? 10.461 -18.516 -5.094 1 95.88 209 LEU A C 1
ATOM 1656 O O . LEU A 1 209 ? 11.195 -17.641 -4.617 1 95.88 209 LEU A O 1
ATOM 1660 N N . ILE A 1 210 ? 10.367 -19.734 -4.543 1 95.81 210 ILE A N 1
ATOM 1661 C CA . ILE A 1 210 ? 10.992 -19.969 -3.246 1 95.81 210 ILE A CA 1
ATOM 1662 C C . ILE A 1 210 ? 12.414 -20.469 -3.447 1 95.81 210 ILE A C 1
ATOM 1664 O O . ILE A 1 210 ? 13.242 -20.406 -2.535 1 95.81 210 ILE A O 1
ATOM 1668 N N . ARG A 1 211 ? 12.75 -20.922 -4.66 1 92.06 211 ARG A N 1
ATOM 1669 C CA . ARG A 1 211 ? 14.031 -21.594 -4.84 1 92.06 211 ARG A CA 1
ATOM 1670 C C . ARG A 1 211 ? 15.008 -20.734 -5.625 1 92.06 211 ARG A C 1
ATOM 1672 O O . ARG A 1 211 ? 16.188 -21.062 -5.727 1 92.06 211 ARG A O 1
ATOM 1679 N N . THR A 1 212 ? 14.617 -19.672 -6.156 1 90.94 212 THR A N 1
ATOM 1680 C CA . THR A 1 212 ? 15.508 -18.859 -6.984 1 90.94 212 THR A CA 1
AT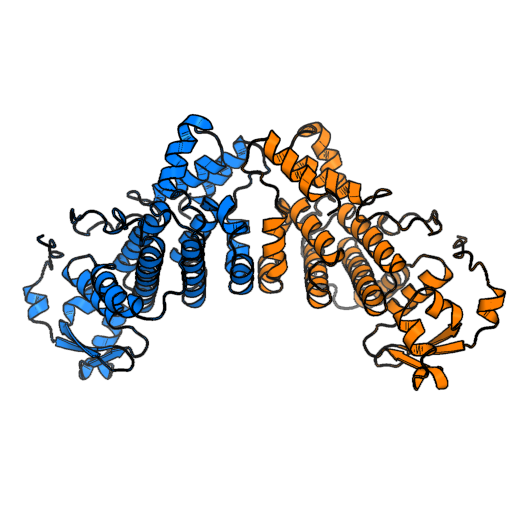OM 1681 C C . THR A 1 212 ? 16.016 -17.641 -6.207 1 90.94 212 THR A C 1
ATOM 1683 O O . THR A 1 212 ? 15.227 -16.891 -5.621 1 90.94 212 THR A O 1
ATOM 1686 N N . GLY A 1 213 ? 17.281 -17.5 -6.172 1 90.81 213 GLY A N 1
ATOM 1687 C CA . GLY A 1 213 ? 17.875 -16.266 -5.691 1 90.81 213 GLY A CA 1
ATOM 1688 C C . GLY A 1 213 ? 17.875 -15.148 -6.73 1 90.81 213 GLY A C 1
ATOM 1689 O O . GLY A 1 213 ? 18.172 -15.391 -7.898 1 90.81 213 GLY A O 1
ATOM 1690 N N . LEU A 1 214 ? 17.5 -13.977 -6.305 1 92.06 214 LEU A N 1
ATOM 1691 C CA . LEU A 1 214 ? 17.312 -12.898 -7.273 1 92.06 214 LEU A CA 1
ATOM 1692 C C . LEU A 1 214 ? 18.281 -11.75 -7.012 1 92.06 214 LEU A C 1
ATOM 1694 O O . LEU A 1 214 ? 18.703 -11.539 -5.871 1 92.06 214 LEU A O 1
ATOM 1698 N N . SER A 1 215 ? 18.625 -11.109 -8.047 1 92.69 215 SER A N 1
ATOM 1699 C CA . SER A 1 215 ? 19.266 -9.797 -7.969 1 92.69 215 SER A CA 1
ATOM 1700 C C . SER A 1 215 ? 18.234 -8.68 -8.164 1 92.69 215 SER A C 1
ATOM 1702 O O . SER A 1 215 ? 17.031 -8.938 -8.188 1 92.69 215 SER A O 1
ATOM 1704 N N . GLU A 1 216 ? 18.688 -7.473 -8.203 1 92.56 216 GLU A N 1
ATOM 1705 C CA . GLU A 1 216 ? 17.781 -6.352 -8.445 1 92.56 216 GLU A CA 1
ATOM 1706 C C . GLU A 1 216 ? 17 -6.547 -9.75 1 92.56 216 GLU A C 1
ATOM 1708 O O . GLU A 1 216 ? 15.812 -6.23 -9.82 1 92.56 216 GLU A O 1
ATOM 1713 N N . THR A 1 217 ? 17.688 -7.07 -10.703 1 92.19 217 THR A N 1
ATOM 1714 C CA . THR A 1 217 ? 17.062 -7.34 -11.992 1 92.19 217 THR A CA 1
ATOM 1715 C C . THR A 1 217 ? 15.969 -8.398 -11.844 1 92.19 217 THR A C 1
ATOM 1717 O O . THR A 1 217 ? 14.906 -8.289 -12.461 1 92.19 217 THR A O 1
ATOM 1720 N N . GLY A 1 218 ? 16.281 -9.438 -11.148 1 93.62 218 GLY A N 1
ATOM 1721 C CA . GLY A 1 218 ? 15.289 -10.469 -10.883 1 93.62 218 GLY A CA 1
ATOM 1722 C C . GLY A 1 218 ? 14.031 -9.93 -10.227 1 93.62 218 GLY A C 1
ATOM 1723 O O . GLY A 1 218 ? 12.922 -10.344 -10.57 1 93.62 218 GLY A O 1
ATOM 1724 N N . TYR A 1 219 ? 14.219 -9.008 -9.281 1 95.94 219 TYR A N 1
ATOM 1725 C CA . TYR A 1 219 ? 13.062 -8.414 -8.625 1 95.94 219 TYR A CA 1
ATOM 1726 C C . TYR A 1 219 ? 12.242 -7.582 -9.602 1 95.94 219 TYR A C 1
ATOM 1728 O O . TYR A 1 219 ? 11.016 -7.504 -9.492 1 95.94 219 TYR A O 1
ATOM 1736 N N . ARG A 1 220 ? 12.891 -6.977 -10.516 1 95.88 220 ARG A N 1
ATOM 1737 C CA . ARG A 1 220 ? 12.148 -6.266 -11.555 1 95.88 220 ARG A CA 1
ATOM 1738 C C . ARG A 1 220 ? 11.227 -7.215 -12.32 1 95.88 220 ARG A C 1
ATOM 1740 O O . ARG A 1 220 ? 10.07 -6.887 -12.57 1 95.88 220 ARG A O 1
ATOM 1747 N N . TYR A 1 221 ? 11.781 -8.391 -12.664 1 95.56 221 TYR A N 1
ATOM 1748 C CA . TYR A 1 221 ? 10.961 -9.391 -13.344 1 95.56 221 TYR A CA 1
ATOM 1749 C C . TYR A 1 221 ? 9.828 -9.867 -12.445 1 95.56 221 TYR A C 1
ATOM 1751 O O . TYR A 1 221 ? 8.703 -10.086 -12.922 1 95.56 221 TYR A O 1
ATOM 1759 N N . LEU A 1 222 ? 10.117 -10.047 -11.18 1 97.38 222 LEU A N 1
ATOM 1760 C CA . LEU A 1 222 ? 9.086 -10.422 -10.227 1 97.38 222 LEU A CA 1
ATOM 1761 C C . LEU A 1 222 ? 7.961 -9.391 -10.211 1 97.38 222 LEU A C 1
ATOM 1763 O O . LEU A 1 222 ? 6.785 -9.75 -10.281 1 97.38 222 LEU A O 1
ATOM 1767 N N . PHE A 1 223 ? 8.328 -8.102 -10.133 1 98.38 223 PHE A N 1
ATOM 1768 C CA . PHE A 1 223 ? 7.348 -7.027 -10.062 1 98.38 223 PHE A CA 1
ATOM 1769 C C . PHE A 1 223 ? 6.531 -6.961 -11.352 1 98.38 223 PHE A C 1
ATOM 1771 O O . PHE A 1 223 ? 5.324 -6.715 -11.312 1 98.38 223 PHE A O 1
ATOM 1778 N N . GLU A 1 224 ? 7.145 -7.234 -12.461 1 97.5 224 GLU A N 1
ATOM 1779 C CA . GLU A 1 224 ? 6.434 -7.27 -13.734 1 97.5 224 GLU A CA 1
ATOM 1780 C C . GLU A 1 224 ? 5.414 -8.406 -13.766 1 97.5 224 GLU A C 1
ATOM 1782 O O . GLU A 1 224 ? 4.293 -8.227 -14.25 1 97.5 224 GLU A O 1
ATOM 1787 N N . ALA A 1 225 ? 5.828 -9.516 -13.312 1 98.06 225 ALA A N 1
ATOM 1788 C CA . ALA A 1 225 ? 4.926 -10.664 -13.266 1 98.06 225 ALA A CA 1
ATOM 1789 C C . ALA A 1 225 ? 3.727 -10.383 -12.367 1 98.06 225 ALA A C 1
ATOM 1791 O O . ALA A 1 225 ? 2.596 -10.75 -12.695 1 98.06 225 ALA A O 1
ATOM 1792 N N . ILE A 1 226 ? 3.99 -9.75 -11.234 1 98.62 226 ILE A N 1
ATOM 1793 C CA . ILE A 1 226 ? 2.928 -9.391 -10.297 1 98.62 226 ILE A CA 1
ATOM 1794 C C . ILE A 1 226 ? 1.957 -8.422 -10.961 1 98.62 226 ILE A C 1
ATOM 1796 O O . ILE A 1 226 ? 0.74 -8.617 -10.914 1 98.62 226 ILE A O 1
ATOM 1800 N N . ALA A 1 227 ? 2.494 -7.41 -11.578 1 98.31 227 ALA A N 1
ATOM 1801 C CA . ALA A 1 227 ? 1.652 -6.426 -12.258 1 98.31 227 ALA A CA 1
ATOM 1802 C C . ALA A 1 227 ? 0.776 -7.09 -13.312 1 98.31 227 ALA A C 1
ATOM 1804 O O . ALA A 1 227 ? -0.427 -6.832 -13.383 1 98.31 227 ALA A O 1
ATOM 1805 N N . PHE A 1 228 ? 1.363 -7.953 -14.125 1 97.94 228 PHE A N 1
ATOM 1806 C CA . PHE A 1 228 ? 0.625 -8.664 -15.156 1 97.94 228 PHE A CA 1
ATOM 1807 C C . PHE A 1 228 ? -0.477 -9.523 -14.547 1 97.94 228 PHE A C 1
ATOM 1809 O O . PHE A 1 228 ? -1.599 -9.555 -15.055 1 97.94 228 PHE A O 1
ATOM 1816 N N . THR A 1 229 ? -0.189 -10.195 -13.5 1 98.5 229 THR A N 1
ATOM 1817 C CA . THR A 1 229 ? -1.138 -11.078 -12.828 1 98.5 229 THR A CA 1
ATOM 1818 C C . THR A 1 229 ? -2.352 -10.289 -12.336 1 98.5 229 THR A C 1
ATOM 1820 O O . THR A 1 229 ? -3.492 -10.68 -12.594 1 98.5 229 THR A O 1
ATOM 1823 N N . PHE A 1 230 ? -2.094 -9.188 -11.68 1 97.88 230 PHE A N 1
ATOM 1824 C CA . PHE A 1 230 ? -3.182 -8.422 -11.086 1 97.88 230 PHE A CA 1
ATOM 1825 C C . PHE A 1 230 ? -4.023 -7.746 -12.164 1 97.88 230 PHE A C 1
ATOM 1827 O O . PHE A 1 230 ? -5.215 -7.492 -11.961 1 97.88 230 PHE A O 1
ATOM 1834 N N . GLU A 1 231 ? -3.463 -7.531 -13.297 1 96.88 231 GLU A N 1
ATOM 1835 C CA . GLU A 1 231 ? -4.195 -6.965 -14.422 1 96.88 231 GLU A CA 1
ATOM 1836 C C . GLU A 1 231 ? -5.09 -8.008 -15.086 1 96.88 231 GLU A C 1
ATOM 1838 O O . GLU A 1 231 ? -6.121 -7.672 -15.664 1 96.88 231 GLU A O 1
ATOM 1843 N N . ASN A 1 232 ? -4.715 -9.273 -14.938 1 97.12 232 ASN A N 1
ATOM 1844 C CA . ASN A 1 232 ? -5.359 -10.281 -15.773 1 97.12 232 ASN A CA 1
ATOM 1845 C C . ASN A 1 232 ? -6.09 -11.328 -14.93 1 97.12 232 ASN A C 1
ATOM 1847 O O . ASN A 1 232 ? -6.496 -12.367 -15.438 1 97.12 232 ASN A O 1
ATOM 1851 N N . THR A 1 233 ? -6.234 -11.102 -13.648 1 96.88 233 THR A N 1
ATOM 1852 C CA . THR A 1 233 ? -6.969 -12.016 -12.773 1 96.88 233 THR A CA 1
ATOM 1853 C C . THR A 1 233 ? -7.887 -11.234 -11.836 1 96.88 233 THR A C 1
ATOM 1855 O O . THR A 1 233 ? -7.805 -10.008 -11.75 1 96.88 233 THR A O 1
ATOM 1858 N N . CYS A 1 234 ? -8.703 -11.961 -11.172 1 94.5 234 CYS A N 1
ATOM 1859 C CA . CYS A 1 234 ? -9.695 -11.328 -10.305 1 94.5 234 CYS A CA 1
ATOM 1860 C C . CYS A 1 234 ? -9.273 -11.43 -8.844 1 94.5 234 CYS A C 1
ATOM 1862 O O . CYS A 1 234 ? -8.508 -12.312 -8.469 1 94.5 234 CYS A O 1
ATOM 1864 N N . PRO A 1 235 ? -9.828 -10.469 -8.008 1 93.12 235 PRO A N 1
ATOM 1865 C CA . PRO A 1 235 ? -9.586 -10.609 -6.566 1 93.12 235 PRO A CA 1
ATOM 1866 C C . PRO A 1 235 ? -10.039 -11.961 -6.016 1 93.12 235 PRO A C 1
ATOM 1868 O O . PRO A 1 235 ? -11.086 -12.469 -6.414 1 93.12 235 PRO A O 1
ATOM 1871 N N . GLY A 1 236 ? -9.227 -12.539 -5.242 1 92.12 236 GLY A N 1
ATOM 1872 C CA . GLY A 1 236 ? -9.555 -13.844 -4.68 1 92.12 236 GLY A CA 1
ATOM 1873 C C . GLY A 1 236 ? -8.836 -14.984 -5.363 1 92.12 236 GLY A C 1
ATOM 1874 O O . GLY A 1 236 ? -8.773 -16.094 -4.824 1 92.12 236 GLY A O 1
ATOM 1875 N N . ASP A 1 237 ? -8.289 -14.789 -6.566 1 95.44 237 ASP A N 1
ATOM 1876 C CA . ASP A 1 237 ? -7.523 -15.82 -7.258 1 95.44 237 ASP A CA 1
ATOM 1877 C C . ASP A 1 237 ? -6.312 -16.25 -6.438 1 95.44 237 ASP A C 1
ATOM 1879 O O . ASP A 1 237 ? -5.613 -15.414 -5.867 1 95.44 237 ASP A O 1
ATOM 1883 N N . LYS A 1 238 ? -5.996 -17.484 -6.453 1 96.5 238 LYS A N 1
ATOM 1884 C CA . LYS A 1 238 ? -4.922 -18.047 -5.645 1 96.5 238 LYS A CA 1
ATOM 1885 C C . LYS A 1 238 ? -3.562 -17.531 -6.09 1 96.5 238 LYS A C 1
ATOM 1887 O O . LYS A 1 238 ? -2.645 -17.391 -5.277 1 96.5 238 LYS A O 1
ATOM 1892 N N . ILE A 1 239 ? -3.447 -17.266 -7.352 1 98.31 239 ILE A N 1
ATOM 1893 C CA . ILE A 1 239 ? -2.158 -16.812 -7.855 1 98.31 239 ILE A CA 1
ATOM 1894 C C . ILE A 1 239 ? -1.838 -15.43 -7.27 1 98.31 239 ILE A C 1
ATOM 1896 O O . ILE A 1 239 ? -0.671 -15.102 -7.043 1 98.31 239 ILE A O 1
ATOM 1900 N N . ARG A 1 240 ? -2.852 -14.586 -7.062 1 98.06 240 ARG A N 1
ATOM 1901 C CA . ARG A 1 240 ? -2.643 -13.305 -6.395 1 98.06 240 ARG A CA 1
ATOM 1902 C C . ARG A 1 240 ? -2.154 -13.508 -4.965 1 98.06 240 ARG A C 1
ATOM 1904 O O . ARG A 1 240 ? -1.197 -12.859 -4.531 1 98.06 240 ARG A O 1
ATOM 1911 N N . LYS A 1 241 ? -2.84 -14.438 -4.285 1 97.44 241 LYS A N 1
ATOM 1912 C CA . LYS A 1 241 ? -2.426 -14.758 -2.924 1 97.44 241 LYS A CA 1
ATOM 1913 C C . LYS A 1 241 ? -0.978 -15.234 -2.889 1 97.44 241 LYS A C 1
ATOM 1915 O O . LYS A 1 241 ? -0.215 -14.859 -1.996 1 97.44 241 LYS A O 1
ATOM 1920 N N . LEU A 1 242 ? -0.644 -16.031 -3.828 1 98.38 242 LEU A N 1
ATOM 1921 C CA . LEU A 1 242 ? 0.716 -16.547 -3.926 1 98.38 242 LEU A CA 1
ATOM 1922 C C . LEU A 1 242 ? 1.728 -15.414 -4.016 1 98.38 242 LEU A C 1
ATOM 1924 O O . LEU A 1 242 ? 2.736 -15.414 -3.307 1 98.38 242 LEU A O 1
ATOM 1928 N N . PHE A 1 243 ? 1.494 -14.453 -4.883 1 98.69 243 PHE A N 1
ATOM 1929 C CA . PHE A 1 243 ? 2.412 -13.336 -5.055 1 98.69 243 PHE A CA 1
ATOM 1930 C C . PHE A 1 243 ? 2.436 -12.453 -3.812 1 98.69 243 PHE A C 1
ATOM 1932 O O . PHE A 1 243 ? 3.492 -11.953 -3.422 1 98.69 243 PHE A O 1
ATOM 1939 N N . VAL A 1 244 ? 1.276 -12.219 -3.195 1 98.38 244 VAL A N 1
ATOM 1940 C CA . VAL A 1 244 ? 1.21 -11.445 -1.962 1 98.38 244 VAL A CA 1
ATOM 1941 C C . VAL A 1 244 ? 2.057 -12.109 -0.882 1 98.38 244 VAL A C 1
ATOM 1943 O O . VAL A 1 244 ? 2.867 -11.453 -0.225 1 98.38 244 VAL A O 1
ATOM 1946 N N . GLN A 1 245 ? 1.871 -13.398 -0.712 1 98.19 245 GLN A N 1
ATOM 1947 C CA . GLN A 1 245 ? 2.627 -14.141 0.294 1 98.19 245 GLN A CA 1
ATOM 1948 C C . GLN A 1 245 ? 4.121 -14.125 -0.019 1 98.19 245 GLN A C 1
ATOM 1950 O O . GLN A 1 245 ? 4.949 -14.102 0.892 1 98.19 245 GLN A O 1
ATOM 1955 N N . THR A 1 246 ? 4.461 -14.164 -1.313 1 98.5 246 THR A N 1
ATOM 1956 C CA . THR A 1 246 ? 5.859 -14.055 -1.716 1 98.5 246 THR A CA 1
ATOM 1957 C C . THR A 1 246 ? 6.457 -12.734 -1.25 1 98.5 246 THR A C 1
ATOM 1959 O O . THR A 1 246 ? 7.551 -12.703 -0.68 1 98.5 246 THR A O 1
ATOM 1962 N N . CYS A 1 247 ? 5.742 -11.672 -1.495 1 98.12 247 CYS A N 1
ATOM 1963 C CA . CYS A 1 247 ? 6.223 -10.344 -1.118 1 98.12 247 CYS A CA 1
ATOM 1964 C C . CYS A 1 247 ? 6.34 -10.219 0.396 1 98.12 247 CYS A C 1
ATOM 1966 O O . CYS A 1 247 ? 7.293 -9.625 0.901 1 98.12 247 CYS A O 1
ATOM 1968 N N . VAL A 1 248 ? 5.375 -10.789 1.138 1 97.69 248 VAL A N 1
ATOM 1969 C CA . VAL A 1 248 ? 5.391 -10.695 2.594 1 97.69 248 VAL A CA 1
ATOM 1970 C C . VAL A 1 248 ? 6.516 -11.562 3.154 1 97.69 248 VAL A C 1
ATOM 1972 O O . VAL A 1 248 ? 7.191 -11.172 4.109 1 97.69 248 VAL A O 1
ATOM 1975 N N . ALA A 1 249 ? 6.75 -12.727 2.523 1 97.38 249 ALA A N 1
ATOM 1976 C CA . ALA A 1 249 ? 7.84 -13.602 2.947 1 97.38 249 ALA A CA 1
ATOM 1977 C C . ALA A 1 249 ? 9.195 -12.945 2.713 1 97.38 249 ALA A C 1
ATOM 1979 O O . ALA A 1 249 ? 10.133 -13.156 3.482 1 97.38 249 ALA A O 1
ATOM 1980 N N . ASP A 1 250 ? 9.266 -12.203 1.69 1 96.06 250 ASP A N 1
ATOM 1981 C CA . ASP A 1 250 ? 10.5 -11.531 1.313 1 96.06 250 ASP A CA 1
ATOM 1982 C C . ASP A 1 250 ? 10.406 -10.023 1.541 1 96.06 250 ASP A C 1
ATOM 1984 O O . ASP A 1 250 ? 10.969 -9.234 0.777 1 96.06 250 ASP A O 1
ATOM 1988 N N . LEU A 1 251 ? 9.727 -9.617 2.531 1 94.75 251 LEU A N 1
ATOM 1989 C CA . LEU A 1 251 ? 9.367 -8.219 2.752 1 94.75 251 LEU A CA 1
ATOM 1990 C C . LEU A 1 251 ? 10.609 -7.352 2.912 1 94.75 251 LEU A C 1
ATOM 1992 O O . LEU A 1 251 ? 10.648 -6.227 2.41 1 94.75 251 LEU A O 1
ATOM 1996 N N . VAL A 1 252 ? 11.625 -7.844 3.572 1 91.25 252 VAL A N 1
ATOM 1997 C CA . VAL A 1 252 ? 12.844 -7.098 3.879 1 91.25 252 VAL A CA 1
ATOM 1998 C C . VAL A 1 252 ? 13.5 -6.629 2.584 1 91.25 252 VAL A C 1
ATOM 2000 O O . VAL A 1 252 ? 13.891 -5.465 2.465 1 91.25 252 VAL A O 1
ATOM 2003 N N . LEU A 1 253 ? 13.555 -7.48 1.629 1 93.12 253 LEU A N 1
ATOM 2004 C CA . LEU A 1 253 ? 14.203 -7.129 0.368 1 93.12 253 LEU A CA 1
ATOM 2005 C C . LEU A 1 253 ? 13.227 -6.406 -0.557 1 93.12 253 LEU A C 1
ATOM 2007 O O . LEU A 1 253 ? 13.586 -5.41 -1.187 1 93.12 253 LEU A O 1
ATOM 2011 N N . VAL A 1 254 ? 11.992 -6.844 -0.635 1 95.88 254 VAL A N 1
ATOM 2012 C CA . VAL A 1 254 ? 11 -6.332 -1.571 1 95.88 254 VAL A CA 1
ATOM 2013 C C . VAL A 1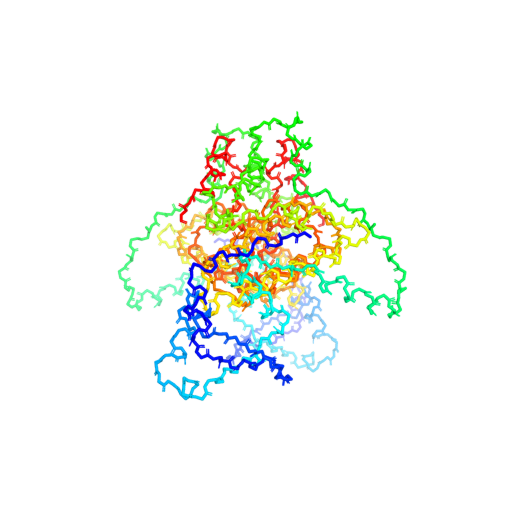 254 ? 10.812 -4.832 -1.361 1 95.88 254 VAL A C 1
ATOM 2015 O O . VAL A 1 254 ? 10.844 -4.059 -2.32 1 95.88 254 VAL A O 1
ATOM 2018 N N . ARG A 1 255 ? 10.609 -4.395 -0.105 1 93.88 255 ARG A N 1
ATOM 2019 C CA . ARG A 1 255 ? 10.258 -3.004 0.162 1 93.88 255 ARG A CA 1
ATOM 2020 C C . ARG A 1 255 ? 11.43 -2.072 -0.126 1 93.88 255 ARG A C 1
ATOM 2022 O O . ARG A 1 255 ? 11.258 -0.854 -0.206 1 93.88 255 ARG A O 1
ATOM 2029 N N . HIS A 1 256 ? 12.633 -2.625 -0.316 1 92.44 256 HIS A N 1
ATOM 2030 C CA . HIS A 1 256 ? 13.805 -1.797 -0.563 1 92.44 256 HIS A CA 1
ATOM 2031 C C . HIS A 1 256 ? 14.234 -1.865 -2.025 1 92.44 256 HIS A C 1
ATOM 2033 O O . HIS A 1 256 ? 15.18 -1.19 -2.434 1 92.44 256 HIS A O 1
ATOM 2039 N N . MET A 1 257 ? 13.664 -2.709 -2.787 1 94.88 257 MET A N 1
ATOM 2040 C CA . MET A 1 257 ? 14.039 -2.846 -4.195 1 94.88 257 MET A CA 1
ATOM 2041 C C . MET A 1 257 ? 13.586 -1.631 -4.996 1 94.88 257 MET A C 1
ATOM 2043 O O . MET A 1 257 ? 12.492 -1.104 -4.77 1 94.88 257 MET A O 1
ATOM 2047 N N . PRO A 1 258 ? 14.539 -1.44 -5.957 1 93.38 258 PRO A N 1
ATOM 2048 C CA . PRO A 1 258 ? 14.094 -0.391 -6.879 1 93.38 258 PRO A CA 1
ATOM 2049 C C . PRO A 1 258 ? 12.812 -0.765 -7.625 1 93.38 258 PRO A C 1
ATOM 2051 O O . PRO A 1 258 ? 12.609 -1.935 -7.965 1 93.38 258 PRO A O 1
ATOM 2054 N N . GLY A 1 259 ? 11.859 -0.134 -7.734 1 95.31 259 GLY A N 1
ATOM 2055 C CA . GLY A 1 259 ? 10.641 -0.369 -8.484 1 95.31 259 GLY A CA 1
ATOM 2056 C C . GLY A 1 259 ? 9.445 -0.674 -7.598 1 95.31 259 GLY A C 1
ATOM 2057 O O . GLY A 1 259 ? 8.312 -0.717 -8.07 1 95.31 259 GLY A O 1
ATOM 2058 N N . TYR A 1 260 ? 9.82 -0.975 -6.359 1 97.25 260 TYR A N 1
ATOM 2059 C CA . TYR A 1 260 ? 8.727 -1.313 -5.457 1 97.25 260 TYR A CA 1
ATOM 2060 C C . TYR A 1 260 ? 7.699 -0.192 -5.402 1 97.25 260 TYR A C 1
ATOM 2062 O O . TYR A 1 260 ? 6.492 -0.449 -5.395 1 97.25 260 TYR A O 1
ATOM 2070 N N . LYS A 1 261 ? 8.141 1.016 -5.348 1 95.88 261 LYS A N 1
ATOM 2071 C CA . LYS A 1 261 ? 7.223 2.15 -5.344 1 95.88 261 LYS A CA 1
ATOM 2072 C C . LYS A 1 261 ? 6.324 2.133 -6.574 1 95.88 261 LYS A C 1
ATOM 2074 O O . LYS A 1 261 ? 5.105 2.281 -6.465 1 95.88 261 LYS A O 1
ATOM 2079 N N . ASP A 1 262 ? 6.906 1.967 -7.727 1 96.75 262 ASP A N 1
ATOM 2080 C CA . ASP A 1 262 ? 6.156 1.922 -8.977 1 96.75 262 ASP A CA 1
ATOM 2081 C C . ASP A 1 262 ? 5.145 0.779 -8.969 1 96.75 262 ASP A C 1
ATOM 2083 O O . ASP A 1 262 ? 4.027 0.929 -9.469 1 96.75 262 ASP A O 1
ATOM 2087 N N . LEU A 1 263 ? 5.59 -0.344 -8.438 1 97.62 263 LEU A N 1
ATOM 2088 C CA . LEU A 1 263 ? 4.688 -1.486 -8.344 1 97.62 263 LEU A CA 1
ATOM 2089 C C . LEU A 1 263 ? 3.463 -1.147 -7.504 1 97.62 263 LEU A C 1
ATOM 2091 O O . LEU A 1 263 ? 2.332 -1.431 -7.906 1 97.62 263 LEU A O 1
ATOM 2095 N N . CYS A 1 264 ? 3.686 -0.527 -6.367 1 96.44 264 CYS A N 1
ATOM 2096 C CA . CYS A 1 264 ? 2.588 -0.151 -5.484 1 96.44 264 CYS A CA 1
ATOM 2097 C C . CYS A 1 264 ? 1.634 0.813 -6.184 1 96.44 264 CYS A C 1
ATOM 2099 O O . CYS A 1 264 ? 0.417 0.721 -6.012 1 96.44 264 CYS A O 1
ATOM 2101 N N . CYS A 1 265 ? 2.146 1.696 -6.922 1 95.81 265 CYS A N 1
ATOM 2102 C CA . CYS A 1 265 ? 1.329 2.684 -7.617 1 95.81 265 CYS A CA 1
ATOM 2103 C C . CYS A 1 265 ? 0.565 2.041 -8.773 1 95.81 265 CYS A C 1
ATOM 2105 O O . CYS A 1 265 ? -0.57 2.424 -9.055 1 95.81 265 CYS A O 1
ATOM 2107 N N . GLN A 1 266 ? 1.185 1.079 -9.43 1 96.31 266 GLN A N 1
ATOM 2108 C CA . GLN A 1 266 ? 0.577 0.4 -10.57 1 96.31 266 GLN A CA 1
ATOM 2109 C C . GLN A 1 266 ? -0.484 -0.598 -10.117 1 96.31 266 GLN A C 1
ATOM 2111 O O . GLN A 1 266 ? -1.501 -0.781 -10.789 1 96.31 266 GLN A O 1
ATOM 2116 N N . VAL A 1 267 ? -0.149 -1.242 -8.992 1 97.38 267 VAL A N 1
ATOM 2117 C CA . VAL A 1 267 ? -1.041 -2.264 -8.453 1 97.38 267 VAL A CA 1
ATOM 2118 C C . VAL A 1 267 ? -1.358 -1.957 -6.992 1 97.38 267 VAL A C 1
ATOM 2120 O O . VAL A 1 267 ? -0.963 -2.705 -6.098 1 97.38 267 VAL A O 1
ATOM 2123 N N . PRO A 1 268 ? -2.172 -1.013 -6.719 1 95.5 268 PRO A N 1
ATOM 2124 C CA . PRO A 1 268 ? -2.451 -0.621 -5.336 1 95.5 268 PRO A CA 1
ATOM 2125 C C . PRO A 1 268 ? -3.119 -1.733 -4.531 1 95.5 268 PRO A C 1
ATOM 2127 O O . PRO A 1 268 ? -2.955 -1.802 -3.309 1 95.5 268 PRO A O 1
ATOM 2130 N N . GLU A 1 269 ? -3.816 -2.596 -5.215 1 96.12 269 GLU A N 1
ATOM 2131 C CA . GLU A 1 269 ? -4.441 -3.719 -4.523 1 96.12 269 GLU A CA 1
ATOM 2132 C C . GLU A 1 269 ? -3.395 -4.605 -3.852 1 96.12 269 GLU A C 1
ATOM 2134 O O . GLU A 1 269 ? -3.645 -5.168 -2.783 1 96.12 269 GLU A O 1
ATOM 2139 N N . LEU A 1 270 ? -2.279 -4.719 -4.508 1 97.25 270 LEU A N 1
ATOM 2140 C CA . LEU A 1 270 ? -1.198 -5.508 -3.926 1 97.25 270 LEU A CA 1
ATOM 2141 C C . LEU A 1 270 ? -0.745 -4.91 -2.598 1 97.25 270 LEU A C 1
ATOM 2143 O O . LEU A 1 270 ? -0.542 -5.637 -1.622 1 97.25 270 LEU A O 1
ATOM 2147 N N . ALA A 1 271 ? -0.524 -3.625 -2.59 1 94.88 271 ALA A N 1
ATOM 2148 C CA . ALA A 1 271 ? -0.071 -2.947 -1.378 1 94.88 271 ALA A CA 1
ATOM 2149 C C . ALA A 1 271 ? -1.062 -3.1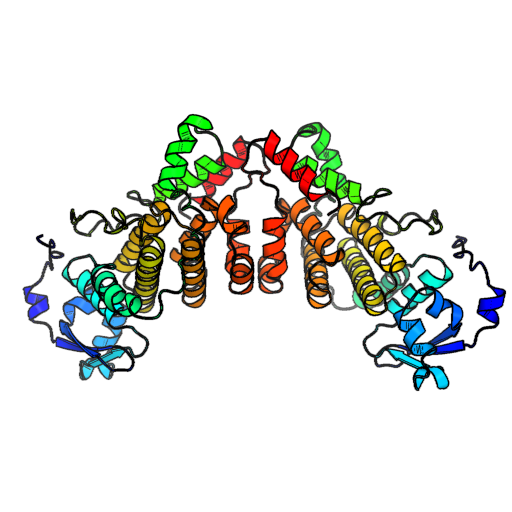45 -0.235 1 94.88 271 ALA A C 1
ATOM 2151 O O . ALA A 1 271 ? -0.664 -3.393 0.906 1 94.88 271 ALA A O 1
ATOM 2152 N N . TYR A 1 272 ? -2.324 -3.049 -0.604 1 96.19 272 TYR A N 1
ATOM 2153 C CA . TYR A 1 272 ? -3.379 -3.291 0.374 1 96.19 272 TYR A CA 1
ATOM 2154 C C . TYR A 1 272 ? -3.326 -4.723 0.892 1 96.19 272 TYR A C 1
ATOM 2156 O O . TYR A 1 272 ? -3.338 -4.953 2.104 1 96.19 272 TYR A O 1
ATOM 2164 N N . GLU A 1 273 ? -3.266 -5.688 0.027 1 96.81 273 GLU A N 1
ATOM 2165 C CA . GLU A 1 273 ? -3.301 -7.098 0.414 1 96.81 273 GLU A CA 1
ATOM 2166 C C . GLU A 1 273 ? -2.051 -7.484 1.201 1 96.81 273 GLU A C 1
ATOM 2168 O O . GLU A 1 273 ? -2.109 -8.336 2.086 1 96.81 273 GLU A O 1
ATOM 2173 N N . MET A 1 274 ? -0.913 -6.859 0.9 1 96.69 274 MET A N 1
ATOM 2174 C CA . MET A 1 274 ? 0.301 -7.098 1.676 1 96.69 274 MET A CA 1
ATOM 2175 C C . MET A 1 274 ? 0.11 -6.676 3.129 1 96.69 274 MET A C 1
ATOM 2177 O O . MET A 1 274 ? 0.542 -7.379 4.047 1 96.69 274 MET A O 1
ATOM 2181 N N . MET A 1 275 ? -0.577 -5.531 3.326 1 95 275 MET A N 1
ATOM 2182 C CA . MET A 1 275 ? -0.809 -5.02 4.672 1 95 275 MET A CA 1
ATOM 2183 C C . MET A 1 275 ? -1.731 -5.945 5.457 1 95 275 MET A C 1
ATOM 2185 O O . MET A 1 275 ? -1.544 -6.145 6.66 1 95 275 MET A O 1
ATOM 2189 N N . ILE A 1 276 ? -2.678 -6.492 4.777 1 94.88 276 ILE A N 1
ATOM 2190 C CA . ILE A 1 276 ? -3.621 -7.398 5.418 1 94.88 276 ILE A CA 1
ATOM 2191 C C . ILE A 1 276 ? -2.939 -8.734 5.703 1 94.88 276 ILE A C 1
ATOM 2193 O O . ILE A 1 276 ? -3.168 -9.344 6.754 1 94.88 276 ILE A O 1
ATOM 2197 N N . GLU A 1 277 ? -2.086 -9.172 4.781 1 95.94 277 GLU A N 1
ATOM 2198 C CA . GLU A 1 277 ? -1.396 -10.453 4.902 1 95.94 277 GLU A CA 1
ATOM 2199 C C . GLU A 1 277 ? -0.286 -10.383 5.945 1 95.94 277 GLU A C 1
ATOM 2201 O O . GLU A 1 277 ? 0.108 -11.406 6.508 1 95.94 277 GLU A O 1
ATOM 2206 N N . LEU A 1 278 ? 0.261 -9.195 6.195 1 95.31 278 LEU A N 1
ATOM 2207 C CA . LEU A 1 278 ? 1.362 -9.016 7.137 1 95.31 278 LEU A CA 1
ATOM 2208 C C . LEU A 1 278 ? 0.958 -9.453 8.539 1 95.31 278 LEU A C 1
ATOM 2210 O O . LEU A 1 278 ? -0.018 -8.938 9.094 1 95.31 278 LEU A O 1
ATOM 2214 N N . PRO A 1 279 ? 1.704 -10.453 9.094 1 94.44 279 PRO A N 1
ATOM 2215 C CA . PRO A 1 279 ? 1.38 -10.859 10.461 1 94.44 279 PRO A CA 1
ATOM 2216 C C . PRO A 1 279 ? 1.589 -9.734 11.477 1 94.44 279 PRO A C 1
ATOM 2218 O O . PRO A 1 279 ? 2.377 -8.812 11.227 1 94.44 279 PRO A O 1
ATOM 2221 N N . GLU A 1 280 ? 0.896 -9.867 12.547 1 92.12 280 GLU A N 1
ATOM 2222 C CA . GLU A 1 280 ? 0.961 -8.844 13.586 1 92.12 280 GLU A CA 1
ATOM 2223 C C . GLU A 1 280 ? 2.25 -8.953 14.391 1 92.12 280 GLU A C 1
ATOM 2225 O O . GLU A 1 280 ? 2.211 -9.172 15.609 1 92.12 280 GLU A O 1
ATOM 2230 N N . TYR A 1 281 ? 3.342 -8.617 13.75 1 90.44 281 TYR A N 1
ATOM 2231 C CA . TYR A 1 281 ? 4.652 -8.742 14.375 1 90.44 281 TYR A CA 1
ATOM 2232 C C . TYR A 1 281 ? 4.809 -7.762 15.523 1 90.44 281 TYR A C 1
ATOM 2234 O O . TYR A 1 281 ? 5.727 -7.891 16.344 1 90.44 281 TYR A O 1
ATOM 2242 N N . TRP A 1 282 ? 3.99 -6.762 15.547 1 86.25 282 TRP A N 1
ATOM 2243 C CA . TRP A 1 282 ? 4.051 -5.727 16.562 1 86.25 282 TRP A CA 1
ATOM 2244 C C . TRP A 1 282 ? 3.4 -6.203 17.859 1 86.25 282 TRP A C 1
ATOM 2246 O O . TRP A 1 282 ? 3.535 -5.562 18.906 1 86.25 282 TRP A O 1
ATOM 2256 N N . ASN A 1 283 ? 2.703 -7.297 17.797 1 85.06 283 ASN A N 1
ATOM 2257 C CA . ASN A 1 283 ? 2.068 -7.883 18.969 1 85.06 283 ASN A CA 1
ATOM 2258 C C . ASN A 1 283 ? 3.023 -8.805 19.719 1 85.06 283 ASN A C 1
ATOM 2260 O O . ASN A 1 283 ? 4.207 -8.891 19.375 1 85.06 283 ASN A O 1
ATOM 2264 N N . SER A 1 284 ? 2.555 -9.375 20.844 1 83 284 SER A N 1
ATOM 2265 C CA . SER A 1 284 ? 3.369 -10.32 21.609 1 83 284 SER A CA 1
ATOM 2266 C C . SER A 1 284 ? 3.771 -11.516 20.75 1 83 284 SER A C 1
ATOM 2268 O O . SER A 1 284 ? 3.121 -11.82 19.75 1 83 284 SER A O 1
ATOM 2270 N N . HIS A 1 285 ? 4.855 -12.133 21.203 1 84.75 285 HIS A N 1
ATOM 2271 C CA . HIS A 1 285 ? 5.426 -13.258 20.469 1 84.75 285 HIS A CA 1
ATOM 2272 C C . HIS A 1 285 ? 4.379 -14.344 20.234 1 84.75 285 HIS A C 1
ATOM 2274 O O . HIS A 1 285 ? 4.238 -14.836 19.109 1 84.75 285 HIS A O 1
ATOM 2280 N N . ILE A 1 286 ? 3.598 -14.68 21.188 1 87 286 ILE A N 1
ATOM 2281 C CA . ILE A 1 286 ? 2.604 -15.742 21.094 1 87 286 ILE A CA 1
ATOM 2282 C C . ILE A 1 286 ? 1.507 -15.352 20.109 1 87 286 ILE A C 1
ATOM 2284 O O . ILE A 1 286 ? 1.081 -16.156 19.297 1 87 286 ILE A O 1
ATOM 2288 N N . TYR A 1 287 ? 1.101 -14.125 20.156 1 88.38 287 TYR A N 1
ATOM 2289 C CA . TYR A 1 287 ? 0.039 -13.656 19.266 1 88.38 287 TYR A CA 1
ATOM 2290 C C . TYR A 1 287 ? 0.525 -13.578 17.828 1 88.38 287 TYR A C 1
ATOM 2292 O O . TYR A 1 287 ? -0.221 -13.891 16.906 1 88.38 287 TYR A O 1
ATOM 2300 N N . ALA A 1 288 ? 1.788 -13.125 17.703 1 91.38 288 ALA A N 1
ATOM 2301 C CA . ALA A 1 288 ? 2.363 -13.078 16.359 1 91.38 288 ALA A CA 1
ATOM 2302 C C . ALA A 1 288 ? 2.432 -14.469 15.727 1 91.38 288 ALA A C 1
ATOM 2304 O O . ALA A 1 288 ? 2.102 -14.641 14.555 1 91.38 288 ALA A O 1
ATOM 2305 N N . LEU A 1 289 ? 2.809 -15.469 16.5 1 92.19 289 LEU A N 1
ATOM 2306 C CA . LEU A 1 289 ? 2.895 -16.844 16.016 1 92.19 289 LEU A CA 1
ATOM 2307 C C . LEU A 1 289 ? 1.513 -17.375 15.656 1 92.19 289 LEU A C 1
ATOM 2309 O O . LEU A 1 289 ? 1.352 -18.062 14.648 1 92.19 289 LEU A O 1
ATOM 2313 N N . ARG A 1 290 ? 0.525 -17.031 16.484 1 91.69 290 ARG A N 1
ATOM 2314 C CA . ARG A 1 290 ? -0.845 -17.453 16.203 1 91.69 290 ARG A CA 1
ATOM 2315 C C . ARG A 1 290 ? -1.355 -16.812 14.914 1 91.69 290 ARG A C 1
ATOM 2317 O O . ARG A 1 290 ? -2.039 -17.469 14.117 1 91.69 290 ARG A O 1
ATOM 2324 N N . ASP A 1 291 ? -1.037 -15.594 14.797 1 93.25 291 ASP A N 1
ATOM 2325 C CA . ASP A 1 291 ? -1.466 -14.898 13.586 1 93.25 291 ASP A CA 1
ATOM 2326 C C . ASP A 1 291 ? -0.81 -15.5 12.344 1 93.25 291 ASP A C 1
ATOM 2328 O O . ASP A 1 291 ? -1.451 -15.633 11.305 1 93.25 291 ASP A O 1
ATOM 2332 N N . VAL A 1 292 ? 0.511 -15.852 12.406 1 94.31 292 VAL A N 1
ATOM 2333 C CA . VAL A 1 292 ? 1.212 -16.5 11.305 1 94.31 292 VAL A CA 1
ATOM 2334 C C . VAL A 1 292 ? 0.48 -17.781 10.922 1 94.31 292 VAL A C 1
ATOM 2336 O O . VAL A 1 292 ? 0.226 -18.031 9.734 1 94.31 292 VAL A O 1
ATOM 2339 N N . ALA A 1 293 ? 0.125 -18.547 11.898 1 91.38 293 ALA A N 1
ATOM 2340 C CA . ALA A 1 293 ? -0.585 -19.797 11.641 1 91.38 293 ALA A CA 1
ATOM 2341 C C . ALA A 1 293 ? -1.918 -19.547 10.945 1 91.38 293 ALA A C 1
ATOM 2343 O O . ALA A 1 293 ? -2.316 -20.297 10.055 1 91.38 293 ALA A O 1
ATOM 2344 N N . GLY A 1 294 ? -2.564 -18.484 11.281 1 91.81 294 GLY A N 1
ATOM 2345 C CA . GLY A 1 294 ? -3.857 -18.141 10.719 1 91.81 294 GLY A CA 1
ATOM 2346 C C . GLY A 1 294 ? -3.783 -17.734 9.25 1 91.81 294 GLY A C 1
ATOM 2347 O O . GLY A 1 294 ? -4.77 -17.844 8.523 1 91.81 294 GLY A O 1
ATOM 2348 N N . LYS A 1 295 ? -2.621 -17.297 8.773 1 93.12 295 LYS A N 1
ATOM 2349 C CA . LYS A 1 295 ? -2.455 -16.859 7.391 1 93.12 295 LYS A CA 1
ATOM 2350 C C . LYS A 1 295 ? -2.508 -18.031 6.418 1 93.12 295 LYS A C 1
ATOM 2352 O O . LYS A 1 295 ? -2.781 -17.844 5.23 1 93.12 295 LYS A O 1
ATOM 2357 N N . PHE A 1 296 ? -2.154 -19.203 6.867 1 91.25 296 PHE A N 1
ATOM 2358 C CA . PHE A 1 296 ? -2.004 -20.344 5.965 1 91.25 296 PHE A CA 1
ATOM 2359 C C . PHE A 1 296 ? -3.061 -21.406 6.25 1 91.25 296 PHE A C 1
ATOM 2361 O O . PHE A 1 296 ? -2.953 -22.531 5.777 1 91.25 296 PHE A O 1
ATOM 2368 N N . LEU A 1 297 ? -3.977 -20.938 7.246 1 75.88 297 LEU A N 1
ATOM 2369 C CA . LEU A 1 297 ? -5.086 -21.859 7.484 1 75.88 297 LEU A CA 1
ATOM 2370 C C . LEU A 1 297 ? -6.066 -21.844 6.316 1 75.88 297 LEU A C 1
ATOM 2372 O O . LEU A 1 297 ? -6.227 -20.812 5.648 1 75.88 297 LEU A O 1
ATOM 2376 N N . ASP A 1 298 ? -6.281 -22.75 5.531 1 58.59 298 ASP A N 1
ATOM 2377 C CA . ASP A 1 298 ? -7.105 -23.031 4.359 1 58.59 298 ASP A CA 1
ATOM 2378 C C . ASP A 1 298 ? -8.43 -22.266 4.43 1 58.59 298 ASP A C 1
ATOM 2380 O O . ASP A 1 298 ? -9.234 -22.484 5.336 1 58.59 298 ASP A O 1
ATOM 2384 N N . ARG A 1 299 ? -8.461 -20.812 4.328 1 46.03 299 ARG A N 1
ATOM 2385 C CA . ARG A 1 299 ? -9.82 -20.359 4.059 1 46.03 299 ARG A CA 1
ATOM 2386 C C . ARG A 1 299 ? -10.203 -20.594 2.602 1 46.03 299 ARG A C 1
ATOM 2388 O O . ARG A 1 299 ? -9.336 -20.625 1.726 1 46.03 299 ARG A O 1
ATOM 2395 N N . MET B 1 1 ? -11.781 36.75 26.516 1 27 1 MET B N 1
ATOM 2396 C CA . MET B 1 1 ? -10.484 36.062 26.484 1 27 1 MET B CA 1
ATOM 2397 C C . MET B 1 1 ? -9.5 36.812 25.578 1 27 1 MET B C 1
ATOM 2399 O O . MET B 1 1 ? -9.789 37.062 24.406 1 27 1 MET B O 1
ATOM 2403 N N . ALA B 1 2 ? -8.664 37.438 26.016 1 34.41 2 ALA B N 1
ATOM 2404 C CA . ALA B 1 2 ? -7.828 38.438 25.359 1 34.41 2 ALA B CA 1
ATOM 2405 C C . ALA B 1 2 ? -6.887 37.781 24.359 1 34.41 2 ALA B C 1
ATOM 2407 O O . ALA B 1 2 ? -6.07 36.938 24.719 1 34.41 2 ALA B O 1
ATOM 2408 N N . MET B 1 3 ? -7.25 37.5 23.172 1 38.41 3 MET B N 1
ATOM 2409 C CA . MET B 1 3 ? -6.391 37.031 22.094 1 38.41 3 MET B CA 1
ATOM 2410 C C . MET B 1 3 ? -5.07 37.781 22.062 1 38.41 3 MET B C 1
ATOM 2412 O O . MET B 1 3 ? -5.055 39 21.938 1 38.41 3 MET B O 1
ATOM 2416 N N . ALA B 1 4 ? -4.105 37.438 22.781 1 40.06 4 ALA B N 1
ATOM 2417 C CA . ALA B 1 4 ? -2.795 38.062 22.703 1 40.06 4 ALA B CA 1
ATOM 2418 C C . ALA B 1 4 ? -2.408 38.344 21.25 1 40.06 4 ALA B C 1
ATOM 2420 O O . ALA B 1 4 ? -2.449 37.438 20.422 1 40.06 4 ALA B O 1
ATOM 2421 N N . ALA B 1 5 ? -2.707 39.469 20.703 1 46.28 5 ALA B N 1
ATOM 2422 C CA . ALA B 1 5 ? -2.342 39.969 19.391 1 46.28 5 ALA B CA 1
ATOM 2423 C C . ALA B 1 5 ? -0.88 39.688 19.078 1 46.28 5 ALA B C 1
ATOM 2425 O O . ALA B 1 5 ? -0.026 39.688 19.969 1 46.28 5 ALA B O 1
ATOM 2426 N N . ARG B 1 6 ? -0.569 38.781 18.141 1 53.78 6 ARG B N 1
ATOM 2427 C CA . ARG B 1 6 ? 0.795 38.812 17.625 1 53.78 6 ARG B CA 1
ATOM 2428 C C . ARG B 1 6 ? 1.348 40.219 17.609 1 53.78 6 ARG B C 1
ATOM 2430 O O . ARG B 1 6 ? 0.658 41.156 17.203 1 53.78 6 ARG B O 1
ATOM 2437 N N . CYS B 1 7 ? 2.193 40.562 18.562 1 51.31 7 CYS B N 1
ATOM 2438 C CA . CYS B 1 7 ? 2.807 41.875 18.578 1 51.31 7 CYS B CA 1
ATOM 2439 C C . CYS B 1 7 ? 3.227 42.312 17.172 1 51.31 7 CYS B C 1
ATOM 2441 O O . CYS B 1 7 ? 4.121 41.719 16.578 1 51.31 7 CYS B O 1
ATOM 2443 N N . ILE B 1 8 ? 2.256 42.906 16.484 1 62.62 8 ILE B N 1
ATOM 2444 C CA . ILE B 1 8 ? 2.67 43.562 15.242 1 62.62 8 ILE B CA 1
ATOM 2445 C C . ILE B 1 8 ? 3.721 44.625 15.555 1 62.62 8 ILE B C 1
ATOM 2447 O O . ILE B 1 8 ? 3.408 45.656 16.141 1 62.62 8 ILE B O 1
ATOM 2451 N N . ASP B 1 9 ? 4.973 44.281 15.805 1 59.44 9 ASP B N 1
ATOM 2452 C CA . ASP B 1 9 ? 6.066 45.156 16.203 1 59.44 9 ASP B CA 1
ATOM 2453 C C . ASP B 1 9 ? 5.93 46.531 15.539 1 59.44 9 ASP B C 1
ATOM 2455 O O . ASP B 1 9 ? 6.207 47.562 16.172 1 59.44 9 ASP B O 1
ATOM 2459 N N . ASN B 1 10 ? 5.445 46.625 14.344 1 69.88 10 ASN B N 1
ATOM 2460 C CA . ASN B 1 10 ? 5.414 47.906 13.641 1 69.88 10 ASN B CA 1
ATOM 2461 C C . ASN B 1 10 ? 4.008 48.25 13.156 1 69.88 10 ASN B C 1
ATOM 2463 O O . ASN B 1 10 ? 3.773 48.375 11.953 1 69.88 10 ASN B O 1
ATOM 2467 N N . LEU B 1 11 ? 3.154 48.438 14.188 1 77.62 11 LEU B N 1
ATOM 2468 C CA . LEU B 1 11 ? 1.753 48.719 13.883 1 77.62 11 LEU B CA 1
ATOM 2469 C C . LEU B 1 11 ? 1.614 49.938 13.016 1 77.62 11 LEU B C 1
ATOM 2471 O O . LEU B 1 11 ? 0.804 49.969 12.086 1 77.62 11 LEU B O 1
ATOM 2475 N N . GLU B 1 12 ? 2.439 50.906 13.352 1 80.5 12 GLU B N 1
ATOM 2476 C CA . GLU B 1 12 ? 2.377 52.156 12.578 1 80.5 12 GLU B CA 1
ATOM 2477 C C . GLU B 1 12 ? 2.709 51.906 11.109 1 80.5 12 GLU B C 1
ATOM 2479 O O . GLU B 1 12 ? 2.045 52.438 10.219 1 80.5 12 GLU B O 1
ATOM 2484 N N . SER B 1 13 ? 3.674 51.188 10.938 1 81.69 13 SER B N 1
ATOM 2485 C CA . SER B 1 13 ? 4.066 50.875 9.57 1 81.69 13 SER B CA 1
ATOM 2486 C C . SER B 1 13 ? 2.98 50.094 8.844 1 81.69 13 SER B C 1
ATOM 2488 O O . SER B 1 13 ? 2.764 50.25 7.648 1 81.69 13 SER B O 1
ATOM 2490 N N . VAL B 1 14 ? 2.307 49.219 9.586 1 84 14 VAL B N 1
ATOM 2491 C CA . VAL B 1 14 ? 1.233 48.406 9.016 1 84 14 VAL B CA 1
ATOM 2492 C C . VAL B 1 14 ? 0.071 49.312 8.602 1 84 14 VAL B C 1
ATOM 2494 O O . VAL B 1 14 ? -0.441 49.188 7.488 1 84 14 VAL B O 1
ATOM 2497 N N . LEU B 1 15 ? -0.189 50.25 9.43 1 83.5 15 LEU B N 1
ATOM 2498 C CA . LEU B 1 15 ? -1.335 51.094 9.195 1 83.5 15 LEU B CA 1
ATOM 2499 C C . LEU B 1 15 ? -1.029 52.125 8.094 1 83.5 15 LEU B C 1
ATOM 2501 O O . LEU B 1 15 ? -1.945 52.656 7.453 1 83.5 15 LEU B O 1
ATOM 2505 N N . ALA B 1 16 ? 0.25 52.344 7.914 1 87.69 16 ALA B N 1
ATOM 2506 C CA . ALA B 1 16 ? 0.672 53.281 6.891 1 87.69 16 ALA B CA 1
ATOM 2507 C C . ALA B 1 16 ? 0.711 52.625 5.516 1 87.69 16 ALA B C 1
ATOM 2509 O O . ALA B 1 16 ? 0.737 53.312 4.492 1 87.69 16 ALA B O 1
ATOM 2510 N N . SER B 1 17 ? 0.714 51.406 5.531 1 86.56 17 SER B N 1
ATOM 2511 C CA . SER B 1 17 ? 0.791 50.719 4.25 1 86.56 17 SER B CA 1
ATOM 2512 C C . SER B 1 17 ? -0.554 50.75 3.531 1 86.56 17 SER B C 1
ATOM 2514 O O . SER B 1 17 ? -1.597 50.938 4.16 1 86.56 17 SER B O 1
ATOM 2516 N N . ARG B 1 18 ? -0.536 50.594 2.182 1 88.88 18 ARG B N 1
ATOM 2517 C CA . ARG B 1 18 ? -1.78 50.594 1.419 1 88.88 18 ARG B CA 1
ATOM 2518 C C . ARG B 1 18 ? -2.633 49.375 1.742 1 88.88 18 ARG B C 1
ATOM 2520 O O . ARG B 1 18 ? -2.125 48.375 2.252 1 88.88 18 ARG B O 1
ATOM 2527 N N . VAL B 1 19 ? -3.885 49.531 1.496 1 90.56 19 VAL B N 1
ATOM 2528 C CA . VAL B 1 19 ? -4.852 48.469 1.727 1 90.56 19 VAL B CA 1
ATOM 2529 C C . VAL B 1 19 ? -5.066 47.688 0.437 1 90.56 19 VAL B C 1
ATOM 2531 O O . VAL B 1 19 ? -5.301 48.25 -0.624 1 90.56 19 VAL B O 1
ATOM 2534 N N . ILE B 1 20 ? -4.91 46.375 0.538 1 91.94 20 ILE B N 1
ATOM 2535 C CA . ILE B 1 20 ? -5.082 45.5 -0.602 1 91.94 20 ILE B CA 1
ATOM 2536 C C . ILE B 1 20 ? -6.449 44.812 -0.524 1 91.94 20 ILE B C 1
ATOM 2538 O O . ILE B 1 20 ? -6.875 44.375 0.549 1 91.94 20 ILE B O 1
ATOM 2542 N N . THR B 1 21 ? -7.105 44.719 -1.666 1 93.56 21 THR B N 1
ATOM 2543 C CA . THR B 1 21 ? -8.391 44.031 -1.761 1 93.56 21 THR B CA 1
ATOM 2544 C C . THR B 1 21 ? -8.203 42.594 -2.248 1 93.56 21 THR B C 1
ATOM 2546 O O . THR B 1 21 ? -7.672 42.375 -3.338 1 93.56 21 THR B O 1
ATOM 2549 N N . PHE B 1 22 ? -8.625 41.656 -1.43 1 94.62 22 PHE B N 1
ATOM 2550 C CA . PHE B 1 22 ? -8.602 40.25 -1.808 1 94.62 22 PHE B CA 1
ATOM 2551 C C . PHE B 1 22 ? -10 39.75 -2.186 1 94.62 22 PHE B C 1
ATOM 2553 O O . PHE B 1 22 ? -10.961 40 -1.445 1 94.62 22 PHE B O 1
ATOM 2560 N N . LEU B 1 23 ? -10.078 39.156 -3.326 1 95.94 23 LEU B N 1
ATOM 2561 C CA . LEU B 1 23 ? -11.305 38.531 -3.775 1 95.94 23 LEU B CA 1
ATOM 2562 C C . LEU B 1 23 ? -11.18 37 -3.678 1 95.94 23 LEU B C 1
ATOM 2564 O O . LEU B 1 23 ? -10.477 36.375 -4.477 1 95.94 23 LEU B O 1
ATOM 2568 N N . ILE B 1 24 ? -11.938 36.438 -2.74 1 95.69 24 ILE B N 1
ATOM 2569 C CA . ILE B 1 24 ? -11.703 35.031 -2.385 1 95.69 24 ILE B CA 1
ATOM 2570 C C . ILE B 1 24 ? -12.875 34.156 -2.861 1 95.69 24 ILE B C 1
ATOM 2572 O O . ILE B 1 24 ? -14.031 34.469 -2.57 1 95.69 24 ILE B O 1
ATOM 2576 N N . GLY B 1 25 ? -12.555 33.062 -3.561 1 95 25 GLY B N 1
ATOM 2577 C CA . GLY B 1 25 ? -13.547 32.062 -3.957 1 95 25 GLY B CA 1
ATOM 2578 C C . GLY B 1 25 ? -14.297 32.438 -5.219 1 95 25 GLY B C 1
ATOM 2579 O O . GLY B 1 25 ? -14.055 33.5 -5.793 1 95 25 GLY B O 1
ATOM 2580 N N . PRO B 1 26 ? -15.195 31.578 -5.609 1 93.31 26 PRO B N 1
ATOM 2581 C CA . PRO B 1 26 ? -15.992 31.844 -6.809 1 93.31 26 PRO B CA 1
ATOM 2582 C C . PRO B 1 26 ? -16.938 33.031 -6.637 1 93.31 26 PRO B C 1
ATOM 2584 O O . PRO B 1 26 ? -17.25 33.719 -7.609 1 93.31 26 PRO B O 1
ATOM 2587 N N . GLU B 1 27 ? -17.406 33.25 -5.473 1 94.19 27 GLU B N 1
ATOM 2588 C CA . GLU B 1 27 ? -18.328 34.344 -5.195 1 94.19 27 GLU B CA 1
ATOM 2589 C C . GLU B 1 27 ? -17.562 35.656 -4.984 1 94.19 27 GLU B C 1
ATOM 2591 O O . GLU B 1 27 ? -18.172 36.719 -4.812 1 94.19 27 GLU B O 1
ATOM 2596 N N . LYS B 1 28 ? -16.312 35.594 -4.977 1 94.81 28 LYS B N 1
ATOM 2597 C CA . LYS B 1 28 ? -15.445 36.75 -4.867 1 94.81 28 LYS B CA 1
ATOM 2598 C C . LYS B 1 28 ? -15.734 37.562 -3.598 1 94.81 28 LYS B C 1
ATOM 2600 O O . LYS B 1 28 ? -15.914 38.781 -3.648 1 94.81 28 LYS B O 1
ATOM 2605 N N . GLN B 1 29 ? -15.82 36.875 -2.52 1 94.69 29 GLN B N 1
ATOM 2606 C CA . GLN B 1 29 ? -15.945 37.562 -1.245 1 94.69 29 GLN B CA 1
ATOM 2607 C C . GLN B 1 29 ? -14.773 38.5 -1.019 1 94.69 29 GLN B C 1
ATOM 2609 O O . GLN B 1 29 ? -13.617 38.125 -1.212 1 94.69 29 GLN B O 1
ATOM 2614 N N . THR B 1 30 ? -15.07 39.719 -0.583 1 94.81 30 THR B N 1
ATOM 2615 C CA . THR B 1 30 ? -14.062 40.781 -0.528 1 94.81 30 THR B CA 1
ATOM 2616 C C . THR B 1 30 ? -13.453 40.875 0.871 1 94.81 30 THR B C 1
ATOM 2618 O O . THR B 1 30 ? -14.18 40.844 1.867 1 94.81 30 THR B O 1
ATOM 2621 N N . PHE B 1 31 ? -12.125 40.938 0.957 1 93.44 31 PHE B N 1
ATOM 2622 C CA . PHE B 1 31 ? -11.367 41.188 2.176 1 93.44 31 PHE B CA 1
ATOM 2623 C C . PHE B 1 31 ? -10.375 42.312 1.963 1 93.44 31 PHE B C 1
ATOM 2625 O O . PHE B 1 31 ? -9.742 42.406 0.911 1 93.44 31 PHE B O 1
ATOM 2632 N N . HIS B 1 32 ? -10.273 43.25 2.949 1 92.31 32 HIS B N 1
ATOM 2633 C CA . HIS B 1 32 ? -9.32 44.344 2.902 1 92.31 32 HIS B CA 1
ATOM 2634 C C . HIS B 1 32 ? -8.25 44.188 3.973 1 92.31 32 HIS B C 1
ATOM 2636 O O . HIS B 1 32 ? -8.555 44.125 5.164 1 92.31 32 HIS B O 1
ATOM 2642 N N . ILE B 1 33 ? -7 44.125 3.504 1 90.75 33 ILE B N 1
ATOM 2643 C CA . ILE B 1 33 ? -5.898 43.906 4.434 1 90.75 33 ILE B CA 1
ATOM 2644 C C . ILE B 1 33 ? -4.742 44.844 4.113 1 90.75 33 ILE B C 1
ATOM 2646 O O . ILE B 1 33 ? -4.473 45.125 2.943 1 90.75 33 ILE B O 1
ATOM 2650 N N . ASN B 1 34 ? -4.148 45.344 5.172 1 90.12 34 ASN B N 1
ATOM 2651 C CA . ASN B 1 34 ? -2.955 46.125 4.953 1 90.12 34 ASN B CA 1
ATOM 2652 C C . ASN B 1 34 ? -1.845 45.344 4.289 1 90.12 34 ASN B C 1
ATOM 2654 O O . ASN B 1 34 ? -1.547 44.219 4.711 1 90.12 34 ASN B O 1
ATOM 2658 N N . GLU B 1 35 ? -1.224 45.906 3.332 1 89.75 35 GLU B N 1
ATOM 2659 C CA . GLU B 1 35 ? -0.221 45.219 2.502 1 89.75 35 GLU B CA 1
ATOM 2660 C C . GLU B 1 35 ? 0.924 44.688 3.35 1 89.75 35 GLU B C 1
ATOM 2662 O O . GLU B 1 35 ? 1.388 43.562 3.129 1 89.75 35 GLU B O 1
ATOM 2667 N N . GLN B 1 36 ? 1.321 45.438 4.293 1 87.62 36 GLN B N 1
ATOM 2668 C CA . GLN B 1 36 ? 2.488 45.062 5.09 1 87.62 36 GLN B CA 1
ATOM 2669 C C . GLN B 1 36 ? 2.225 43.781 5.895 1 87.62 36 GLN B C 1
ATOM 2671 O O . GLN B 1 36 ? 3.141 43 6.141 1 87.62 36 GLN B O 1
ATOM 2676 N N . LEU B 1 37 ? 1.008 43.562 6.32 1 86.94 37 LEU B N 1
ATOM 2677 C CA . LEU B 1 37 ? 0.648 42.344 7.07 1 86.94 37 LEU B CA 1
ATOM 2678 C C . LEU B 1 37 ? 0.834 41.094 6.223 1 86.94 37 LEU B C 1
ATOM 2680 O O . LEU B 1 37 ? 1.282 40.062 6.723 1 86.94 37 LEU B O 1
ATOM 2684 N N . VAL B 1 38 ? 0.551 41.188 4.969 1 89.75 38 VAL B N 1
ATOM 2685 C CA . VAL B 1 38 ? 0.546 40.062 4.07 1 89.75 38 VAL B CA 1
ATOM 2686 C C . VAL B 1 38 ? 1.954 39.812 3.527 1 89.75 38 VAL B C 1
ATOM 2688 O O . VAL B 1 38 ? 2.414 38.656 3.463 1 89.75 38 VAL B O 1
ATOM 2691 N N . ILE B 1 39 ? 2.699 40.844 3.164 1 88.44 39 ILE B N 1
ATOM 2692 C CA . ILE B 1 39 ? 3.992 40.688 2.506 1 88.44 39 ILE B CA 1
ATOM 2693 C C . ILE B 1 39 ? 5.055 40.344 3.541 1 88.44 39 ILE B C 1
ATOM 2695 O O . ILE B 1 39 ? 6.113 39.812 3.191 1 88.44 39 ILE B O 1
ATOM 2699 N N . SER B 1 40 ? 4.789 40.562 4.82 1 86.81 40 SER B N 1
ATOM 2700 C CA . SER B 1 40 ? 5.75 40.25 5.871 1 86.81 40 SER B CA 1
ATOM 2701 C C . SER B 1 40 ? 5.789 38.75 6.145 1 86.81 40 SER B C 1
ATOM 2703 O O . SER B 1 40 ? 6.781 38.219 6.656 1 86.81 40 SER B O 1
ATOM 2705 N N . CYS B 1 41 ? 4.754 38.031 5.777 1 87.75 41 CYS B N 1
ATOM 2706 C CA . CYS B 1 41 ? 4.688 36.625 6.18 1 87.75 41 CYS B CA 1
ATOM 2707 C C . CYS B 1 41 ? 4.703 35.719 4.965 1 87.75 41 CYS B C 1
ATOM 2709 O O . CYS B 1 41 ? 4.781 34.5 5.105 1 87.75 41 CYS B O 1
ATOM 2711 N N . SER B 1 42 ? 4.695 36.25 3.805 1 91.5 42 SER B N 1
ATOM 2712 C CA . SER B 1 42 ? 4.586 35.438 2.604 1 91.5 42 SER B CA 1
ATOM 2713 C C . SER B 1 42 ? 5.477 35.969 1.486 1 91.5 42 SER B C 1
ATOM 2715 O O . SER B 1 42 ? 5.27 37.062 1.002 1 91.5 42 SER B O 1
ATOM 2717 N N . GLY B 1 43 ? 6.344 35.125 1.006 1 88.62 43 GLY B N 1
ATOM 2718 C CA . GLY B 1 43 ? 7.156 35.5 -0.142 1 88.62 43 GLY B CA 1
ATOM 2719 C C . GLY B 1 43 ? 6.359 35.625 -1.428 1 88.62 43 GLY B C 1
ATOM 2720 O O . GLY B 1 43 ? 6.641 36.469 -2.271 1 88.62 43 GLY B O 1
ATOM 2721 N N . VAL B 1 44 ? 5.438 34.844 -1.566 1 91.69 44 VAL B N 1
ATOM 2722 C CA . VAL B 1 44 ? 4.605 34.812 -2.764 1 91.69 44 VAL B CA 1
ATOM 2723 C C . VAL B 1 44 ? 3.752 36.062 -2.84 1 91.69 44 VAL B C 1
ATOM 2725 O O . VAL B 1 44 ? 3.701 36.719 -3.881 1 91.69 44 VAL B O 1
ATOM 2728 N N . PHE B 1 45 ? 3.109 36.438 -1.761 1 91.12 45 PHE B N 1
ATOM 2729 C CA . PHE B 1 45 ? 2.297 37.656 -1.753 1 91.12 45 PHE B CA 1
ATOM 2730 C C . PHE B 1 45 ? 3.168 38.875 -1.93 1 91.12 45 PHE B C 1
ATOM 2732 O O . PHE B 1 45 ? 2.754 39.844 -2.57 1 91.12 45 PHE B O 1
ATOM 2739 N N . LYS B 1 46 ? 4.359 38.812 -1.346 1 89.69 46 LYS B N 1
ATOM 2740 C CA . LYS B 1 46 ? 5.297 39.906 -1.55 1 89.69 46 LYS B CA 1
ATOM 2741 C C . LYS B 1 46 ? 5.605 40.094 -3.033 1 89.69 46 LYS B C 1
ATOM 2743 O O . LYS B 1 46 ? 5.559 41.219 -3.539 1 89.69 46 LYS B O 1
ATOM 2748 N N . ARG B 1 47 ? 5.832 39.062 -3.666 1 88.94 47 ARG B N 1
ATOM 2749 C CA . ARG B 1 47 ? 6.137 39.125 -5.09 1 88.94 47 ARG B CA 1
ATOM 2750 C C . ARG B 1 47 ? 4.922 39.594 -5.891 1 88.94 47 ARG B C 1
ATOM 2752 O O . ARG B 1 47 ? 5.055 40.375 -6.832 1 88.94 47 ARG B O 1
ATOM 2759 N N . MET B 1 48 ? 3.781 39.156 -5.535 1 87.25 48 MET B N 1
ATOM 2760 C CA . MET B 1 48 ? 2.547 39.469 -6.238 1 87.25 48 MET B CA 1
ATOM 2761 C C . MET B 1 48 ? 2.242 40.969 -6.121 1 87.25 48 MET B C 1
ATOM 2763 O O . MET B 1 48 ? 1.717 41.562 -7.059 1 87.25 48 MET B O 1
ATOM 2767 N N . LEU B 1 49 ? 2.637 41.562 -5.023 1 87.56 49 LEU B N 1
ATOM 2768 C CA . LEU B 1 49 ? 2.172 42.906 -4.715 1 87.56 49 LEU B CA 1
ATOM 2769 C C . LEU B 1 49 ? 3.283 43.938 -4.938 1 87.56 49 LEU B C 1
ATOM 2771 O O . LEU B 1 49 ? 3.023 45.125 -4.984 1 87.56 49 LEU B O 1
ATOM 2775 N N . THR B 1 50 ? 4.5 43.469 -5.051 1 79.69 50 THR B N 1
ATOM 2776 C CA . THR B 1 50 ? 5.582 44.438 -5.176 1 79.69 50 THR B CA 1
ATOM 2777 C C . THR B 1 50 ? 6.211 44.375 -6.566 1 79.69 50 THR B C 1
ATOM 2779 O O . THR B 1 50 ? 6.957 45.281 -6.957 1 79.69 50 THR B O 1
ATOM 2782 N N . ASN B 1 51 ? 6.207 43.312 -7.309 1 70.81 51 ASN B N 1
ATOM 2783 C CA . ASN B 1 51 ? 6.969 43.188 -8.547 1 70.81 51 ASN B CA 1
ATOM 2784 C C . ASN B 1 51 ? 6.207 43.75 -9.742 1 70.81 51 ASN B C 1
ATOM 2786 O O . ASN B 1 51 ? 6.426 43.344 -10.875 1 70.81 51 ASN B O 1
ATOM 2790 N N . GLY B 1 52 ? 5.441 44.75 -9.5 1 65.31 52 GLY B N 1
ATOM 2791 C CA . GLY B 1 52 ? 4.949 45.469 -10.664 1 65.31 52 GLY B CA 1
ATOM 2792 C C . GLY B 1 52 ? 3.861 44.719 -11.406 1 65.31 52 GLY B C 1
ATOM 2793 O O . GLY B 1 52 ? 3.494 45.094 -12.523 1 65.31 52 GLY B O 1
ATOM 2794 N N . MET B 1 53 ? 3.504 43.625 -10.922 1 60.59 53 MET B N 1
ATOM 2795 C CA . MET B 1 53 ? 2.41 42.938 -11.602 1 60.59 53 MET B CA 1
ATOM 2796 C C . MET B 1 53 ? 1.124 43.75 -11.531 1 60.59 53 MET B C 1
ATOM 2798 O O . MET B 1 53 ? 1.038 44.719 -10.773 1 60.59 53 MET B O 1
ATOM 2802 N N . ARG B 1 54 ? 0.311 43.5 -12.57 1 58.53 54 ARG B N 1
ATOM 2803 C CA . ARG B 1 54 ? -0.975 44.188 -12.672 1 58.53 54 ARG B CA 1
ATOM 2804 C C . ARG B 1 54 ? -1.642 44.312 -11.305 1 58.53 54 ARG B C 1
ATOM 2806 O O . ARG B 1 54 ? -2.182 45.344 -10.961 1 58.53 54 ARG B O 1
ATOM 2813 N N . GLU B 1 55 ? -1.514 43.219 -10.523 1 60.97 55 GLU B N 1
ATOM 2814 C CA . GLU B 1 55 ? -2.139 43.188 -9.203 1 60.97 55 GLU B CA 1
ATOM 2815 C C . GLU B 1 55 ? -1.498 44.219 -8.273 1 60.97 55 GLU B C 1
ATOM 2817 O O . GLU B 1 55 ? -2.182 44.844 -7.449 1 60.97 55 GLU B O 1
ATOM 2822 N N . SER B 1 56 ? -0.194 44.312 -8.555 1 65.81 56 SER B N 1
ATOM 2823 C CA . SER B 1 56 ? 0.589 45.25 -7.738 1 65.81 56 SER B CA 1
ATOM 2824 C C . SER B 1 56 ? 0.087 46.688 -7.891 1 65.81 56 SER B C 1
ATOM 2826 O O . SER B 1 56 ? -0.016 47.406 -6.902 1 65.81 56 SER B O 1
ATOM 2828 N N . GLN B 1 57 ? -0.238 46.969 -9.016 1 67.88 57 GLN B N 1
ATOM 2829 C CA . GLN B 1 57 ? -0.646 48.344 -9.266 1 67.88 57 GLN B CA 1
ATOM 2830 C C . GLN B 1 57 ? -2.102 48.562 -8.859 1 67.88 57 GLN B C 1
ATOM 2832 O O . GLN B 1 57 ? -2.438 49.625 -8.281 1 67.88 57 GLN B O 1
ATOM 2837 N N . GLU B 1 58 ? -2.953 47.656 -9.07 1 77.69 58 GLU B N 1
ATOM 2838 C CA . GLU B 1 58 ? -4.383 47.812 -8.828 1 77.69 58 GLU B CA 1
ATOM 2839 C C . GLU B 1 58 ? -4.723 47.531 -7.359 1 77.69 58 GLU B C 1
ATOM 2841 O O . GLU B 1 58 ? -5.754 48 -6.863 1 77.69 58 GLU B O 1
ATOM 2846 N N . GLY B 1 59 ? -3.902 46.844 -6.676 1 86.38 59 GLY B N 1
ATOM 2847 C CA . GLY B 1 59 ? -4.148 46.531 -5.273 1 86.38 59 GLY B CA 1
ATOM 2848 C C . GLY B 1 59 ? -5.242 45.5 -5.07 1 86.38 59 GLY B C 1
ATOM 2849 O O . GLY B 1 59 ? -5.988 45.562 -4.094 1 86.38 59 GLY B O 1
ATOM 2850 N N . VAL B 1 60 ? -5.496 44.719 -6.113 1 90.25 60 VAL B N 1
ATOM 2851 C CA . VAL B 1 60 ? -6.531 43.688 -6.023 1 90.25 60 VAL B CA 1
ATOM 2852 C C . VAL B 1 60 ? -5.93 42.312 -6.312 1 90.25 60 VAL B C 1
ATOM 2854 O O . VAL B 1 60 ? -5.223 42.125 -7.305 1 90.25 60 VAL B O 1
ATOM 2857 N N . VAL B 1 61 ? -6.07 41.375 -5.422 1 91.75 61 VAL B N 1
ATOM 2858 C CA . VAL B 1 61 ? -5.617 40 -5.578 1 91.75 61 VAL B CA 1
ATOM 2859 C C . VAL B 1 61 ? -6.824 39.062 -5.613 1 91.75 61 VAL B C 1
ATOM 2861 O O . VAL B 1 61 ? -7.629 39.031 -4.68 1 91.75 61 VAL B O 1
ATOM 2864 N N . GLU B 1 62 ? -6.93 38.25 -6.68 1 93 62 GLU B N 1
ATOM 2865 C CA . GLU B 1 62 ? -8.039 37.312 -6.816 1 93 62 GLU B CA 1
ATOM 2866 C C . GLU B 1 62 ? -7.566 35.875 -6.598 1 93 62 GLU B C 1
ATOM 2868 O O . GLU B 1 62 ? -6.652 35.406 -7.281 1 93 62 GLU B O 1
ATOM 2873 N N . LEU B 1 63 ? -8.148 35.219 -5.613 1 94.62 63 LEU B N 1
ATOM 2874 C CA . LEU B 1 63 ? -7.895 33.812 -5.344 1 94.62 63 LEU B CA 1
ATOM 2875 C C . LEU B 1 63 ? -9.172 33 -5.469 1 94.62 63 LEU B C 1
ATOM 2877 O O . LEU B 1 63 ? -9.773 32.594 -4.465 1 94.62 63 LEU B O 1
ATOM 2881 N N . GLU B 1 64 ? -9.516 32.562 -6.637 1 93.12 64 GLU B N 1
ATOM 2882 C CA . GLU B 1 64 ? -10.805 31.953 -6.953 1 93.12 64 GLU B CA 1
ATOM 2883 C C . GLU B 1 64 ? -10.898 30.531 -6.391 1 93.12 64 GLU B C 1
ATOM 2885 O O . GLU B 1 64 ? -11.992 30.047 -6.086 1 93.12 64 GLU B O 1
ATOM 2890 N N . ASP B 1 65 ? -9.836 29.859 -6.168 1 93.06 65 ASP B N 1
ATOM 2891 C CA . ASP B 1 65 ? -9.836 28.469 -5.762 1 93.06 65 ASP B CA 1
ATOM 2892 C C . ASP B 1 65 ? -9.719 28.328 -4.246 1 93.06 65 ASP B C 1
ATOM 2894 O O . ASP B 1 65 ? -9.633 27.219 -3.723 1 93.06 65 ASP B O 1
ATOM 2898 N N . GLN B 1 66 ? -9.75 29.484 -3.59 1 94.44 66 GLN B N 1
ATOM 2899 C CA . GLN B 1 66 ? -9.594 29.438 -2.139 1 94.44 66 GLN B CA 1
ATOM 2900 C C . GLN B 1 66 ? -10.93 29.656 -1.438 1 94.44 66 GLN B C 1
ATOM 2902 O O . GLN B 1 66 ? -11.805 30.359 -1.949 1 94.44 66 GLN B O 1
ATOM 2907 N N . GLU B 1 67 ? -11.094 29.031 -0.3 1 92.94 67 GLU B N 1
ATOM 2908 C CA . GLU B 1 67 ? -12.312 29.188 0.494 1 92.94 67 GLU B CA 1
ATOM 2909 C C . GLU B 1 67 ? -12.195 30.359 1.46 1 92.94 67 GLU B C 1
ATOM 2911 O O . GLU B 1 67 ? -11.156 30.547 2.094 1 92.94 67 GLU B O 1
ATOM 2916 N N . PRO B 1 68 ? -13.258 31.062 1.638 1 93 68 PRO B N 1
ATOM 2917 C CA . PRO B 1 68 ? -13.211 32.25 2.496 1 93 68 PRO B CA 1
ATOM 2918 C C . PRO B 1 68 ? -12.844 31.906 3.939 1 93 68 PRO B C 1
ATOM 2920 O O . PRO B 1 68 ? -12.102 32.656 4.578 1 93 68 PRO B O 1
ATOM 2923 N N . HIS B 1 69 ? -13.352 30.797 4.422 1 90.5 69 HIS B N 1
ATOM 2924 C CA . HIS B 1 69 ? -13.078 30.484 5.82 1 90.5 69 HIS B CA 1
ATOM 2925 C C . HIS B 1 69 ? -11.617 30.125 6.031 1 90.5 69 HIS B C 1
ATOM 2927 O O . HIS B 1 69 ? -11.055 30.359 7.102 1 90.5 69 HIS B O 1
ATOM 2933 N N . ILE B 1 70 ? -10.977 29.578 5.066 1 94.75 70 ILE B N 1
ATOM 2934 C CA . ILE B 1 70 ? -9.555 29.297 5.137 1 94.75 70 ILE B CA 1
ATOM 2935 C C . ILE B 1 70 ? -8.766 30.609 5.121 1 94.75 70 ILE B C 1
ATOM 2937 O O . ILE B 1 70 ? -7.828 30.781 5.902 1 94.75 70 ILE B O 1
ATOM 2941 N N . PHE B 1 71 ? -9.172 31.5 4.266 1 94.44 71 PHE B N 1
ATOM 2942 C CA . PHE B 1 71 ? -8.508 32.812 4.184 1 94.44 71 PHE B CA 1
ATOM 2943 C C . PHE B 1 71 ? -8.688 33.594 5.484 1 94.44 71 PHE B C 1
ATOM 2945 O O . PHE B 1 71 ? -7.758 34.25 5.934 1 94.44 71 PHE B O 1
ATOM 2952 N N . THR B 1 72 ? -9.828 33.469 6.074 1 91.25 72 THR B N 1
ATOM 2953 C CA . THR B 1 72 ? -10.086 34.125 7.355 1 91.25 72 THR B CA 1
ATOM 2954 C C . THR B 1 72 ? -9.125 33.625 8.422 1 91.25 72 THR B C 1
ATOM 2956 O O . THR B 1 72 ? -8.617 34.375 9.234 1 91.25 72 THR B O 1
ATOM 2959 N N . SER B 1 73 ? -8.906 32.344 8.414 1 92.81 73 SER B N 1
ATOM 2960 C CA . SER B 1 73 ? -7.965 31.734 9.359 1 92.81 73 SER B CA 1
ATOM 2961 C C . SER B 1 73 ? -6.547 32.25 9.125 1 92.81 73 SER B C 1
ATOM 2963 O O . SER B 1 73 ? -5.793 32.469 10.078 1 92.81 73 SER B O 1
ATOM 2965 N N . PHE B 1 74 ? -6.211 32.5 7.914 1 93.62 74 PHE B N 1
ATOM 2966 C CA . PHE B 1 74 ? -4.926 33.094 7.574 1 93.62 74 PHE B CA 1
ATOM 2967 C C . PHE B 1 74 ? -4.809 34.5 8.148 1 93.62 74 PHE B C 1
ATOM 2969 O O . PHE B 1 74 ? -3.793 34.844 8.758 1 93.62 74 PHE B O 1
ATOM 2976 N N . ILE B 1 75 ? -5.859 35.281 8.016 1 88.81 75 ILE B N 1
ATOM 2977 C CA . ILE B 1 75 ? -5.879 36.625 8.539 1 88.81 75 ILE B CA 1
ATOM 2978 C C . ILE B 1 75 ? -5.73 36.625 10.055 1 88.81 75 ILE B C 1
ATOM 2980 O O . ILE B 1 75 ? -4.973 37.406 10.625 1 88.81 75 ILE B O 1
ATOM 2984 N N . HIS B 1 76 ? -6.461 35.688 10.625 1 87.31 76 HIS B N 1
ATOM 2985 C CA . HIS B 1 76 ? -6.359 35.531 12.07 1 87.31 76 HIS B CA 1
ATOM 2986 C C . HIS B 1 76 ? -4.926 35.219 12.5 1 87.31 76 HIS B C 1
ATOM 2988 O O . HIS B 1 76 ? -4.438 35.781 13.484 1 87.31 76 HIS B O 1
ATOM 2994 N N . TYR B 1 77 ? -4.32 34.438 11.742 1 89.94 77 TYR B N 1
ATOM 2995 C CA . TYR B 1 77 ? -2.941 34.062 12.055 1 89.94 77 TYR B CA 1
ATOM 2996 C C . TYR B 1 77 ? -2.016 35.25 11.938 1 89.94 77 TYR B C 1
ATOM 2998 O O . TYR B 1 77 ? -1.144 35.469 12.781 1 89.94 77 TYR B O 1
ATOM 3006 N N . ILE B 1 78 ? -2.104 36 10.859 1 86.75 78 ILE B N 1
ATOM 3007 C CA . ILE B 1 78 ? -1.199 37.125 10.625 1 86.75 78 ILE B CA 1
ATOM 3008 C C . ILE B 1 78 ? -1.423 38.188 11.68 1 86.75 78 ILE B C 1
ATOM 3010 O O . ILE B 1 78 ? -0.487 38.906 12.07 1 86.75 78 ILE B O 1
ATOM 3014 N N . LEU B 1 79 ? -2.631 38.25 12.18 1 82.12 79 LEU B N 1
ATOM 3015 C CA . LEU B 1 79 ? -2.955 39.312 13.148 1 82.12 79 LEU B CA 1
ATOM 3016 C C . LEU B 1 79 ? -2.646 38.844 14.57 1 82.12 79 LEU B C 1
ATOM 3018 O O . LEU B 1 79 ? -2.152 39.656 15.383 1 82.12 79 LEU B O 1
ATOM 3022 N N . TYR B 1 80 ? -2.98 37.531 14.859 1 79.31 80 TYR B N 1
ATOM 3023 C CA . TYR B 1 80 ? -2.971 37.125 16.25 1 79.31 80 TYR B CA 1
ATOM 3024 C C . TYR B 1 80 ? -1.956 36 16.469 1 79.31 80 TYR B C 1
ATOM 3026 O O . TYR B 1 80 ? -1.693 35.594 17.609 1 79.31 80 TYR B O 1
ATOM 3034 N N . GLY B 1 81 ? -1.357 35.5 15.453 1 82.38 81 GLY B N 1
ATOM 3035 C CA . GLY B 1 81 ? -0.426 34.406 15.578 1 82.38 81 GLY B CA 1
ATOM 3036 C C . GLY B 1 81 ? -1.112 33.062 15.836 1 82.38 81 GLY B C 1
ATOM 3037 O O . GLY B 1 81 ? -0.487 32.125 16.328 1 82.38 81 GLY B O 1
ATOM 3038 N N . ASN B 1 82 ? -2.393 33.031 15.609 1 84.75 82 ASN B N 1
ATOM 3039 C CA . ASN B 1 82 ? -3.217 31.859 15.805 1 84.75 82 ASN B CA 1
ATOM 3040 C C . ASN B 1 82 ? -4.457 31.875 14.922 1 84.75 82 ASN B C 1
ATOM 3042 O O . ASN B 1 82 ? -4.684 32.844 14.195 1 84.75 82 ASN B O 1
ATOM 3046 N N . TYR B 1 83 ? -5.109 30.734 14.82 1 86.12 83 TYR B N 1
ATOM 3047 C CA . TYR B 1 83 ? -6.363 30.688 14.078 1 86.12 83 TYR B CA 1
ATOM 3048 C C . TYR B 1 83 ? -7.363 29.766 14.766 1 86.12 83 TYR B C 1
ATOM 3050 O O . TYR B 1 83 ? -6.996 28.984 15.656 1 86.12 83 TYR B O 1
ATOM 3058 N N . GLU B 1 84 ? -8.625 29.969 14.547 1 77 84 GLU B N 1
ATOM 3059 C CA . GLU B 1 84 ? -9.688 29.156 15.117 1 77 84 GLU B CA 1
ATOM 3060 C C . GLU B 1 84 ? -10.281 28.219 14.07 1 77 84 GLU B C 1
ATOM 3062 O O . GLU B 1 84 ? -10.758 28.656 13.023 1 77 84 GLU B O 1
ATOM 3067 N N . ALA B 1 85 ? -10.039 26.938 14.266 1 62.62 85 ALA B N 1
ATOM 3068 C CA . ALA B 1 85 ? -10.633 25.984 13.344 1 62.62 85 ALA B CA 1
ATOM 3069 C C . ALA B 1 85 ? -12.109 25.766 13.641 1 62.62 85 ALA B C 1
ATOM 3071 O O . ALA B 1 85 ? -12.898 25.484 12.734 1 62.62 85 ALA B O 1
ATOM 3072 N N . SER B 1 86 ? -12.664 25.781 14.969 1 56.94 86 SER B N 1
ATOM 3073 C CA . SER B 1 86 ? -13.969 25.344 15.453 1 56.94 86 SER B CA 1
ATOM 3074 C C . SER B 1 86 ? -15.016 26.438 15.297 1 56.94 86 SER B C 1
ATOM 3076 O O . SER B 1 86 ? -16.219 26.156 15.258 1 56.94 86 SER B O 1
ATOM 3078 N N . GLN B 1 87 ? -14.688 27.609 15.438 1 50.16 87 GLN B N 1
ATOM 3079 C CA . GLN B 1 87 ? -15.766 28.562 15.648 1 50.16 87 GLN B CA 1
ATOM 3080 C C . GLN B 1 87 ? -16.828 28.453 14.562 1 50.16 87 GLN B C 1
ATOM 3082 O O . GLN B 1 87 ? -18.031 28.516 14.844 1 50.16 87 GLN B O 1
ATOM 3087 N N . LYS B 1 88 ? -16.531 28.328 13.352 1 49.34 88 LYS B N 1
ATOM 3088 C CA . LYS B 1 88 ? -17.562 28.219 12.32 1 49.34 88 LYS B CA 1
ATOM 3089 C C . LYS B 1 88 ? -18.109 26.812 12.234 1 49.34 88 LYS B C 1
ATOM 3091 O O . LYS B 1 88 ? -19.188 26.578 11.672 1 49.34 88 LYS B O 1
ATOM 3096 N N . ILE B 1 89 ? -17.422 25.812 12.648 1 47.53 89 ILE B N 1
ATOM 3097 C CA . ILE B 1 89 ? -17.953 24.453 12.656 1 47.53 89 ILE B CA 1
ATOM 3098 C C . ILE B 1 89 ? -19.141 24.375 13.625 1 47.53 89 ILE B C 1
ATOM 3100 O O . ILE B 1 89 ? -20.078 23.625 13.398 1 47.53 89 ILE B O 1
ATOM 3104 N N . ARG B 1 90 ? -19.031 25.016 14.711 1 43.16 90 ARG B N 1
ATOM 3105 C CA . ARG B 1 90 ? -20.172 25.156 15.594 1 43.16 90 ARG B CA 1
ATOM 3106 C C . ARG B 1 90 ? -21.375 25.75 14.859 1 43.16 90 ARG B C 1
ATOM 3108 O O . ARG B 1 90 ? -22.516 25.344 15.086 1 43.16 90 ARG B O 1
ATOM 3115 N N . GLU B 1 91 ? -21.125 26.641 14.023 1 43.28 91 GLU B N 1
ATOM 3116 C CA . GLU B 1 91 ? -22.25 27.25 13.312 1 43.28 91 GLU B CA 1
ATOM 3117 C C . GLU B 1 91 ? -22.75 26.344 12.195 1 43.28 91 GLU B C 1
ATOM 3119 O O . GLU B 1 91 ? -23.953 26.328 11.898 1 43.28 91 GLU B O 1
ATOM 3124 N N . MET B 1 92 ? -21.938 25.594 11.57 1 40.12 92 MET B N 1
ATOM 3125 C CA . MET B 1 92 ? -22.391 24.734 10.484 1 40.12 92 MET B CA 1
ATOM 3126 C C . MET B 1 92 ? -23.172 23.547 11.031 1 40.12 92 MET B C 1
ATOM 3128 O O . MET B 1 92 ? -23.953 22.922 10.312 1 40.12 92 MET B O 1
ATOM 3132 N N . LYS B 1 93 ? -22.906 22.938 12.102 1 42.69 93 LYS B N 1
ATOM 3133 C CA . LYS B 1 93 ? -23.781 21.922 12.695 1 42.69 93 LYS B CA 1
ATOM 3134 C C . LYS B 1 93 ? -25.203 22.453 12.852 1 42.69 93 LYS B C 1
ATOM 3136 O O . LYS B 1 93 ? -26.156 21.672 12.922 1 42.69 93 LYS B O 1
ATOM 3141 N N . ILE B 1 94 ? -25.438 23.641 13.016 1 37.59 94 ILE B N 1
ATOM 3142 C CA . ILE B 1 94 ? -26.828 24.016 13.188 1 37.59 94 ILE B CA 1
ATOM 3143 C C . ILE B 1 94 ? -27.625 23.672 11.93 1 37.59 94 ILE B C 1
ATOM 3145 O O . ILE B 1 94 ? -28.766 23.219 12.008 1 37.59 94 ILE B O 1
ATOM 3149 N N . THR B 1 95 ? -27.078 23.812 10.703 1 36.06 95 THR B N 1
ATOM 3150 C CA . THR B 1 95 ? -27.922 23.547 9.539 1 36.06 95 THR B CA 1
ATOM 3151 C C . THR B 1 95 ? -27.906 22.062 9.195 1 36.06 95 THR B C 1
ATOM 3153 O O . THR B 1 95 ? -28.844 21.562 8.57 1 36.06 95 THR B O 1
ATOM 3156 N N . VAL B 1 96 ? -26.844 21.359 9.281 1 38.59 96 VAL B N 1
ATOM 3157 C CA . VAL B 1 96 ? -26.922 19.953 8.867 1 38.59 96 VAL B CA 1
ATOM 3158 C C . VAL B 1 96 ? -27.766 19.156 9.867 1 38.59 96 VAL B C 1
ATOM 3160 O O . VAL B 1 96 ? -28.234 18.062 9.555 1 38.59 96 VAL B O 1
ATOM 3163 N N . GLU B 1 97 ? -27.859 19.484 11.117 1 37.06 97 GLU B N 1
ATOM 3164 C CA . GLU B 1 97 ? -28.828 18.781 11.969 1 37.06 97 GLU B CA 1
ATOM 3165 C C . GLU B 1 97 ? -30.219 18.781 11.352 1 37.06 97 GLU B C 1
ATOM 3167 O O . GLU B 1 97 ? -31.062 17.953 11.711 1 37.06 97 GLU B O 1
ATOM 3172 N N . THR B 1 98 ? -30.594 19.781 10.578 1 35.53 98 THR B N 1
ATOM 3173 C CA . THR B 1 98 ? -31.984 19.688 10.164 1 35.53 98 THR B CA 1
ATOM 3174 C C . THR B 1 98 ? -32.156 18.609 9.086 1 35.53 98 THR B C 1
ATOM 3176 O O . THR B 1 98 ? -33.281 18.297 8.688 1 35.53 98 THR B O 1
ATOM 3179 N N . ALA B 1 99 ? -31.281 18.562 8.172 1 32.5 99 ALA B N 1
ATOM 3180 C CA . ALA B 1 99 ? -31.719 17.516 7.242 1 32.5 99 ALA B CA 1
ATOM 3181 C C . ALA B 1 99 ? -31.812 16.172 7.934 1 32.5 99 ALA B C 1
ATOM 3183 O O . ALA B 1 99 ? -31.203 15.953 8.984 1 32.5 99 ALA B O 1
ATOM 3184 N N . ASP B 1 100 ? -32.625 15.023 7.301 1 34.12 100 ASP B N 1
ATOM 3185 C CA . ASP B 1 100 ? -33.156 13.75 7.773 1 34.12 100 ASP B CA 1
ATOM 3186 C C . ASP B 1 100 ? -32.094 12.945 8.523 1 34.12 100 ASP B C 1
ATOM 3188 O O . ASP B 1 100 ? -31.031 12.641 7.973 1 34.12 100 ASP B O 1
ATOM 3192 N N . GLU B 1 101 ? -31.875 13.062 9.812 1 34.19 101 GLU B N 1
ATOM 3193 C CA . GLU B 1 101 ? -31.312 12.25 10.875 1 34.19 101 GLU B CA 1
ATOM 3194 C C . GLU B 1 101 ? -31.453 10.758 10.57 1 34.19 101 GLU B C 1
ATOM 3196 O O . GLU B 1 101 ? -32.438 10.141 10.945 1 34.19 101 GLU B O 1
ATOM 3201 N N . GLU B 1 102 ? -31.5 10.258 9.336 1 32.94 102 GLU B N 1
ATOM 3202 C CA . GLU B 1 102 ? -31.625 8.805 9.414 1 32.94 102 GLU B CA 1
ATOM 3203 C C . GLU B 1 102 ? -30.812 8.242 10.578 1 32.94 102 GLU B C 1
ATOM 3205 O O . GLU B 1 102 ? -29.828 8.859 11.008 1 32.94 102 GLU B O 1
ATOM 3210 N N . ALA B 1 103 ? -31.438 7.129 11.266 1 32.03 103 ALA B N 1
ATOM 3211 C CA . ALA B 1 103 ? -31.109 6.438 12.508 1 32.03 103 ALA B CA 1
ATOM 3212 C C . ALA B 1 103 ? -29.609 6.281 12.672 1 32.03 103 ALA B C 1
ATOM 3214 O O . ALA B 1 103 ? -28.906 5.969 11.703 1 32.03 103 ALA B O 1
ATOM 3215 N N . PRO B 1 104 ? -29.094 6.914 13.625 1 34.09 104 PRO B N 1
ATOM 3216 C CA . PRO B 1 104 ? -27.688 6.715 13.977 1 34.09 104 PRO B CA 1
ATOM 3217 C C . PRO B 1 104 ? -27.25 5.254 13.883 1 34.09 104 PRO B C 1
ATOM 3219 O O . PRO B 1 104 ? -27.859 4.387 14.523 1 34.09 104 PRO B O 1
ATOM 3222 N N . VAL B 1 105 ? -27.188 4.691 12.703 1 35.09 105 VAL B N 1
ATOM 3223 C CA . VAL B 1 105 ? -26.625 3.342 12.758 1 35.09 105 VAL B CA 1
ATOM 3224 C C . VAL B 1 105 ? -25.797 3.178 14.023 1 35.09 105 VAL B C 1
ATOM 3226 O O . VAL B 1 105 ? -25.062 4.09 14.414 1 35.09 105 VAL B O 1
ATOM 3229 N N . ARG B 1 106 ? -26.234 2.287 14.945 1 34.69 106 ARG B N 1
ATOM 3230 C CA . ARG B 1 106 ? -25.5 1.934 16.156 1 34.69 106 ARG B CA 1
ATOM 3231 C C . ARG B 1 106 ? -24 2.15 15.984 1 34.69 106 ARG B C 1
ATOM 3233 O O . ARG B 1 106 ? -23.391 1.543 15.109 1 34.69 106 ARG B O 1
ATOM 3240 N N . ALA B 1 107 ? -23.484 3.287 16.156 1 41 107 ALA B N 1
ATOM 3241 C CA . ALA B 1 107 ? -22.094 3.695 16.25 1 41 107 ALA B CA 1
ATOM 3242 C C . ALA B 1 107 ? -21.234 2.592 16.859 1 41 107 ALA B C 1
ATOM 3244 O O . ALA B 1 107 ? -21.438 2.209 18.016 1 41 107 ALA B O 1
ATOM 3245 N N . LYS B 1 108 ? -20.953 1.59 16.312 1 50.62 108 LYS B N 1
ATOM 3246 C CA . LYS B 1 108 ? -19.938 0.718 16.906 1 50.62 108 LYS B CA 1
ATOM 3247 C C . LYS B 1 108 ? -18.906 1.525 17.688 1 50.62 108 LYS B C 1
ATOM 3249 O O . LYS B 1 108 ? -18.578 2.654 17.312 1 50.62 108 LYS B O 1
ATOM 3254 N N . GLY B 1 109 ? -18.703 1.312 19.062 1 63.19 109 GLY B N 1
ATOM 3255 C CA . GLY B 1 109 ? -17.938 1.949 20.125 1 63.19 109 GLY B CA 1
ATOM 3256 C C . GLY B 1 109 ? -16.703 2.678 19.625 1 63.19 109 GLY B C 1
ATOM 3257 O O . GLY B 1 109 ? -16.219 2.406 18.531 1 63.19 109 GLY B O 1
ATOM 3258 N N . HIS B 1 110 ? -16.516 4.027 20.172 1 76.62 110 HIS B N 1
ATOM 3259 C CA . HIS B 1 110 ? -15.305 4.805 19.953 1 76.62 110 HIS B CA 1
ATOM 3260 C C . HIS B 1 110 ? -14.07 4.066 20.453 1 76.62 110 HIS B C 1
ATOM 3262 O O . HIS B 1 110 ? -14.109 3.447 21.531 1 76.62 110 HIS B O 1
ATOM 3268 N N . TYR B 1 111 ? -13.172 3.98 19.594 1 86.31 111 TYR B N 1
ATOM 3269 C CA . TYR B 1 111 ? -11.859 3.484 19.984 1 86.31 111 TYR B CA 1
ATOM 3270 C C . TYR B 1 111 ? -11.094 4.543 20.781 1 86.31 111 TYR B C 1
ATOM 3272 O O . TYR B 1 111 ? -11.391 5.734 20.672 1 86.31 111 TYR B O 1
ATOM 3280 N N . ASP B 1 112 ? -10.242 4.105 21.578 1 88.38 112 ASP B N 1
ATOM 3281 C CA . ASP B 1 112 ? -9.391 5.02 22.328 1 88.38 112 ASP B CA 1
ATOM 3282 C C . ASP B 1 112 ? -8.562 5.898 21.391 1 88.38 112 ASP B C 1
ATOM 3284 O O . ASP B 1 112 ? -8.195 5.469 20.297 1 88.38 112 ASP B O 1
ATOM 3288 N N . SER B 1 113 ? -8.367 7.195 21.859 1 92.06 113 SER B N 1
ATOM 3289 C CA . SER B 1 113 ? -7.352 7.992 21.172 1 92.06 113 SER B CA 1
ATOM 3290 C C . SER B 1 113 ? -5.969 7.359 21.328 1 92.06 113 SER B C 1
ATOM 3292 O O . SER B 1 113 ? -5.754 6.52 22.203 1 92.06 113 SER B O 1
ATOM 3294 N N . LEU B 1 114 ? -5.07 7.734 20.469 1 94.12 114 LEU B N 1
ATOM 3295 C CA . LEU B 1 114 ? -3.709 7.215 20.547 1 94.12 114 LEU B CA 1
ATOM 3296 C C . LEU B 1 114 ? -3.084 7.551 21.906 1 94.12 114 LEU B C 1
ATOM 3298 O O . LEU B 1 114 ? -2.432 6.707 22.516 1 94.12 114 LEU B O 1
ATOM 3302 N N . THR B 1 115 ? -3.322 8.773 22.375 1 94.31 115 THR B N 1
ATOM 3303 C CA . THR B 1 115 ? -2.773 9.227 23.656 1 94.31 115 THR B CA 1
ATOM 3304 C C . THR B 1 115 ? -3.314 8.383 24.797 1 94.31 115 THR B C 1
ATOM 3306 O O . THR B 1 115 ? -2.549 7.898 25.641 1 94.31 115 THR B O 1
ATOM 3309 N N . LYS B 1 116 ? -4.586 8.195 24.797 1 92.69 116 LYS B N 1
ATOM 3310 C CA . LYS B 1 116 ? -5.199 7.379 25.844 1 92.69 116 LYS B CA 1
ATOM 3311 C C . LYS B 1 116 ? -4.723 5.93 25.766 1 92.69 116 LYS B C 1
ATOM 3313 O O . LYS B 1 116 ? -4.441 5.305 26.797 1 92.69 116 LYS B O 1
ATOM 3318 N N . HIS B 1 117 ? -4.633 5.418 24.578 1 93.56 117 HIS B N 1
ATOM 3319 C CA . HIS B 1 117 ? -4.195 4.039 24.375 1 93.56 117 HIS B CA 1
ATOM 3320 C C . HIS B 1 117 ? -2.781 3.828 24.891 1 93.56 117 HIS B C 1
ATOM 3322 O O . HIS B 1 117 ? -2.516 2.852 25.609 1 93.56 117 HIS B O 1
ATOM 3328 N N . VAL B 1 118 ? -1.916 4.715 24.594 1 93.62 118 VAL B N 1
ATOM 3329 C CA . VAL B 1 118 ? -0.524 4.613 25.016 1 93.62 118 VAL B CA 1
ATOM 3330 C C . VAL B 1 118 ? -0.44 4.684 26.531 1 93.62 118 VAL B C 1
ATOM 3332 O O . VAL B 1 118 ? 0.284 3.904 27.156 1 93.62 118 VAL B O 1
ATOM 3335 N N . SER B 1 119 ? -1.198 5.562 27.125 1 92.38 119 SER B N 1
ATOM 3336 C CA . SER B 1 119 ? -1.2 5.723 28.578 1 92.38 119 SER B CA 1
ATOM 3337 C C . SER B 1 119 ? -1.685 4.457 29.266 1 92.38 119 SER B C 1
ATOM 3339 O O . SER B 1 119 ? -1.176 4.09 30.328 1 92.38 119 SER B O 1
ATOM 3341 N N . GLN B 1 120 ? -2.598 3.805 28.688 1 91.19 120 GLN B N 1
ATOM 3342 C CA . GLN B 1 120 ? -3.174 2.598 29.266 1 91.19 120 GLN B CA 1
ATOM 3343 C C . GLN B 1 120 ? -2.254 1.396 29.062 1 91.19 120 GLN B C 1
ATOM 3345 O O . GLN B 1 120 ? -2.188 0.51 29.922 1 91.19 120 GLN B O 1
ATOM 3350 N N . MET B 1 121 ? -1.574 1.375 27.984 1 89.81 121 MET B N 1
ATOM 3351 C CA . MET B 1 121 ? -0.794 0.198 27.609 1 89.81 121 MET B CA 1
ATOM 3352 C C . MET B 1 121 ? 0.59 0.239 28.25 1 89.81 121 MET B C 1
ATOM 3354 O O . MET B 1 121 ? 1.179 -0.806 28.531 1 89.81 121 MET B O 1
ATOM 3358 N N . ARG B 1 122 ? 1.081 1.367 28.516 1 89.06 122 ARG B N 1
ATOM 3359 C CA . ARG B 1 122 ? 2.451 1.521 29 1 89.06 122 ARG B CA 1
ATOM 3360 C C . ARG B 1 122 ? 2.686 0.706 30.266 1 89.06 122 ARG B C 1
ATOM 3362 O O . ARG B 1 122 ? 3.654 -0.053 30.359 1 89.06 122 ARG B O 1
ATOM 3369 N N . PRO B 1 123 ? 1.81 0.746 31.219 1 86.5 123 PRO B N 1
ATOM 3370 C CA . PRO B 1 123 ? 2.029 -0.042 32.438 1 86.5 123 PRO B CA 1
ATOM 3371 C C . PRO B 1 123 ? 1.883 -1.544 32.188 1 86.5 123 PRO B C 1
ATOM 3373 O O . PRO B 1 123 ? 2.432 -2.348 32.969 1 86.5 123 PRO B O 1
ATOM 3376 N N . LEU B 1 124 ? 1.206 -1.93 31.156 1 83.06 124 LEU B N 1
ATOM 3377 C CA . LEU B 1 124 ? 0.888 -3.334 30.906 1 83.06 124 LEU B CA 1
ATOM 3378 C C . LEU B 1 124 ? 2.016 -4.023 30.156 1 83.06 124 LEU B C 1
ATOM 3380 O O . LEU B 1 124 ? 2.352 -5.176 30.438 1 83.06 124 LEU B O 1
ATOM 3384 N N . VAL B 1 125 ? 2.605 -3.424 29.125 1 78.5 125 VAL B N 1
ATOM 3385 C CA . VAL B 1 125 ? 3.521 -4.113 28.219 1 78.5 125 VAL B CA 1
ATOM 3386 C C . VAL B 1 125 ? 4.953 -3.664 28.5 1 78.5 125 VAL B C 1
ATOM 3388 O O . VAL B 1 125 ? 5.91 -4.316 28.078 1 78.5 125 VAL B O 1
ATOM 3391 N N . GLY B 1 126 ? 5.207 -2.758 29.312 1 74.69 126 GLY B N 1
ATOM 3392 C CA . GLY B 1 126 ? 6.547 -2.26 29.578 1 74.69 126 GLY B CA 1
ATOM 3393 C C . GLY B 1 126 ? 7.047 -1.291 28.516 1 74.69 126 GLY B C 1
ATOM 3394 O O . GLY B 1 126 ? 6.484 -1.213 27.422 1 74.69 126 GLY B O 1
ATOM 3395 N N . PRO B 1 127 ? 8.086 -0.612 28.781 1 72.56 127 PRO B N 1
ATOM 3396 C CA . PRO B 1 127 ? 8.547 0.494 27.938 1 72.56 127 PRO B CA 1
ATOM 3397 C C . PRO B 1 127 ? 9.375 0.021 26.75 1 72.56 127 PRO B C 1
ATOM 3399 O O . PRO B 1 127 ? 9.719 0.821 25.875 1 72.56 127 PRO B O 1
ATOM 3402 N N . THR B 1 128 ? 9.461 -1.339 26.656 1 81.62 128 THR B N 1
ATOM 3403 C CA . THR B 1 128 ? 10.438 -1.74 25.641 1 81.62 128 THR B CA 1
ATOM 3404 C C . THR B 1 128 ? 9.734 -2.391 24.453 1 81.62 128 THR B C 1
ATOM 3406 O O . THR B 1 128 ? 10.391 -2.891 23.531 1 81.62 128 THR B O 1
ATOM 3409 N N . MET B 1 129 ? 8.453 -2.363 24.484 1 88.31 129 MET B N 1
ATOM 3410 C CA . MET B 1 129 ? 7.773 -2.902 23.312 1 88.31 129 MET B CA 1
ATOM 3411 C C . MET B 1 129 ? 7.938 -1.973 22.109 1 88.31 129 MET B C 1
ATOM 3413 O O . MET B 1 129 ? 7.535 -0.809 22.172 1 88.31 129 MET B O 1
ATOM 3417 N N . PRO B 1 130 ? 8.469 -2.477 21.031 1 91.31 130 PRO B N 1
ATOM 3418 C CA . PRO B 1 130 ? 8.812 -1.595 19.906 1 91.31 130 PRO B CA 1
ATOM 3419 C C . PRO B 1 130 ? 7.605 -0.829 19.375 1 91.31 130 PRO B C 1
ATOM 3421 O O . PRO B 1 130 ? 7.711 0.361 19.062 1 91.31 130 PRO B O 1
ATOM 3424 N N . TYR B 1 131 ? 6.496 -1.501 19.281 1 93.38 131 TYR B N 1
ATOM 3425 C CA . TYR B 1 131 ? 5.32 -0.834 18.734 1 93.38 131 TYR B CA 1
ATOM 3426 C C . TYR B 1 131 ? 4.852 0.284 19.672 1 93.38 131 TYR B C 1
ATOM 3428 O O . TYR B 1 131 ? 4.48 1.365 19.203 1 93.38 131 TYR B O 1
ATOM 3436 N N . LEU B 1 132 ? 4.84 0.041 20.953 1 93.44 132 LEU B N 1
ATOM 3437 C CA . LEU B 1 132 ? 4.484 1.08 21.922 1 93.44 132 LEU B CA 1
ATOM 3438 C C . LEU B 1 132 ? 5.469 2.242 21.844 1 93.44 132 LEU B C 1
ATOM 3440 O O . LEU B 1 132 ? 5.07 3.406 21.938 1 93.44 132 LEU B O 1
ATOM 3444 N N . LYS B 1 133 ? 6.734 1.857 21.703 1 94.31 133 LYS B N 1
ATOM 3445 C CA . LYS B 1 133 ? 7.762 2.891 21.594 1 94.31 133 LYS B CA 1
ATOM 3446 C C . LYS B 1 133 ? 7.535 3.762 20.359 1 94.31 133 LYS B C 1
ATOM 3448 O O . LYS B 1 133 ? 7.789 4.965 20.391 1 94.31 133 LYS B O 1
ATOM 3453 N N . TYR B 1 134 ? 7.145 3.129 19.266 1 96.56 134 TYR B N 1
ATOM 3454 C CA . TYR B 1 134 ? 6.828 3.9 18.078 1 96.56 134 TYR B CA 1
ATOM 3455 C C . TYR B 1 134 ? 5.699 4.887 18.344 1 96.56 134 TYR B C 1
ATOM 3457 O O . TYR B 1 134 ? 5.797 6.062 18 1 96.56 134 TYR B O 1
ATOM 3465 N N . MET B 1 135 ? 4.605 4.438 18.984 1 96.12 135 MET B N 1
ATOM 3466 C CA . MET B 1 135 ? 3.469 5.297 19.312 1 96.12 135 MET B CA 1
ATOM 3467 C C . MET B 1 135 ? 3.893 6.449 20.219 1 96.12 135 MET B C 1
ATOM 3469 O O . MET B 1 135 ? 3.531 7.602 19.969 1 96.12 135 MET B O 1
ATOM 3473 N N . GLU B 1 136 ? 4.688 6.117 21.172 1 95 136 GLU B N 1
ATOM 3474 C CA . GLU B 1 136 ? 5.16 7.133 22.094 1 95 136 GLU B CA 1
ATOM 3475 C C . GLU B 1 136 ? 6.008 8.188 21.391 1 95 136 GLU B C 1
ATOM 3477 O O . GLU B 1 136 ? 5.844 9.383 21.625 1 95 136 GLU B O 1
ATOM 3482 N N . SER B 1 137 ? 6.969 7.68 20.578 1 95.62 137 SER B N 1
ATOM 3483 C CA . SER B 1 137 ? 7.824 8.594 19.828 1 95.62 137 SER B CA 1
ATOM 3484 C C . SER B 1 137 ? 6.996 9.516 18.938 1 95.62 137 SER B C 1
ATOM 3486 O O . SER B 1 137 ? 7.301 10.703 18.812 1 95.62 137 SER B O 1
ATOM 3488 N N . PHE B 1 138 ? 5.957 8.961 18.359 1 97.62 138 PHE B N 1
ATOM 3489 C CA . PHE B 1 138 ? 5.074 9.758 17.516 1 97.62 138 PHE B CA 1
ATOM 3490 C C . PHE B 1 138 ? 4.359 10.82 18.344 1 97.62 138 PHE B C 1
ATOM 3492 O O . PHE B 1 138 ? 4.266 11.977 17.922 1 97.62 138 PHE B O 1
ATOM 3499 N N . LEU B 1 139 ? 3.846 10.492 19.516 1 96.44 139 LEU B N 1
ATOM 3500 C CA . LEU B 1 139 ? 3.154 11.43 20.406 1 96.44 139 LEU B CA 1
ATOM 3501 C C . LEU B 1 139 ? 4.059 12.602 20.766 1 96.44 139 LEU B C 1
ATOM 3503 O O . LEU B 1 139 ? 3.615 13.75 20.781 1 96.44 139 LEU B O 1
ATOM 3507 N N . TYR B 1 140 ? 5.305 12.312 20.906 1 95.12 140 TYR B N 1
ATOM 3508 C CA . TYR B 1 140 ? 6.246 13.305 21.422 1 95.12 140 TYR B CA 1
ATOM 3509 C C . TYR B 1 140 ? 6.711 14.242 20.312 1 95.12 140 TYR B C 1
ATOM 3511 O O . TYR B 1 140 ? 7.438 15.203 20.562 1 95.12 140 TYR B O 1
ATOM 3519 N N . GLN B 1 141 ? 6.309 14.023 19.125 1 95.81 141 GLN B N 1
ATOM 3520 C CA . GLN B 1 141 ? 6.766 14.844 18.016 1 95.81 141 GLN B CA 1
ATOM 3521 C C . GLN B 1 141 ? 6.141 16.234 18.062 1 95.81 141 GLN B C 1
ATOM 3523 O O . GLN B 1 141 ? 6.57 17.141 17.344 1 95.81 141 GLN B O 1
ATOM 3528 N N . GLY B 1 142 ? 5.156 16.453 18.906 1 93.81 142 GLY B N 1
ATOM 3529 C CA . GLY B 1 142 ? 4.559 17.766 19.094 1 93.81 142 GLY B CA 1
ATOM 3530 C C . GLY B 1 142 ? 5.32 18.625 20.078 1 93.81 142 GLY B C 1
ATOM 3531 O O . GLY B 1 142 ? 5.043 19.828 20.219 1 93.81 142 GLY B O 1
ATOM 3532 N N . ASP B 1 143 ? 6.301 18.047 20.734 1 92.81 143 ASP B N 1
ATOM 3533 C CA . ASP B 1 143 ? 7.078 18.781 21.734 1 92.81 143 ASP B CA 1
ATOM 3534 C C . ASP B 1 143 ? 8.047 19.75 21.078 1 92.81 143 ASP B C 1
ATOM 3536 O O . ASP B 1 143 ? 8.297 19.672 19.875 1 92.81 143 ASP B O 1
ATOM 3540 N N . ALA B 1 144 ? 8.578 20.688 21.859 1 91 144 ALA B N 1
ATOM 3541 C CA . ALA B 1 144 ? 9.5 21.703 21.375 1 91 144 ALA B CA 1
ATOM 3542 C C . ALA B 1 144 ? 10.727 21.078 20.719 1 91 144 ALA B C 1
ATOM 3544 O O . ALA B 1 144 ? 11.328 20.156 21.281 1 91 144 ALA B O 1
ATOM 3545 N N . GLY B 1 145 ? 11.047 21.547 19.516 1 89.44 145 GLY B N 1
ATOM 3546 C CA . GLY B 1 145 ? 12.25 21.094 18.844 1 89.44 145 GLY B CA 1
ATOM 3547 C C . GLY B 1 145 ? 12.023 19.859 17.984 1 89.44 145 GLY B C 1
ATOM 3548 O O . GLY B 1 145 ? 12.938 19.391 17.312 1 89.44 145 GLY B O 1
ATOM 3549 N N . ARG B 1 146 ? 10.844 19.344 17.984 1 94.06 146 ARG B N 1
ATOM 3550 C CA . ARG B 1 146 ? 10.547 18.125 17.234 1 94.06 146 ARG B CA 1
ATOM 3551 C C . ARG B 1 146 ? 9.797 18.469 15.945 1 94.06 146 ARG B C 1
ATOM 3553 O O . ARG B 1 146 ? 9.617 19.641 15.609 1 94.06 146 ARG B O 1
ATOM 3560 N N . LEU B 1 147 ? 9.453 17.469 15.195 1 93.69 147 LEU B N 1
ATOM 3561 C CA . LEU B 1 147 ? 8.984 17.609 13.82 1 93.69 147 LEU B CA 1
ATOM 3562 C C . LEU B 1 147 ? 7.688 18.422 13.773 1 93.69 147 LEU B C 1
ATOM 3564 O O . LEU B 1 147 ? 7.484 19.219 12.844 1 93.69 147 LEU B O 1
ATOM 3568 N N . TYR B 1 148 ? 6.801 18.219 14.75 1 96.06 148 TYR B N 1
ATOM 3569 C CA . TYR B 1 148 ? 5.488 18.844 14.719 1 96.06 148 TYR B CA 1
ATOM 3570 C C . TYR B 1 148 ? 5.328 19.828 15.875 1 96.06 148 TYR B C 1
ATOM 3572 O O . TYR B 1 148 ? 4.227 20 16.406 1 96.06 148 TYR B O 1
ATOM 3580 N N . ALA B 1 149 ? 6.414 20.469 16.25 1 93.94 149 ALA B N 1
ATOM 3581 C CA . ALA B 1 149 ? 6.418 21.422 17.359 1 93.94 149 ALA B CA 1
ATOM 3582 C C . ALA B 1 149 ? 5.734 22.734 16.953 1 93.94 149 ALA B C 1
ATOM 3584 O O . ALA B 1 149 ? 5.699 23.078 15.766 1 93.94 149 ALA B O 1
ATOM 3585 N N . LYS B 1 150 ? 5.223 23.375 17.938 1 91.44 150 LYS B N 1
ATOM 3586 C CA . LYS B 1 150 ? 4.715 24.734 17.719 1 91.44 150 LYS B CA 1
ATOM 3587 C C . LYS B 1 150 ? 5.832 25.688 17.297 1 91.44 150 LYS B C 1
ATOM 3589 O O . LYS B 1 150 ? 6.957 25.594 17.797 1 91.44 150 LYS B O 1
ATOM 3594 N N . PRO B 1 151 ? 5.434 26.609 16.453 1 88.75 151 PRO B N 1
ATOM 3595 C CA . PRO B 1 151 ? 6.461 27.594 16.094 1 88.75 151 PRO B CA 1
ATOM 3596 C C . PRO B 1 151 ? 6.914 28.438 17.281 1 88.75 151 PRO B C 1
ATOM 3598 O O . PRO B 1 151 ? 6.105 28.781 18.141 1 88.75 151 PRO B O 1
ATOM 3601 N N . SER B 1 152 ? 8.188 28.688 17.516 1 77.56 152 SER B N 1
ATOM 3602 C CA . SER B 1 152 ? 8.805 29.344 18.656 1 77.56 152 SER B CA 1
ATOM 3603 C C . SER B 1 152 ? 8.289 30.766 18.812 1 77.56 152 SER B C 1
ATOM 3605 O O . SER B 1 152 ? 8.148 31.266 19.938 1 77.56 152 SER B O 1
ATOM 3607 N N . GLY B 1 153 ? 7.973 31.5 17.828 1 70.25 153 GLY B N 1
ATOM 3608 C CA . GLY B 1 153 ? 7.688 32.938 17.906 1 70.25 153 GLY B CA 1
ATOM 3609 C C . GLY B 1 153 ? 6.215 33.25 18.109 1 70.25 153 GLY B C 1
ATOM 3610 O O . GLY B 1 153 ? 5.832 34.406 18.25 1 70.25 153 GLY B O 1
ATOM 3611 N N . LEU B 1 154 ? 5.434 32.219 18.312 1 73.12 154 LEU B N 1
ATOM 3612 C CA . LEU B 1 154 ? 4.004 32.5 18.422 1 73.12 154 LEU B CA 1
ATOM 3613 C C . LEU B 1 154 ? 3.568 32.562 19.875 1 73.12 154 LEU B C 1
ATOM 3615 O O . LEU B 1 154 ? 4.121 31.859 20.734 1 73.12 154 LEU B O 1
A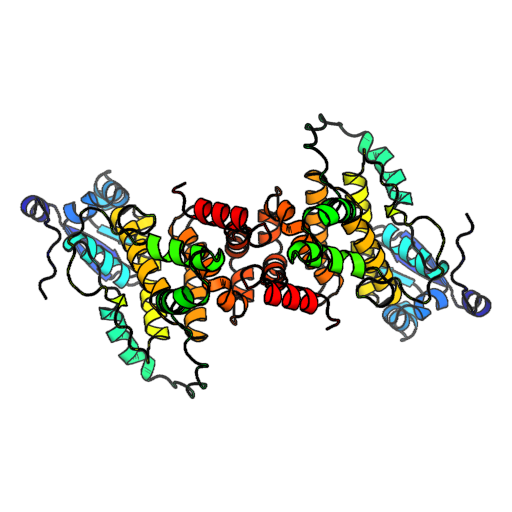TOM 3619 N N . PRO B 1 155 ? 2.686 33.625 20.125 1 62.69 155 PRO B N 1
ATOM 3620 C CA . PRO B 1 155 ? 2.211 33.781 21.5 1 62.69 155 PRO B CA 1
ATOM 3621 C C . PRO B 1 155 ? 1.527 32.5 22.016 1 62.69 155 PRO B C 1
ATOM 3623 O O . PRO B 1 155 ? 0.891 31.781 21.25 1 62.69 155 PRO B O 1
ATOM 3626 N N . THR B 1 156 ? 1.992 31.953 23.109 1 53.44 156 THR B N 1
ATOM 3627 C CA . THR B 1 156 ? 1.377 30.797 23.75 1 53.44 156 THR B CA 1
ATOM 3628 C C . THR B 1 156 ? -0.047 31.125 24.188 1 53.44 156 THR B C 1
ATOM 3630 O O . THR B 1 156 ? -0.253 31.953 25.078 1 53.44 156 THR B O 1
ATOM 3633 N N . SER B 1 157 ? -0.892 31.531 23.344 1 49.06 157 SER B N 1
ATOM 3634 C CA . SER B 1 157 ? -2.217 31.797 23.906 1 49.06 157 SER B CA 1
ATOM 3635 C C . SER B 1 157 ? -2.729 30.594 24.703 1 49.06 157 SER B C 1
ATOM 3637 O O . SER B 1 157 ? -2.523 29.453 24.297 1 49.06 157 SER B O 1
ATOM 3639 N N . GLU B 1 158 ? -2.889 30.766 25.984 1 44.78 158 GLU B N 1
ATOM 3640 C CA . GLU B 1 158 ? -3.445 29.859 26.984 1 44.78 158 GLU B CA 1
ATOM 3641 C C . GLU B 1 158 ? -4.719 29.188 26.469 1 44.78 158 GLU B C 1
ATOM 3643 O O . GLU B 1 158 ? -5.387 28.469 27.219 1 44.78 158 GLU B O 1
ATOM 3648 N N . SER B 1 159 ? -5.34 29.656 25.438 1 45.16 159 SER B N 1
ATOM 3649 C CA . SER B 1 159 ? -6.602 28.953 25.25 1 45.16 159 SER B CA 1
ATOM 3650 C C . SER B 1 159 ? -6.379 27.453 25.031 1 45.16 159 SER B C 1
ATOM 3652 O O . SER B 1 159 ? -5.434 27.062 24.344 1 45.16 159 SER B O 1
ATOM 3654 N N . PRO B 1 160 ? -7 26.703 25.906 1 44.12 160 PRO B N 1
ATOM 3655 C CA . PRO B 1 160 ? -6.902 25.25 25.75 1 44.12 160 PRO B CA 1
ATOM 3656 C C . PRO B 1 160 ? -6.91 24.812 24.297 1 44.12 160 PRO B C 1
ATOM 3658 O O . PRO B 1 160 ? -7.609 25.406 23.469 1 44.12 160 PRO B O 1
ATOM 3661 N N . ASP B 1 161 ? -5.863 24.359 23.812 1 49 161 ASP B N 1
ATOM 3662 C CA . ASP B 1 161 ? -5.805 23.75 22.5 1 49 161 ASP B CA 1
ATOM 3663 C C . ASP B 1 161 ? -7.172 23.219 22.078 1 49 161 ASP B C 1
ATOM 3665 O O . ASP B 1 161 ? -7.848 22.547 22.859 1 49 161 ASP B O 1
ATOM 3669 N N . LEU B 1 162 ? -7.922 23.922 21.359 1 47.25 162 LEU B N 1
ATOM 3670 C CA . LEU B 1 162 ? -9.25 23.625 20.828 1 47.25 162 LEU B CA 1
ATOM 3671 C C . LEU B 1 162 ? -9.5 22.109 20.812 1 47.25 162 LEU B C 1
ATOM 3673 O O . LEU B 1 162 ? -10.656 21.672 20.859 1 47.25 162 LEU B O 1
ATOM 3677 N N . GLU B 1 163 ? -8.445 21.328 20.672 1 51.59 163 GLU B N 1
ATOM 3678 C CA . GLU B 1 163 ? -8.578 19.891 20.453 1 51.59 163 GLU B CA 1
ATOM 3679 C C . GLU B 1 163 ? -8.984 19.172 21.734 1 51.59 163 GLU B C 1
ATOM 3681 O O . GLU B 1 163 ? -9.344 18 21.703 1 51.59 163 GLU B O 1
ATOM 3686 N N . LYS B 1 164 ? -8.961 19.906 22.984 1 50.56 164 LYS B N 1
ATOM 3687 C CA . LYS B 1 164 ? -9.133 19.234 24.281 1 50.56 164 LYS B CA 1
ATOM 3688 C C . LYS B 1 164 ? -10.609 18.938 24.531 1 50.56 164 LYS B C 1
ATOM 3690 O O . LYS B 1 164 ? -10.938 18.078 25.359 1 50.56 164 LYS B O 1
ATOM 3695 N N . SER B 1 165 ? -11.492 19.609 23.859 1 52.62 165 SER B N 1
ATOM 3696 C CA . SER B 1 165 ? -12.812 19.297 24.406 1 52.62 165 SER B CA 1
ATOM 3697 C C . SER B 1 165 ? -13.789 18.906 23.297 1 52.62 165 SER B C 1
ATOM 3699 O O . SER B 1 165 ? -14.609 19.719 22.875 1 52.62 165 SER B O 1
ATOM 3701 N N . LEU B 1 166 ? -13.289 17.922 22.531 1 56.03 166 LEU B N 1
ATOM 3702 C CA . LEU B 1 166 ? -14.312 17.5 21.578 1 56.03 166 LEU B CA 1
ATOM 3703 C C . LEU B 1 166 ? -15.492 16.859 22.297 1 56.03 166 LEU B C 1
ATOM 3705 O O . LEU B 1 166 ? -15.305 16.109 23.266 1 56.03 166 LEU B O 1
ATOM 3709 N N . ASP B 1 167 ? -16.578 17.422 22.047 1 57.31 167 ASP B N 1
ATOM 3710 C CA . ASP B 1 167 ? -17.797 16.734 22.5 1 57.31 167 ASP B CA 1
ATOM 3711 C C . ASP B 1 167 ? -17.828 15.289 22.031 1 57.31 167 ASP B C 1
ATOM 3713 O O . ASP B 1 167 ? -17.766 15.023 20.828 1 57.31 167 ASP B O 1
ATOM 3717 N N . PRO B 1 168 ? -17.812 14.367 22.906 1 58.09 168 PRO B N 1
ATOM 3718 C CA . PRO B 1 168 ? -17.797 12.953 22.531 1 58.09 168 PRO B CA 1
ATOM 3719 C C . PRO B 1 168 ? -18.906 12.602 21.547 1 58.09 168 PRO B C 1
ATOM 3721 O O . PRO B 1 168 ? -18.734 11.719 20.703 1 58.09 168 PRO B O 1
ATOM 3724 N N . SER B 1 169 ? -20.094 13.32 21.672 1 57.5 169 SER B N 1
ATOM 3725 C CA . SER B 1 169 ? -21.234 13.008 20.828 1 57.5 169 SER B CA 1
ATOM 3726 C C . SER B 1 169 ? -21 13.477 19.391 1 57.5 169 SER B C 1
ATOM 3728 O O . SER B 1 169 ? -21.641 12.984 18.453 1 57.5 169 SER B O 1
ATOM 3730 N N . ALA B 1 170 ? -20.219 14.344 19.266 1 68.12 170 ALA B N 1
ATOM 3731 C CA . ALA B 1 170 ? -19.969 14.891 17.938 1 68.12 170 ALA B CA 1
ATOM 3732 C C . ALA B 1 170 ? -18.484 14.789 17.594 1 68.12 170 ALA B C 1
ATOM 3734 O O . ALA B 1 170 ? -17.984 15.523 16.719 1 68.12 170 ALA B O 1
ATOM 3735 N N . ALA B 1 171 ? -18 13.82 18.234 1 76.81 171 ALA B N 1
ATOM 3736 C CA . ALA B 1 171 ? -16.531 13.758 18.172 1 76.81 171 ALA B CA 1
ATOM 3737 C C . ALA B 1 171 ? -16.047 13.492 16.75 1 76.81 171 ALA B C 1
ATOM 3739 O O . ALA B 1 171 ? -15.141 14.172 16.266 1 76.81 171 ALA B O 1
ATOM 3740 N N . ASP B 1 172 ? -16.766 12.641 16.062 1 85.56 172 ASP B N 1
ATOM 3741 C CA . ASP B 1 172 ? -16.297 12.266 14.734 1 85.56 172 ASP B CA 1
ATOM 3742 C C . ASP B 1 172 ? -16.5 13.406 13.734 1 85.56 172 ASP B C 1
ATOM 3744 O O . ASP B 1 172 ? -15.594 13.734 12.969 1 85.56 172 ASP B O 1
ATOM 3748 N N . SER B 1 173 ? -17.703 14 13.805 1 85.19 173 SER B N 1
ATOM 3749 C CA . SER B 1 173 ? -17.984 15.086 12.875 1 85.19 173 SER B CA 1
ATOM 3750 C C . SER B 1 173 ? -17.078 16.281 13.117 1 85.19 173 SER B C 1
ATOM 3752 O O . SER B 1 173 ? -16.578 16.891 12.172 1 85.19 173 SER B O 1
ATOM 3754 N N . GLN B 1 174 ? -16.938 16.641 14.359 1 86.19 174 GLN B N 1
ATOM 3755 C CA . GLN B 1 174 ? -16.031 17.734 14.711 1 86.19 174 GLN B CA 1
ATOM 3756 C C . GLN B 1 174 ? -14.602 17.422 14.289 1 86.19 174 GLN B C 1
ATOM 3758 O O . GLN B 1 174 ? -13.898 18.281 13.766 1 86.19 174 GLN B O 1
ATOM 3763 N N . PHE B 1 175 ? -14.203 16.188 14.531 1 90.62 175 PHE B N 1
ATOM 3764 C CA . PHE B 1 175 ? -12.891 15.742 14.086 1 90.62 175 PHE B CA 1
ATOM 3765 C C . PHE B 1 175 ? -12.727 15.961 12.586 1 90.62 175 PHE B C 1
ATOM 3767 O O . PHE B 1 175 ? -11.695 16.469 12.133 1 90.62 175 PHE B O 1
ATOM 3774 N N . GLY B 1 176 ? -13.695 15.539 11.844 1 92.62 176 GLY B N 1
ATOM 3775 C CA . GLY B 1 176 ? -13.656 15.688 10.398 1 92.62 176 GLY B CA 1
ATOM 3776 C C . GLY B 1 176 ? -13.5 17.125 9.953 1 92.62 176 GLY B C 1
ATOM 3777 O O . GLY B 1 176 ? -12.664 17.438 9.094 1 92.62 176 GLY B O 1
ATOM 3778 N N . LEU B 1 177 ? -14.266 17.984 10.539 1 89.88 177 LEU B N 1
ATOM 3779 C CA . LEU B 1 177 ? -14.258 19.406 10.172 1 89.88 177 LEU B CA 1
ATOM 3780 C C . LEU B 1 177 ? -12.93 20.047 10.547 1 89.88 177 LEU B C 1
ATOM 3782 O O . LEU B 1 177 ? -12.336 20.766 9.742 1 89.88 177 LEU B O 1
ATOM 3786 N N . ILE B 1 178 ? -12.484 19.797 11.711 1 91.94 178 ILE B N 1
ATOM 3787 C CA . ILE B 1 178 ? -11.258 20.391 12.234 1 91.94 178 ILE B CA 1
ATOM 3788 C C . ILE B 1 178 ? -10.062 19.906 11.422 1 91.94 178 ILE B C 1
ATOM 3790 O O . ILE B 1 178 ? -9.219 20.703 11.008 1 91.94 178 ILE B O 1
ATOM 3794 N N . THR B 1 179 ? -10.023 18.625 11.195 1 94.75 179 THR B N 1
ATOM 3795 C CA . THR B 1 179 ? -8.938 18.031 10.422 1 94.75 179 THR B CA 1
ATOM 3796 C C . THR B 1 179 ? -8.914 18.578 9 1 94.75 179 THR B C 1
ATOM 3798 O O . THR B 1 179 ? -7.859 18.984 8.5 1 94.75 179 THR B O 1
ATOM 3801 N N . ALA B 1 180 ? -10.047 18.656 8.422 1 95.31 180 ALA B N 1
ATOM 3802 C CA . ALA B 1 180 ? -10.141 19.203 7.07 1 95.31 180 ALA B CA 1
ATOM 3803 C C . ALA B 1 180 ? -9.656 20.656 7.039 1 95.31 180 ALA B C 1
ATOM 3805 O O . ALA B 1 180 ? -8.969 21.062 6.102 1 95.31 180 ALA B O 1
ATOM 3806 N N . HIS B 1 181 ? -10.055 21.359 8.023 1 94.12 181 HIS B N 1
ATOM 3807 C CA . HIS B 1 181 ? -9.664 22.766 8.094 1 94.12 181 HIS B CA 1
ATOM 3808 C C . HIS B 1 181 ? -8.148 22.906 8.195 1 94.12 181 HIS B C 1
ATOM 3810 O O . HIS B 1 181 ? -7.543 23.703 7.469 1 94.12 181 HIS B O 1
ATOM 3816 N N . HIS B 1 182 ? -7.527 22.172 9.117 1 96.19 182 HIS B N 1
ATOM 3817 C CA . HIS B 1 182 ? -6.074 22.219 9.266 1 96.19 182 HIS B CA 1
ATOM 3818 C C . HIS B 1 182 ? -5.379 21.859 7.953 1 96.19 182 HIS B C 1
ATOM 3820 O O . HIS B 1 182 ? -4.402 22.5 7.57 1 96.19 182 HIS B O 1
ATOM 3826 N N . VAL B 1 183 ? -5.914 20.844 7.305 1 97.88 183 VAL B N 1
ATOM 3827 C CA . VAL B 1 183 ? -5.293 20.359 6.074 1 97.88 183 VAL B CA 1
ATOM 3828 C C . VAL B 1 183 ? -5.41 21.422 4.984 1 97.88 183 VAL B C 1
ATOM 3830 O O . VAL B 1 183 ? -4.426 21.75 4.32 1 97.88 183 VAL B O 1
ATOM 3833 N N . LYS B 1 184 ? -6.562 22 4.816 1 97 184 LYS B N 1
ATOM 3834 C CA . LYS B 1 184 ? -6.781 23.016 3.785 1 97 184 LYS B CA 1
ATOM 3835 C C . LYS B 1 184 ? -5.957 24.266 4.066 1 97 184 LYS B C 1
ATOM 3837 O O . LYS B 1 184 ? -5.41 24.875 3.143 1 97 184 LYS B O 1
ATOM 3842 N N . LEU B 1 185 ? -5.918 24.625 5.324 1 97.31 185 LEU B N 1
ATOM 3843 C CA . LEU B 1 185 ? -5.109 25.781 5.684 1 97.31 185 LEU B CA 1
ATOM 3844 C C . LEU B 1 185 ? -3.629 25.516 5.449 1 97.31 185 LEU B C 1
ATOM 3846 O O . LEU B 1 185 ? -2.889 26.406 5.027 1 97.31 185 LEU B O 1
ATOM 3850 N N . TYR B 1 186 ? -3.172 24.297 5.723 1 97.88 186 TYR B N 1
ATOM 3851 C CA . TYR B 1 186 ? -1.8 23.906 5.418 1 97.88 186 TYR B CA 1
ATOM 3852 C C . TYR B 1 186 ? -1.512 24.047 3.93 1 97.88 186 TYR B C 1
ATOM 3854 O O . TYR B 1 186 ? -0.473 24.594 3.541 1 97.88 186 TYR B O 1
ATOM 3862 N N . VAL B 1 187 ? -2.416 23.562 3.135 1 97.94 187 VAL B N 1
ATOM 3863 C CA . VAL B 1 187 ? -2.248 23.625 1.687 1 97.94 187 VAL B CA 1
ATOM 3864 C C . VAL B 1 187 ? -2.178 25.078 1.231 1 97.94 187 VAL B C 1
ATOM 3866 O O . VAL B 1 187 ? -1.355 25.438 0.382 1 97.94 187 VAL B O 1
ATOM 3869 N N . PHE B 1 188 ? -3 25.938 1.801 1 96.69 188 PHE B N 1
ATOM 3870 C CA . PHE B 1 188 ? -2.963 27.375 1.525 1 96.69 188 PHE B CA 1
ATOM 3871 C C . PHE B 1 188 ? -1.606 27.953 1.895 1 96.69 188 PHE B C 1
ATOM 3873 O O . PHE B 1 188 ? -0.994 28.672 1.097 1 96.69 188 PHE B O 1
ATOM 3880 N N . ALA B 1 189 ? -1.207 27.656 3.107 1 96.94 189 ALA B N 1
ATOM 3881 C CA . ALA B 1 189 ? 0.054 28.188 3.617 1 96.94 189 ALA B CA 1
ATOM 3882 C C . ALA B 1 189 ? 1.23 27.734 2.762 1 96.94 189 ALA B C 1
ATOM 3884 O O . ALA B 1 189 ? 2.205 28.469 2.584 1 96.94 189 ALA B O 1
ATOM 3885 N N . ASP B 1 190 ? 1.11 26.438 2.311 1 96 190 ASP B N 1
ATOM 3886 C CA . ASP B 1 190 ? 2.145 25.891 1.44 1 96 190 ASP B CA 1
ATOM 3887 C C . ASP B 1 190 ? 2.148 26.594 0.082 1 96 190 ASP B C 1
ATOM 3889 O O . ASP B 1 190 ? 3.207 26.969 -0.426 1 96 190 ASP B O 1
ATOM 3893 N N . LYS B 1 191 ? 1.024 26.844 -0.507 1 95.25 191 LYS B N 1
ATOM 3894 C CA . LYS B 1 191 ? 0.87 27.469 -1.816 1 95.25 191 LYS B CA 1
ATOM 3895 C C . LYS B 1 191 ? 1.392 28.906 -1.803 1 95.25 191 LYS B C 1
ATOM 3897 O O . LYS B 1 191 ? 2.01 29.344 -2.77 1 95.25 191 LYS B O 1
ATOM 3902 N N . TYR B 1 192 ? 1.19 29.625 -0.73 1 94.62 192 TYR B N 1
ATOM 3903 C CA . TYR B 1 192 ? 1.533 31.047 -0.68 1 94.62 192 TYR B CA 1
ATOM 3904 C C . TYR B 1 192 ? 2.756 31.281 0.199 1 94.62 192 TYR B C 1
ATOM 3906 O O . TYR B 1 192 ? 3.043 32.406 0.582 1 94.62 192 TYR B O 1
ATOM 3914 N N . ASP B 1 193 ? 3.42 30.203 0.61 1 93.69 193 ASP B N 1
ATOM 3915 C CA . ASP B 1 193 ? 4.73 30.188 1.254 1 93.69 193 ASP B CA 1
ATOM 3916 C C . ASP B 1 193 ? 4.691 30.953 2.582 1 93.69 193 ASP B C 1
ATOM 3918 O O . ASP B 1 193 ? 5.473 31.875 2.801 1 93.69 193 ASP B O 1
ATOM 3922 N N . VAL B 1 194 ? 3.801 30.562 3.4 1 94.12 194 VAL B N 1
ATOM 3923 C CA . VAL B 1 194 ? 3.75 31.047 4.777 1 94.12 194 VAL B CA 1
ATOM 3924 C C . VAL B 1 194 ? 4.266 29.953 5.723 1 94.12 194 VAL B C 1
ATOM 3926 O O . VAL B 1 194 ? 3.482 29.188 6.273 1 94.12 194 VAL B O 1
ATOM 3929 N N . GLY B 1 195 ? 5.531 29.922 6.016 1 93.25 195 GLY B N 1
ATOM 3930 C CA . GLY B 1 195 ? 6.227 28.828 6.664 1 93.25 195 GLY B CA 1
ATOM 3931 C C . GLY B 1 195 ? 5.766 28.578 8.086 1 93.25 195 GLY B C 1
ATOM 3932 O O . GLY B 1 195 ? 5.488 27.438 8.469 1 93.25 195 GLY B O 1
ATOM 3933 N N . GLU B 1 196 ? 5.676 29.641 8.867 1 92.62 196 GLU B N 1
ATOM 3934 C CA . GLU B 1 196 ? 5.305 29.484 10.273 1 92.62 196 GLU B CA 1
ATOM 3935 C C . GLU B 1 196 ? 3.861 29.016 10.414 1 92.62 196 GLU B C 1
ATOM 3937 O O . GLU B 1 196 ? 3.537 28.266 11.336 1 92.62 196 GLU B O 1
ATOM 3942 N N . LEU B 1 197 ? 3.016 29.469 9.508 1 93.81 197 LEU B N 1
ATOM 3943 C CA . LEU B 1 197 ? 1.632 29 9.523 1 93.81 197 LEU B CA 1
ATOM 3944 C C . LEU B 1 197 ? 1.553 27.516 9.164 1 93.81 197 LEU B C 1
ATOM 3946 O O . LEU B 1 197 ? 0.772 26.781 9.766 1 93.81 197 LEU B O 1
ATOM 3950 N N . ARG B 1 198 ? 2.359 27.047 8.211 1 95.62 198 ARG B N 1
ATOM 3951 C CA . ARG B 1 198 ? 2.43 25.641 7.879 1 95.62 198 ARG B CA 1
ATOM 3952 C C . ARG B 1 198 ? 2.777 24.797 9.109 1 95.62 198 ARG B C 1
ATOM 3954 O O . ARG B 1 198 ? 2.129 23.781 9.383 1 95.62 198 ARG B O 1
ATOM 3961 N N . GLN B 1 199 ? 3.775 25.312 9.773 1 95.5 199 GLN B N 1
ATOM 3962 C CA . GLN B 1 199 ? 4.234 24.594 10.953 1 95.5 199 GLN B CA 1
ATOM 3963 C C . GLN B 1 199 ? 3.158 24.562 12.039 1 95.5 199 GLN B C 1
ATOM 3965 O O . GLN B 1 199 ? 2.994 23.562 12.734 1 95.5 199 GLN B O 1
ATOM 3970 N N . LEU B 1 200 ? 2.488 25.656 12.188 1 94.12 200 LEU B N 1
ATOM 3971 C CA . LEU B 1 200 ? 1.412 25.719 13.164 1 94.12 200 LEU B CA 1
ATOM 3972 C C . LEU B 1 200 ? 0.302 24.734 12.812 1 94.12 200 LEU B C 1
ATOM 3974 O O . LEU B 1 200 ? -0.237 24.062 13.695 1 94.12 200 LEU B O 1
ATOM 3978 N N . CYS B 1 201 ? -0.057 24.688 11.531 1 96.06 201 CYS B N 1
ATOM 3979 C CA . CYS B 1 201 ? -1.063 23.734 11.078 1 96.06 201 CYS B CA 1
ATOM 3980 C C . CYS B 1 201 ? -0.647 22.312 11.398 1 96.06 201 CYS B C 1
ATOM 3982 O O . CYS B 1 201 ? -1.467 21.5 11.852 1 96.06 201 CYS B O 1
ATOM 3984 N N . LEU B 1 202 ? 0.626 21.969 11.188 1 97 202 LEU B N 1
ATOM 3985 C CA . LEU B 1 202 ? 1.145 20.641 11.492 1 97 202 LEU B CA 1
ATOM 3986 C C . LEU B 1 202 ? 0.986 20.328 12.977 1 97 202 LEU B C 1
ATOM 3988 O O . LEU B 1 202 ? 0.552 19.234 13.336 1 97 202 LEU B O 1
ATOM 3992 N N . HIS B 1 203 ? 1.348 21.281 13.734 1 95.75 203 HIS B N 1
ATOM 3993 C CA . HIS B 1 203 ? 1.281 21.109 15.18 1 95.75 203 HIS B CA 1
ATOM 3994 C C . HIS B 1 203 ? -0.147 20.828 15.641 1 95.75 203 HIS B C 1
ATOM 3996 O O . HIS B 1 203 ? -0.387 19.875 16.391 1 95.75 203 HIS B O 1
ATOM 4002 N N . ARG B 1 204 ? -1.053 21.594 15.164 1 93.69 204 ARG B N 1
ATOM 4003 C CA . ARG B 1 204 ? -2.447 21.453 15.578 1 93.69 204 ARG B CA 1
ATOM 4004 C C . ARG B 1 204 ? -3.062 20.172 15.023 1 93.69 204 ARG B C 1
ATOM 4006 O O . ARG B 1 204 ? -3.852 19.516 15.703 1 93.69 204 ARG B O 1
ATOM 4013 N N . LEU B 1 205 ? -2.721 19.891 13.797 1 96.19 205 LEU B N 1
ATOM 4014 C CA . LEU B 1 205 ? -3.201 18.641 13.203 1 96.19 205 LEU B CA 1
ATOM 4015 C C . LEU B 1 205 ? -2.689 17.438 13.984 1 96.19 205 LEU B C 1
ATOM 4017 O O . LEU B 1 205 ? -3.455 16.516 14.289 1 96.19 205 LEU B O 1
ATOM 4021 N N . HIS B 1 206 ? -1.426 17.422 14.305 1 97.19 206 HIS B N 1
ATOM 4022 C CA . HIS B 1 206 ? -0.839 16.344 15.109 1 97.19 206 HIS B CA 1
ATOM 4023 C C . HIS B 1 206 ? -1.579 16.188 16.438 1 97.19 206 HIS B C 1
ATOM 4025 O O . HIS B 1 206 ? -1.929 15.062 16.812 1 97.19 206 HIS B O 1
ATOM 4031 N N . ASN B 1 207 ? -1.829 17.312 17.062 1 94 207 ASN B N 1
ATOM 4032 C CA . ASN B 1 207 ? -2.543 17.266 18.328 1 94 207 ASN B CA 1
ATOM 4033 C C . ASN B 1 207 ? -3.938 16.672 18.172 1 94 207 ASN B C 1
ATOM 4035 O O . ASN B 1 207 ? -4.379 15.883 19.016 1 94 207 ASN B O 1
ATOM 4039 N N . THR B 1 208 ? -4.602 17.062 17.141 1 92.81 208 THR B N 1
ATOM 4040 C CA . THR B 1 208 ? -5.938 16.531 16.875 1 92.81 208 THR B CA 1
ATOM 4041 C C . THR B 1 208 ? -5.891 15.031 16.625 1 92.81 208 THR B C 1
ATOM 4043 O O . THR B 1 208 ? -6.707 14.281 17.172 1 92.81 208 THR B O 1
ATOM 4046 N N . LEU B 1 209 ? -4.961 14.562 15.914 1 95.81 209 LEU B N 1
ATOM 4047 C CA . LEU B 1 209 ? -4.867 13.164 15.5 1 95.81 209 LEU B CA 1
ATOM 4048 C C . LEU B 1 209 ? -4.531 12.266 16.688 1 95.81 209 LEU B C 1
ATOM 4050 O O . LEU B 1 209 ? -5 11.133 16.766 1 95.81 209 LEU B O 1
ATOM 4054 N N . ILE B 1 210 ? -3.721 12.773 17.641 1 95.75 210 ILE B N 1
ATOM 4055 C CA . ILE B 1 210 ? -3.252 11.883 18.703 1 95.75 210 ILE B CA 1
ATOM 4056 C C . ILE B 1 210 ? -4.223 11.93 19.875 1 95.75 210 ILE B C 1
ATOM 4058 O O . ILE B 1 210 ? -4.238 11.016 20.703 1 95.75 210 ILE B O 1
ATOM 4062 N N . ARG B 1 211 ? -5.105 12.914 19.922 1 91.94 211 ARG B N 1
ATOM 4063 C CA . ARG B 1 211 ? -5.906 13.117 21.125 1 91.94 211 ARG B CA 1
ATOM 4064 C C . ARG B 1 211 ? -7.363 12.742 20.875 1 91.94 211 ARG B C 1
ATOM 4066 O O . ARG B 1 211 ? -8.156 12.664 21.812 1 91.94 211 ARG B O 1
ATOM 4073 N N . THR B 1 212 ? -7.762 12.492 19.719 1 90.75 212 THR B N 1
ATOM 4074 C CA . THR B 1 212 ? -9.164 12.211 19.422 1 90.75 212 THR B CA 1
ATOM 4075 C C . THR B 1 212 ? -9.398 10.711 19.25 1 90.75 212 THR B C 1
ATOM 4077 O O . THR B 1 212 ? -8.695 10.055 18.484 1 90.75 212 THR B O 1
ATOM 4080 N N . GLY B 1 213 ? -10.32 10.203 19.984 1 90.75 213 GLY B N 1
ATOM 4081 C CA . GLY B 1 213 ? -10.812 8.859 19.734 1 90.75 213 GLY B CA 1
ATOM 4082 C C . GLY B 1 213 ? -11.828 8.789 18.594 1 90.75 213 GLY B C 1
ATOM 4083 O O . GLY B 1 213 ? -12.719 9.633 18.516 1 90.75 213 GLY B O 1
ATOM 4084 N N . LEU B 1 214 ? -11.656 7.82 17.734 1 92.06 214 LEU B N 1
ATOM 4085 C CA . LEU B 1 214 ? -12.477 7.793 16.531 1 92.06 214 LEU B CA 1
ATOM 4086 C C . LEU B 1 214 ? -13.336 6.535 16.484 1 92.06 214 LEU B C 1
ATOM 4088 O O . LEU B 1 214 ? -12.969 5.504 17.047 1 92.06 214 LEU B O 1
ATOM 4092 N N . SER B 1 215 ? -14.461 6.684 15.906 1 92.81 215 SER B N 1
ATOM 4093 C CA . SER B 1 215 ? -15.25 5.543 15.469 1 92.81 215 SER B CA 1
ATOM 4094 C C . SER B 1 215 ? -15 5.227 14 1 92.81 215 SER B C 1
ATOM 4096 O O . SER B 1 215 ? -14.094 5.789 13.383 1 92.81 215 SER B O 1
ATOM 4098 N N . GLU B 1 216 ? -15.719 4.293 13.461 1 92.75 216 GLU B N 1
ATOM 4099 C CA . GLU B 1 216 ? -15.586 3.977 12.039 1 92.75 216 GLU B CA 1
ATOM 4100 C C . GLU B 1 216 ? -15.82 5.211 11.18 1 92.75 216 GLU B C 1
ATOM 4102 O O . GLU B 1 216 ? -15.133 5.414 10.172 1 92.75 216 GLU B O 1
ATOM 4107 N N . THR B 1 217 ? -16.766 5.988 11.609 1 92.31 217 THR B N 1
ATOM 4108 C CA . THR B 1 217 ? -17.062 7.223 10.883 1 92.31 217 THR B CA 1
ATOM 4109 C C . THR B 1 217 ? -15.867 8.18 10.945 1 92.31 217 THR B C 1
ATOM 4111 O O . THR B 1 217 ? -15.555 8.844 9.961 1 92.31 217 THR B O 1
ATOM 4114 N N . GLY B 1 218 ? -15.312 8.305 12.109 1 93.62 218 GLY B N 1
ATOM 4115 C CA . GLY B 1 218 ? -14.125 9.141 12.258 1 93.62 218 GLY B CA 1
ATOM 4116 C C . GLY B 1 218 ? -12.992 8.727 11.336 1 93.62 218 GLY B C 1
ATOM 4117 O O . GLY B 1 218 ? -12.312 9.586 10.758 1 93.62 218 GLY B O 1
ATOM 4118 N N . TYR B 1 219 ? -12.812 7.41 11.203 1 95.94 219 TYR B N 1
ATOM 4119 C CA . TYR B 1 219 ? -11.758 6.93 10.32 1 95.94 219 TYR B CA 1
ATOM 4120 C C . TYR B 1 219 ? -12.078 7.262 8.859 1 95.94 219 TYR B C 1
ATOM 4122 O O . TYR B 1 219 ? -11.164 7.516 8.07 1 95.94 219 TYR B O 1
ATOM 4130 N N . ARG B 1 220 ? -13.297 7.266 8.539 1 95.94 220 ARG B N 1
ATOM 4131 C CA . ARG B 1 220 ? -13.672 7.695 7.195 1 95.94 220 ARG B CA 1
ATOM 4132 C C . ARG B 1 220 ? -13.219 9.133 6.938 1 95.94 220 ARG B C 1
ATOM 4134 O O . ARG B 1 220 ? -12.672 9.43 5.871 1 95.94 220 ARG B O 1
ATOM 4141 N N . TYR B 1 221 ? -13.461 9.992 7.934 1 95.5 221 TYR B N 1
ATOM 4142 C CA . TYR B 1 221 ? -13.016 11.375 7.809 1 95.5 221 TYR B CA 1
ATOM 4143 C C . TYR B 1 221 ? -11.5 11.453 7.73 1 95.5 221 TYR B C 1
ATOM 4145 O O . TYR B 1 221 ? -10.945 12.258 6.977 1 95.5 221 TYR B O 1
ATOM 4153 N N . LEU B 1 222 ? -10.836 10.641 8.523 1 97.38 222 LEU B N 1
ATOM 4154 C CA . LEU B 1 222 ? -9.375 10.578 8.469 1 97.38 222 LEU B CA 1
ATOM 4155 C C . LEU B 1 222 ? -8.898 10.211 7.07 1 97.38 222 LEU B C 1
ATOM 4157 O O . LEU B 1 222 ? -8.008 10.867 6.523 1 97.38 222 LEU B O 1
ATOM 4161 N N . PHE B 1 223 ? -9.508 9.18 6.492 1 98.38 223 PHE B N 1
ATOM 4162 C CA . PHE B 1 223 ? -9.109 8.711 5.172 1 98.38 223 PHE B CA 1
ATOM 4163 C C . PHE B 1 223 ? -9.383 9.766 4.109 1 98.38 223 PHE B C 1
ATOM 4165 O O . PHE B 1 223 ? -8.594 9.945 3.184 1 98.38 223 PHE B O 1
ATOM 4172 N N . GLU B 1 224 ? -10.445 10.5 4.254 1 97.5 224 GLU B N 1
ATOM 4173 C CA . GLU B 1 224 ? -10.758 11.594 3.336 1 97.5 224 GLU B CA 1
ATOM 4174 C C . GLU B 1 224 ? -9.711 12.695 3.424 1 97.5 224 GLU B C 1
ATOM 4176 O O . GLU B 1 224 ? -9.289 13.242 2.4 1 97.5 224 GLU B O 1
ATOM 4181 N N . ALA B 1 225 ? -9.359 13.023 4.598 1 98.06 225 ALA B N 1
ATOM 4182 C CA . ALA B 1 225 ? -8.336 14.047 4.801 1 98.06 225 ALA B CA 1
ATOM 4183 C C . ALA B 1 225 ? -7.008 13.625 4.188 1 98.06 225 ALA B C 1
ATOM 4185 O O . ALA B 1 225 ? -6.312 14.445 3.578 1 98.06 225 ALA B O 1
ATOM 4186 N N . ILE B 1 226 ? -6.664 12.359 4.367 1 98.69 226 ILE B N 1
ATOM 4187 C CA . ILE B 1 226 ? -5.426 11.82 3.809 1 98.69 226 ILE B CA 1
ATOM 4188 C C . ILE B 1 226 ? -5.473 11.898 2.283 1 98.69 226 ILE B C 1
ATOM 4190 O O . ILE B 1 226 ? -4.527 12.375 1.651 1 98.69 226 ILE B O 1
ATOM 4194 N N . ALA B 1 227 ? -6.566 11.469 1.728 1 98.38 227 ALA B N 1
ATOM 4195 C CA . ALA B 1 227 ? -6.719 11.508 0.275 1 98.38 227 ALA B CA 1
ATOM 4196 C C . ALA B 1 227 ? -6.578 12.93 -0.253 1 98.38 227 ALA B C 1
ATOM 4198 O O . ALA B 1 227 ? -5.859 13.172 -1.227 1 98.38 227 ALA B O 1
ATOM 4199 N N . PHE B 1 228 ? -7.227 13.867 0.393 1 97.94 228 PHE B N 1
ATOM 4200 C CA . PHE B 1 228 ? -7.156 15.266 -0.004 1 97.94 228 PHE B CA 1
ATOM 4201 C C . PHE B 1 228 ? -5.723 15.781 0.087 1 97.94 228 PHE B C 1
ATOM 4203 O O . PHE B 1 228 ? -5.254 16.5 -0.805 1 97.94 228 PHE B O 1
ATOM 4210 N N . THR B 1 229 ? -5.047 15.453 1.118 1 98.5 229 THR B N 1
ATOM 4211 C CA . THR B 1 229 ? -3.676 15.898 1.348 1 98.5 229 THR B CA 1
ATOM 4212 C C . THR B 1 229 ? -2.756 15.414 0.232 1 98.5 229 THR B C 1
ATOM 4214 O O . THR B 1 229 ? -2.002 16.203 -0.346 1 98.5 229 THR B O 1
ATOM 4217 N N . PHE B 1 230 ? -2.861 14.141 -0.088 1 97.88 230 PHE B N 1
ATOM 4218 C CA . PHE B 1 230 ? -1.953 13.562 -1.067 1 97.88 230 PHE B CA 1
ATOM 4219 C C . PHE B 1 230 ? -2.262 14.078 -2.469 1 97.88 230 PHE B C 1
ATOM 4221 O O . PHE B 1 230 ? -1.378 14.125 -3.326 1 97.88 230 PHE B O 1
ATOM 4228 N N . GLU B 1 231 ? -3.447 14.523 -2.676 1 96.88 231 GLU B N 1
ATOM 4229 C CA . GLU B 1 231 ? -3.836 15.109 -3.953 1 96.88 231 GLU B CA 1
ATOM 4230 C C . GLU B 1 231 ? -3.309 16.531 -4.09 1 96.88 231 GLU B C 1
ATOM 4232 O O . GLU B 1 231 ? -3.055 17 -5.199 1 96.88 231 GLU B O 1
ATOM 4237 N N . ASN B 1 232 ? -3.08 17.188 -2.959 1 97.12 232 ASN B N 1
ATOM 4238 C CA . ASN B 1 232 ? -2.854 18.625 -3.025 1 97.12 232 ASN B CA 1
ATOM 4239 C C . ASN B 1 232 ? -1.477 19 -2.482 1 97.12 232 ASN B C 1
ATOM 4241 O O . ASN B 1 232 ? -1.197 20.172 -2.25 1 97.12 232 ASN B O 1
ATOM 4245 N N . THR B 1 233 ? -0.615 18.031 -2.234 1 96.88 233 THR B N 1
ATOM 4246 C CA . THR B 1 233 ? 0.741 18.312 -1.771 1 96.88 233 THR B CA 1
ATOM 4247 C C . THR B 1 233 ? 1.749 17.438 -2.51 1 96.88 233 THR B C 1
ATOM 4249 O O . THR B 1 233 ? 1.366 16.516 -3.236 1 96.88 233 THR B O 1
ATOM 4252 N N . CYS B 1 234 ? 2.967 17.734 -2.316 1 94.56 234 CYS B N 1
ATOM 4253 C CA . CYS B 1 234 ? 4.027 17.031 -3.033 1 94.56 234 CYS B CA 1
ATOM 4254 C C . CYS B 1 234 ? 4.703 16 -2.141 1 94.56 234 CYS B C 1
ATOM 4256 O O . CYS B 1 234 ? 4.68 16.125 -0.914 1 94.56 234 CYS B O 1
ATOM 4258 N N . PRO B 1 235 ? 5.328 14.961 -2.816 1 93.19 235 PRO B N 1
ATOM 4259 C CA . PRO B 1 235 ? 6.129 14.031 -2.02 1 93.19 235 PRO B CA 1
ATOM 4260 C C . PRO B 1 235 ? 7.215 14.727 -1.208 1 93.19 235 PRO B C 1
ATOM 4262 O O . PRO B 1 235 ? 7.852 15.664 -1.699 1 93.19 235 PRO B O 1
ATOM 4265 N N . GLY B 1 236 ? 7.324 14.359 -0.002 1 92.19 236 GLY B N 1
ATOM 4266 C CA . GLY B 1 236 ? 8.32 14.977 0.859 1 92.19 236 GLY B CA 1
ATOM 4267 C C . GLY B 1 236 ? 7.73 15.992 1.823 1 92.19 236 GLY B C 1
ATOM 4268 O O . GLY B 1 236 ? 8.375 16.375 2.805 1 92.19 236 GLY B O 1
ATOM 4269 N N . ASP B 1 237 ? 6.516 16.484 1.587 1 95.44 237 ASP B N 1
ATOM 4270 C CA . ASP B 1 237 ? 5.855 17.422 2.5 1 95.44 237 ASP B CA 1
ATOM 4271 C C . ASP B 1 237 ? 5.664 16.797 3.879 1 95.44 237 ASP B C 1
ATOM 4273 O O . ASP B 1 237 ? 5.277 15.625 3.986 1 95.44 237 ASP B O 1
ATOM 4277 N N . LYS B 1 238 ? 5.812 17.547 4.891 1 96.5 238 LYS B N 1
ATOM 4278 C CA . LYS B 1 238 ? 5.754 17.062 6.27 1 96.5 238 LYS B CA 1
ATOM 4279 C C . LYS B 1 238 ? 4.352 16.578 6.625 1 96.5 238 LYS B C 1
ATOM 4281 O O . LYS B 1 238 ? 4.191 15.664 7.438 1 96.5 238 LYS B O 1
ATOM 4286 N N . ILE B 1 239 ? 3.385 17.219 6.035 1 98.31 239 ILE B N 1
ATOM 4287 C CA . ILE B 1 239 ? 2.016 16.828 6.371 1 98.31 239 ILE B CA 1
ATOM 4288 C C . ILE B 1 239 ? 1.741 15.414 5.887 1 98.31 239 ILE B C 1
ATOM 4290 O O . ILE B 1 239 ? 0.968 14.68 6.508 1 98.31 239 ILE B O 1
ATOM 4294 N N . ARG B 1 240 ? 2.314 15.008 4.75 1 98.06 240 ARG B N 1
ATOM 4295 C CA . ARG B 1 240 ? 2.203 13.625 4.293 1 98.06 240 ARG B CA 1
ATOM 4296 C C . ARG B 1 240 ? 2.844 12.664 5.289 1 98.06 240 ARG B C 1
ATOM 4298 O O . ARG B 1 240 ? 2.25 11.641 5.645 1 98.06 240 ARG B O 1
ATOM 4305 N N . LYS B 1 241 ? 4.047 13.055 5.723 1 97.5 241 LYS B N 1
ATOM 4306 C CA . LYS B 1 241 ? 4.734 12.242 6.723 1 97.5 241 LYS B CA 1
ATOM 4307 C C . LYS B 1 241 ? 3.889 12.102 7.984 1 97.5 241 LYS B C 1
ATOM 4309 O O . LYS B 1 241 ? 3.812 11.016 8.57 1 97.5 241 LYS B O 1
ATOM 4314 N N . LEU B 1 242 ? 3.297 13.156 8.375 1 98.38 242 LEU B N 1
ATOM 4315 C CA . LEU B 1 242 ? 2.443 13.156 9.555 1 98.38 242 LEU B CA 1
ATOM 4316 C C . LEU B 1 242 ? 1.321 12.133 9.414 1 98.38 242 LEU B C 1
ATOM 4318 O O . LEU B 1 242 ? 1.07 11.352 10.336 1 98.38 242 LEU B O 1
ATOM 4322 N N . PHE B 1 243 ? 0.63 12.133 8.297 1 98.69 243 PHE B N 1
ATOM 4323 C CA . PHE B 1 243 ? -0.471 11.203 8.078 1 98.69 243 PHE B CA 1
ATOM 4324 C C . PHE B 1 243 ? 0.04 9.766 7.992 1 98.69 243 PHE B C 1
ATOM 4326 O O . PHE B 1 243 ? -0.605 8.844 8.484 1 98.69 243 PHE B O 1
ATOM 4333 N N . VAL B 1 244 ? 1.17 9.547 7.32 1 98.44 244 VAL B N 1
ATOM 4334 C CA . VAL B 1 244 ? 1.766 8.219 7.234 1 98.44 244 VAL B CA 1
ATOM 4335 C C . VAL B 1 244 ? 2.074 7.695 8.633 1 98.44 244 VAL B C 1
ATOM 4337 O O . VAL B 1 244 ? 1.726 6.559 8.969 1 98.44 244 VAL B O 1
ATOM 4340 N N . GLN B 1 245 ? 2.723 8.523 9.445 1 98.19 245 GLN B N 1
ATOM 4341 C CA . GLN B 1 245 ? 3.066 8.133 10.805 1 98.19 245 GLN B CA 1
ATOM 4342 C C . GLN B 1 245 ? 1.814 7.867 11.633 1 98.19 245 GLN B C 1
ATOM 4344 O O . GLN B 1 245 ? 1.809 6.988 12.5 1 98.19 245 GLN B O 1
ATOM 4349 N N . THR B 1 246 ? 0.76 8.648 11.383 1 98.5 246 THR B N 1
ATOM 4350 C CA . THR B 1 246 ? -0.512 8.414 12.062 1 98.5 246 THR B CA 1
ATOM 4351 C C . THR B 1 246 ? -1.042 7.02 11.742 1 98.5 246 THR B C 1
ATOM 4353 O O . THR B 1 246 ? -1.453 6.285 12.648 1 98.5 246 THR B O 1
ATOM 4356 N N . CYS B 1 247 ? -1.039 6.672 10.492 1 98.19 247 CYS B N 1
ATOM 4357 C CA . CYS B 1 247 ? -1.543 5.371 10.062 1 98.19 247 CYS B CA 1
ATOM 4358 C C . CYS B 1 247 ? -0.693 4.246 10.633 1 98.19 247 CYS B C 1
ATOM 4360 O O . CYS B 1 247 ? -1.223 3.215 11.055 1 98.19 247 CYS B O 1
ATOM 4362 N N . VAL B 1 248 ? 0.634 4.434 10.664 1 97.75 248 VAL B N 1
ATOM 4363 C CA . VAL B 1 248 ? 1.53 3.398 11.172 1 97.75 248 VAL B CA 1
ATOM 4364 C C . VAL B 1 248 ? 1.369 3.273 12.688 1 97.75 248 VAL B C 1
ATOM 4366 O O . VAL B 1 248 ? 1.385 2.166 13.227 1 97.75 248 VAL B O 1
ATOM 4369 N N . ALA B 1 249 ? 1.167 4.418 13.375 1 97.44 249 ALA B N 1
ATOM 4370 C CA . ALA B 1 249 ? 0.95 4.402 14.82 1 97.44 249 ALA B CA 1
ATOM 4371 C C . ALA B 1 249 ? -0.356 3.695 15.172 1 97.44 249 ALA B C 1
ATOM 4373 O O . ALA B 1 249 ? -0.457 3.043 16.219 1 97.44 249 ALA B O 1
ATOM 4374 N N . ASP B 1 250 ? -1.284 3.832 14.328 1 96.19 250 ASP B N 1
ATOM 4375 C CA . ASP B 1 250 ? -2.605 3.246 14.531 1 96.19 250 ASP B CA 1
ATOM 4376 C C . ASP B 1 250 ? -2.859 2.1 13.562 1 96.19 250 ASP B C 1
ATOM 4378 O O . ASP B 1 250 ? -3.988 1.903 13.102 1 96.19 250 ASP B O 1
ATOM 4382 N N . LEU B 1 251 ? -1.888 1.372 13.234 1 94.88 251 LEU B N 1
ATOM 4383 C CA . LEU B 1 251 ? -1.92 0.388 12.156 1 94.88 251 LEU B CA 1
ATOM 4384 C C . LEU B 1 251 ? -2.959 -0.692 12.438 1 94.88 251 LEU B C 1
ATOM 4386 O O . LEU B 1 251 ? -3.658 -1.14 11.523 1 94.88 251 LEU B O 1
ATOM 4390 N N . VAL B 1 252 ? -3.098 -1.111 13.664 1 91.56 252 VAL B N 1
ATOM 4391 C CA . VAL B 1 252 ? -3.986 -2.197 14.07 1 91.56 252 VAL B CA 1
ATOM 4392 C C . VAL B 1 252 ? -5.426 -1.856 13.688 1 91.56 252 VAL B C 1
ATOM 4394 O O . VAL B 1 252 ? -6.137 -2.689 13.117 1 91.56 252 VAL B O 1
ATOM 4397 N N . LEU B 1 253 ? -5.812 -0.664 13.93 1 93.31 253 LEU B N 1
ATOM 4398 C CA . LEU B 1 253 ? -7.184 -0.262 13.625 1 93.31 253 LEU B CA 1
ATOM 4399 C C . LEU B 1 253 ? -7.312 0.16 12.164 1 93.31 253 LEU B C 1
ATOM 4401 O O . LEU B 1 253 ? -8.273 -0.214 11.492 1 93.31 253 LEU B O 1
ATOM 4405 N N . VAL B 1 254 ? -6.363 0.893 11.633 1 96 254 VAL B N 1
ATOM 4406 C CA . VAL B 1 254 ? -6.426 1.473 10.297 1 96 254 VAL B CA 1
ATOM 4407 C C . VAL B 1 254 ? -6.625 0.367 9.266 1 96 254 VAL B C 1
ATOM 4409 O O . VAL B 1 254 ? -7.5 0.469 8.398 1 96 254 VAL B O 1
ATOM 4412 N N . ARG B 1 255 ? -5.82 -0.704 9.32 1 94 255 ARG B N 1
ATOM 4413 C CA . ARG B 1 255 ? -5.828 -1.72 8.273 1 94 255 ARG B CA 1
ATOM 4414 C C . ARG B 1 255 ? -7.125 -2.521 8.297 1 94 255 ARG B C 1
ATOM 4416 O O . ARG B 1 255 ? -7.434 -3.244 7.352 1 94 255 ARG B O 1
ATOM 4423 N N . HIS B 1 256 ? -7.918 -2.391 9.367 1 92.69 256 HIS B N 1
ATOM 4424 C CA . HIS B 1 256 ? -9.156 -3.154 9.477 1 92.69 256 HIS B CA 1
ATOM 4425 C C . HIS B 1 256 ? -10.375 -2.266 9.242 1 92.69 256 HIS B C 1
ATOM 4427 O O . HIS B 1 256 ? -11.508 -2.748 9.25 1 92.69 256 HIS B O 1
ATOM 4433 N N . MET B 1 257 ? -10.203 -1.017 9.141 1 95 257 MET B N 1
ATOM 4434 C CA . MET B 1 257 ? -11.328 -0.103 8.938 1 95 257 MET B CA 1
ATOM 4435 C C . MET B 1 257 ? -11.898 -0.249 7.535 1 95 257 MET B C 1
ATOM 4437 O O . MET B 1 257 ? -11.148 -0.413 6.57 1 95 257 MET B O 1
ATOM 4441 N N . PRO B 1 258 ? -13.234 -0.059 7.645 1 93.69 258 PRO B N 1
ATOM 4442 C CA . PRO B 1 258 ? -13.836 -0.015 6.312 1 93.69 258 PRO B CA 1
ATOM 4443 C C . PRO B 1 258 ? -13.312 1.14 5.465 1 93.69 258 PRO B C 1
ATOM 4445 O O . PRO B 1 258 ? -13.039 2.223 5.988 1 93.69 258 PRO B O 1
ATOM 4448 N N . GLY B 1 259 ? -12.938 1.057 4.367 1 95.44 259 GLY B N 1
ATOM 4449 C CA . GLY B 1 259 ? -12.492 2.1 3.461 1 95.44 259 GLY B CA 1
ATOM 4450 C C . GLY B 1 259 ? -10.992 2.09 3.236 1 95.44 259 GLY B C 1
ATOM 4451 O O . GLY B 1 259 ? -10.484 2.785 2.354 1 95.44 259 GLY B O 1
ATOM 4452 N N . TYR B 1 260 ? -10.344 1.355 4.148 1 97.31 260 TYR B N 1
ATOM 4453 C CA . TYR B 1 260 ? -8.891 1.328 4.02 1 97.31 260 TYR B CA 1
ATOM 4454 C C . TYR B 1 260 ? -8.477 0.845 2.633 1 97.31 260 TYR B C 1
ATOM 4456 O O . TYR B 1 260 ? -7.547 1.39 2.029 1 97.31 260 TYR B O 1
ATOM 4464 N N . LYS B 1 261 ? -9.125 -0.152 2.141 1 95.88 261 LYS B N 1
ATOM 4465 C CA . LYS B 1 261 ? -8.828 -0.645 0.8 1 95.88 261 LYS B CA 1
ATOM 4466 C C . LYS B 1 261 ? -8.984 0.46 -0.24 1 95.88 261 LYS B C 1
ATOM 4468 O O . LYS B 1 261 ? -8.109 0.661 -1.08 1 95.88 261 LYS B O 1
ATOM 4473 N N . ASP B 1 262 ? -10.078 1.151 -0.194 1 96.75 262 ASP B N 1
ATOM 4474 C CA . ASP B 1 262 ? -10.344 2.242 -1.126 1 96.75 262 ASP B CA 1
ATOM 4475 C C . ASP B 1 262 ? -9.281 3.332 -1.018 1 96.75 262 ASP B C 1
ATOM 4477 O O . ASP B 1 262 ? -8.867 3.91 -2.027 1 96.75 262 ASP B O 1
ATOM 4481 N N . LEU B 1 263 ? -8.906 3.607 0.228 1 97.62 263 LEU B N 1
ATOM 4482 C CA . LEU B 1 263 ? -7.867 4.609 0.438 1 97.62 263 LEU B CA 1
ATOM 4483 C C . LEU B 1 263 ? -6.57 4.195 -0.253 1 97.62 263 LEU B C 1
ATOM 4485 O O . LEU B 1 263 ? -5.949 5.004 -0.946 1 97.62 263 LEU B O 1
ATOM 4489 N N . CYS B 1 264 ? -6.18 2.945 -0.088 1 96.5 264 CYS B N 1
ATOM 4490 C CA . CYS B 1 264 ? -4.961 2.441 -0.705 1 96.5 264 CYS B CA 1
ATOM 4491 C C . CYS B 1 264 ? -5.035 2.539 -2.225 1 96.5 264 CYS B C 1
ATOM 4493 O O . CYS B 1 264 ? -4.043 2.863 -2.879 1 96.5 264 CYS B O 1
ATOM 4495 N N . CYS B 1 265 ? -6.145 2.281 -2.762 1 95.94 265 CYS B N 1
ATOM 4496 C CA . CYS B 1 265 ? -6.32 2.32 -4.207 1 95.94 265 CYS B CA 1
ATOM 4497 C C . CYS B 1 265 ? -6.332 3.758 -4.715 1 95.94 265 CYS B C 1
ATOM 4499 O O . CYS B 1 265 ? -5.832 4.035 -5.809 1 95.94 265 CYS B O 1
ATOM 4501 N N . GLN B 1 266 ? -6.883 4.652 -3.936 1 96.38 266 GLN B N 1
ATOM 4502 C CA . GLN B 1 266 ? -6.98 6.059 -4.316 1 96.38 266 GLN B CA 1
ATOM 4503 C C . GLN B 1 266 ? -5.637 6.762 -4.16 1 96.38 266 GLN B C 1
ATOM 4505 O O . GLN B 1 266 ? -5.301 7.648 -4.949 1 96.38 266 GLN B O 1
ATOM 4510 N N . VAL B 1 267 ? -4.953 6.359 -3.086 1 97.44 267 VAL B N 1
ATOM 4511 C CA . VAL B 1 267 ? -3.666 6.977 -2.777 1 97.44 267 VAL B CA 1
ATOM 4512 C C . VAL B 1 267 ? -2.598 5.898 -2.629 1 97.44 267 VAL B C 1
ATOM 4514 O O . VAL B 1 267 ? -2.064 5.688 -1.535 1 97.44 267 VAL B O 1
ATOM 4517 N N . PRO B 1 268 ? -2.141 5.312 -3.678 1 95.69 268 PRO B N 1
ATOM 4518 C CA . PRO B 1 268 ? -1.175 4.215 -3.59 1 95.69 268 PRO B CA 1
ATOM 4519 C C . PRO B 1 268 ? 0.154 4.648 -2.973 1 95.69 268 PRO B C 1
ATOM 4521 O O . PRO B 1 268 ? 0.847 3.834 -2.359 1 95.69 268 PRO B O 1
ATOM 4524 N N . GLU B 1 269 ? 0.47 5.918 -3.111 1 96.19 269 GLU B N 1
ATOM 4525 C CA . GLU B 1 269 ? 1.699 6.418 -2.504 1 96.19 269 GLU B CA 1
ATOM 4526 C C . GLU B 1 269 ? 1.671 6.25 -0.987 1 96.19 269 GLU B C 1
ATOM 4528 O O . GLU B 1 269 ? 2.705 6 -0.365 1 96.19 269 GLU B O 1
ATOM 4533 N N . LEU B 1 270 ? 0.494 6.422 -0.445 1 97.25 270 LEU B N 1
ATOM 4534 C CA . LEU B 1 270 ? 0.353 6.238 0.995 1 97.25 270 LEU B CA 1
ATOM 4535 C C . LEU B 1 270 ? 0.702 4.809 1.396 1 97.25 270 LEU B C 1
ATOM 4537 O O . LEU B 1 270 ? 1.41 4.59 2.381 1 97.25 270 LEU B O 1
ATOM 4541 N N . ALA B 1 271 ? 0.157 3.861 0.684 1 95.06 271 ALA B N 1
ATOM 4542 C CA . ALA B 1 271 ? 0.406 2.455 0.986 1 95.06 271 ALA B CA 1
ATOM 4543 C C . ALA B 1 271 ? 1.896 2.135 0.917 1 95.06 271 ALA B C 1
ATOM 4545 O O . ALA B 1 271 ? 2.426 1.425 1.775 1 95.06 271 ALA B O 1
ATOM 4546 N N . TYR B 1 272 ? 2.516 2.697 -0.102 1 96.19 272 TYR B N 1
ATOM 4547 C CA . TYR B 1 272 ? 3.957 2.533 -0.246 1 96.19 272 TYR B CA 1
ATOM 4548 C C . TYR B 1 272 ? 4.695 3.146 0.936 1 96.19 272 TYR B C 1
ATOM 4550 O O . TYR B 1 272 ? 5.555 2.502 1.544 1 96.19 272 TYR B O 1
ATOM 4558 N N . GLU B 1 273 ? 4.402 4.375 1.296 1 96.81 273 GLU B N 1
ATOM 4559 C CA . GLU B 1 273 ? 5.109 5.086 2.357 1 96.81 273 GLU B CA 1
ATOM 4560 C C . GLU B 1 273 ? 4.859 4.441 3.717 1 96.81 273 GLU B C 1
ATOM 4562 O O . GLU B 1 273 ? 5.734 4.453 4.586 1 96.81 273 GLU B O 1
ATOM 4567 N N . MET B 1 274 ? 3.674 3.854 3.914 1 96.69 274 MET B N 1
ATOM 4568 C CA . MET B 1 274 ? 3.396 3.127 5.148 1 96.69 274 MET B CA 1
ATOM 4569 C C . MET B 1 274 ? 4.332 1.933 5.301 1 96.69 274 MET B C 1
ATOM 4571 O O . MET B 1 274 ? 4.832 1.665 6.395 1 96.69 274 MET B O 1
ATOM 4575 N N . MET B 1 275 ? 4.59 1.242 4.176 1 95.06 275 MET B N 1
ATOM 4576 C CA . MET B 1 275 ? 5.461 0.071 4.199 1 95.06 275 MET B CA 1
ATOM 4577 C C . MET B 1 275 ? 6.898 0.468 4.52 1 95.06 275 MET B C 1
ATOM 4579 O O . MET B 1 275 ? 7.602 -0.252 5.234 1 95.06 275 MET B O 1
ATOM 4583 N N . ILE B 1 276 ? 7.301 1.58 4.016 1 94.88 276 ILE B N 1
ATOM 4584 C CA . ILE B 1 276 ? 8.656 2.066 4.258 1 94.88 276 ILE B CA 1
ATOM 4585 C C . ILE B 1 276 ? 8.773 2.574 5.695 1 94.88 276 ILE B C 1
ATOM 4587 O O . ILE B 1 276 ? 9.789 2.363 6.352 1 94.88 276 ILE B O 1
ATOM 4591 N N . GLU B 1 277 ? 7.703 3.221 6.18 1 96 277 GLU B N 1
ATOM 4592 C CA . GLU B 1 277 ? 7.691 3.797 7.52 1 96 277 GLU B CA 1
ATOM 4593 C C . GLU B 1 277 ? 7.562 2.715 8.586 1 96 277 GLU B C 1
ATOM 4595 O O . GLU B 1 277 ? 7.965 2.914 9.734 1 96 277 GLU B O 1
ATOM 4600 N N . LEU B 1 278 ? 6.969 1.566 8.242 1 95.38 278 LEU B N 1
ATOM 4601 C CA . LEU B 1 278 ? 6.742 0.478 9.188 1 95.38 278 LEU B CA 1
ATOM 4602 C C . LEU B 1 278 ? 8.062 -0.034 9.758 1 95.38 278 LEU B C 1
ATOM 4604 O O . LEU B 1 278 ? 8.945 -0.454 9.008 1 95.38 278 LEU B O 1
ATOM 4608 N N . PRO B 1 279 ? 8.203 0.055 11.109 1 94.5 279 PRO B N 1
ATOM 4609 C CA . PRO B 1 279 ? 9.438 -0.48 11.695 1 94.5 279 PRO B CA 1
ATOM 4610 C C . PRO B 1 279 ? 9.594 -1.982 11.477 1 94.5 279 PRO B C 1
ATOM 4612 O O . PRO B 1 279 ? 8.602 -2.688 11.281 1 94.5 279 PRO B O 1
ATOM 4615 N N . GLU B 1 280 ? 10.805 -2.396 11.523 1 92.25 280 GLU B N 1
ATOM 4616 C CA . GLU B 1 280 ? 11.117 -3.803 11.281 1 92.25 280 GLU B CA 1
ATOM 4617 C C . GLU B 1 280 ? 10.766 -4.656 12.5 1 92.25 280 GLU B C 1
ATOM 4619 O O . GLU B 1 280 ? 11.641 -5.305 13.078 1 92.25 280 GLU B O 1
ATOM 4624 N N . TYR B 1 281 ? 9.484 -4.793 12.727 1 90.44 281 TYR B N 1
ATOM 4625 C CA . TYR B 1 281 ? 9.008 -5.52 13.898 1 90.44 281 TYR B CA 1
ATOM 4626 C C . TYR B 1 281 ? 9.328 -7.004 13.781 1 90.44 281 TYR B C 1
ATOM 4628 O O . TYR B 1 281 ? 9.25 -7.742 14.773 1 90.44 281 TYR B O 1
ATOM 4636 N N . TRP B 1 282 ? 9.602 -7.438 12.602 1 86.25 282 TRP B N 1
ATOM 4637 C CA . TRP B 1 282 ? 9.898 -8.844 12.344 1 86.25 282 TRP B CA 1
ATOM 4638 C C . TRP B 1 282 ? 11.336 -9.18 12.734 1 86.25 282 TRP B C 1
ATOM 4640 O O . TRP B 1 282 ? 11.711 -10.352 12.797 1 86.25 282 TRP B O 1
ATOM 4650 N N . ASN B 1 283 ? 12.117 -8.172 12.984 1 85.19 283 ASN B N 1
ATOM 4651 C CA . ASN B 1 283 ? 13.5 -8.359 13.422 1 85.19 283 ASN B CA 1
ATOM 4652 C C . ASN B 1 283 ? 13.594 -8.523 14.938 1 85.19 283 ASN B C 1
ATOM 4654 O O . ASN B 1 283 ? 12.57 -8.602 15.617 1 85.19 283 ASN B O 1
ATOM 4658 N N . SER B 1 284 ? 14.836 -8.742 15.461 1 83.06 284 SER B N 1
ATOM 4659 C CA . SER B 1 284 ? 15.039 -8.859 16.906 1 83.06 284 SER B CA 1
ATOM 4660 C C . SER B 1 284 ? 14.578 -7.594 17.625 1 83.06 284 SER B C 1
ATOM 4662 O O . SER B 1 284 ? 14.484 -6.527 17.016 1 83.06 284 SER B O 1
ATOM 4664 N N . HIS B 1 285 ? 14.281 -7.812 18.891 1 84.56 285 HIS B N 1
ATOM 4665 C CA . HIS B 1 285 ? 13.766 -6.73 19.719 1 84.56 285 HIS B CA 1
ATOM 4666 C C . HIS B 1 285 ? 14.688 -5.512 19.672 1 84.56 285 HIS B C 1
ATOM 4668 O O . HIS B 1 285 ? 14.219 -4.387 19.484 1 84.56 285 HIS B O 1
ATOM 4674 N N . ILE B 1 286 ? 15.945 -5.668 19.766 1 86.94 286 ILE B N 1
ATOM 4675 C CA . ILE B 1 286 ? 16.922 -4.582 19.797 1 86.94 286 ILE B CA 1
ATOM 4676 C C . ILE B 1 286 ? 16.938 -3.863 18.453 1 86.94 286 ILE B C 1
ATOM 4678 O O . ILE B 1 286 ? 16.953 -2.633 18.391 1 86.94 286 ILE B O 1
ATOM 4682 N N . TYR B 1 287 ? 16.875 -4.605 17.375 1 88.38 287 TYR B N 1
ATOM 4683 C CA . TYR B 1 287 ? 16.906 -4.016 16.047 1 88.38 287 TYR B CA 1
ATOM 4684 C C . TYR B 1 287 ? 15.617 -3.258 15.758 1 88.38 287 TYR B C 1
ATOM 4686 O O . TYR B 1 287 ? 15.641 -2.197 15.125 1 88.38 287 TYR B O 1
ATOM 4694 N N . ALA B 1 288 ? 14.508 -3.861 16.234 1 91.5 288 ALA B N 1
ATOM 4695 C CA . ALA B 1 288 ? 13.227 -3.184 16.047 1 91.5 288 ALA B CA 1
ATOM 4696 C C . ALA B 1 288 ? 13.211 -1.841 16.781 1 91.5 288 ALA B C 1
ATOM 4698 O O . ALA B 1 288 ? 12.742 -0.838 16.234 1 91.5 288 ALA B O 1
ATOM 4699 N N . LEU B 1 289 ? 13.75 -1.792 17.984 1 92.25 289 LEU B N 1
ATOM 4700 C CA . LEU B 1 289 ? 13.805 -0.558 18.766 1 92.25 289 LEU B CA 1
ATOM 4701 C C . LEU B 1 289 ? 14.711 0.469 18.094 1 92.25 289 LEU B C 1
ATOM 4703 O O . LEU B 1 289 ? 14.391 1.66 18.062 1 92.25 289 LEU B O 1
ATOM 4707 N N . ARG B 1 290 ? 15.836 -0.005 17.547 1 91.81 290 ARG B N 1
ATOM 4708 C CA . ARG B 1 290 ? 16.75 0.885 16.828 1 91.81 290 ARG B CA 1
ATOM 4709 C C . ARG B 1 290 ? 16.078 1.467 15.594 1 91.81 290 ARG B C 1
ATOM 4711 O O . ARG B 1 290 ? 16.266 2.646 15.281 1 91.81 290 ARG B O 1
ATOM 4718 N N . ASP B 1 291 ? 15.398 0.601 14.945 1 93.38 291 ASP B N 1
ATOM 4719 C CA . ASP B 1 291 ? 14.711 1.062 13.742 1 93.38 291 ASP B CA 1
ATOM 4720 C C . ASP B 1 291 ? 13.641 2.096 14.086 1 93.38 291 ASP B C 1
ATOM 4722 O O . ASP B 1 291 ? 13.461 3.08 13.367 1 93.38 291 ASP B O 1
ATOM 4726 N N . VAL B 1 292 ? 12.859 1.892 15.188 1 94.38 292 VAL B N 1
ATOM 4727 C CA . VAL B 1 292 ? 11.867 2.854 15.656 1 94.38 292 VAL B CA 1
ATOM 4728 C C . VAL B 1 292 ? 12.523 4.211 15.883 1 94.38 292 VAL B C 1
ATOM 4730 O O . VAL B 1 292 ? 12.023 5.242 15.438 1 94.38 292 VAL B O 1
ATOM 4733 N N . ALA B 1 293 ? 13.633 4.199 16.547 1 91.5 293 ALA B N 1
ATOM 4734 C CA . ALA B 1 293 ? 14.359 5.438 16.828 1 91.5 293 ALA B CA 1
ATOM 4735 C C . ALA B 1 293 ? 14.766 6.137 15.531 1 91.5 293 ALA B C 1
ATOM 4737 O O . ALA B 1 293 ? 14.711 7.363 15.438 1 91.5 293 ALA B O 1
ATOM 4738 N N . GLY B 1 294 ? 15.109 5.379 14.539 1 91.94 294 GLY B N 1
ATOM 4739 C CA . GLY B 1 294 ? 15.547 5.922 13.258 1 91.94 294 GLY B CA 1
ATOM 4740 C C . GLY B 1 294 ? 14.438 6.602 12.484 1 91.94 294 GLY B C 1
ATOM 4741 O O . GLY B 1 294 ? 14.695 7.473 11.656 1 91.94 294 GLY B O 1
ATOM 4742 N N . LYS B 1 295 ? 13.18 6.266 12.758 1 93.25 295 LYS B N 1
ATOM 4743 C CA . LYS B 1 295 ? 12.039 6.828 12.039 1 93.25 295 LYS B CA 1
ATOM 4744 C C . LYS B 1 295 ? 11.812 8.289 12.414 1 93.25 295 LYS B C 1
ATOM 4746 O O . LYS B 1 295 ? 11.188 9.039 11.664 1 93.25 295 LYS B O 1
ATOM 4751 N N . PHE B 1 296 ? 12.227 8.68 13.602 1 91.19 296 PHE B N 1
ATOM 4752 C CA . PHE B 1 296 ? 11.891 10 14.109 1 91.19 296 PHE B CA 1
ATOM 4753 C C . PHE B 1 296 ? 13.148 10.859 14.242 1 91.19 296 PHE B C 1
ATOM 4755 O O . PHE B 1 296 ? 13.117 11.906 14.891 1 91.19 296 PHE B O 1
ATOM 4762 N N . LEU B 1 297 ? 14.281 10.164 13.719 1 75.88 297 LEU B N 1
ATOM 4763 C CA . LEU B 1 297 ? 15.492 10.969 13.711 1 75.88 297 LEU B CA 1
ATOM 4764 C C . LEU B 1 297 ? 15.422 12.047 12.625 1 75.88 297 LEU B C 1
ATOM 4766 O O . LEU B 1 297 ? 14.789 11.844 11.594 1 75.88 297 LEU B O 1
ATOM 4770 N N . ASP B 1 298 ? 15.383 13.266 12.82 1 58.5 298 ASP B N 1
ATOM 4771 C CA . ASP B 1 298 ? 15.305 14.492 12.031 1 58.5 298 ASP B CA 1
ATOM 4772 C C . ASP B 1 298 ? 16.031 14.344 10.703 1 58.5 298 ASP B C 1
ATOM 4774 O O . ASP B 1 298 ? 17.25 14.117 10.672 1 58.5 298 ASP B O 1
ATOM 4778 N N . ARG B 1 299 ? 15.57 13.414 9.695 1 45.78 299 ARG B N 1
ATOM 4779 C CA . ARG B 1 299 ? 16.219 13.719 8.43 1 45.78 299 ARG B CA 1
ATOM 4780 C C . ARG B 1 299 ? 15.617 14.969 7.789 1 45.78 299 ARG B C 1
ATOM 4782 O O . ARG B 1 299 ? 14.445 15.281 8.023 1 45.78 299 ARG B O 1
#

Secondary structure (DSSP, 8-state):
--------TTHHHHHHSPEEEEEETTTTEEEEEEHHHHHTT-HHHHHHHHS--HHHHHTEEEETTS-HHHHHHHHHHHHHS---SSHHHHHHHHHHTSS----------PPPPHHHHHHHHHHHH-TT-HHHHHHHHHHGGGSTTSTTPPPTTS----S--GGG---GGGHHHHHHHHHHHHHHHHHHHHHTT-HHHHHHHHHHHHHHHHH----HHHHHHHHHHHHHHHHHS-TT-HHHHHHHHHHHHTHHHHTTSTTHHHHHHH-HHHHHHHHHHS--TTS-HHHHHHHHHHHTS--/--------TTHHHHHHSPEEEEEETTTTEEEEEEHHHHHTT-HHHHHHHHS--HHHHHTEEEETTS-HHHHHHHHHHHHHS---SSHHHHHHHHHHTTS----------PPPPHHHHHHHHHHHH-TT-HHHHHHHHHHGGGSTTSTTPPPTTS----S--GGGG--GGGHHHHHHHHHHHHHHHHHHHHHTT-HHHHHHHHHHHHHHHHH----HHHHHHHHHHHHHHHHHS-TT-HHHHHHHHHHHHTHHHHTTSTTHHHHHHH-HHHHHHHHHHS--TTS-HHHHHHHHHHHTS--

Organism: Colletotrichum graminicola (strain M1.001 / M2 / FGSC 10212) (NCBI:txid645133)

Solvent-accessible surface area (backbone atoms only — not comparable to full-atom values): 32539 Å² total; per-residue (Å²): 130,83,73,60,55,34,77,62,87,53,53,64,60,33,69,67,34,60,68,29,40,35,27,30,18,86,84,43,48,77,45,80,42,38,40,47,60,50,40,72,55,12,64,49,48,31,49,49,50,63,66,69,35,72,39,26,74,69,32,47,47,79,40,55,90,39,55,56,70,51,52,49,31,50,52,35,26,69,49,33,48,42,63,72,67,55,71,62,51,64,58,50,53,65,63,61,66,68,53,87,72,67,76,76,63,81,68,64,72,69,41,73,15,55,52,57,45,50,65,63,42,43,83,72,68,45,85,76,38,46,52,60,43,40,38,50,55,58,66,52,25,48,38,86,91,38,89,27,14,62,50,93,78,50,66,79,62,79,65,68,64,78,68,76,66,61,52,77,91,44,26,37,62,50,46,34,54,39,48,41,44,33,51,52,40,28,44,49,23,58,75,38,46,20,64,64,57,30,36,38,28,42,20,53,43,51,51,41,62,36,61,47,45,36,29,71,66,22,47,46,37,50,49,51,45,50,50,52,45,62,73,66,52,59,93,85,43,63,66,59,52,50,52,38,50,49,44,56,59,40,36,80,58,47,75,69,37,85,56,39,64,57,45,20,58,74,35,18,64,54,45,41,50,34,61,68,66,46,54,48,45,67,48,56,71,69,56,15,41,53,41,38,54,56,70,72,48,86,122,130,82,72,60,55,33,79,60,86,53,51,66,59,32,70,67,34,60,68,29,38,34,27,31,17,85,83,44,49,78,44,79,42,39,42,49,60,50,40,72,53,11,63,50,49,30,48,47,50,64,66,69,35,73,38,27,74,70,33,47,46,78,39,54,90,40,56,57,70,51,52,50,31,49,52,36,26,70,51,30,47,43,65,72,67,55,71,62,52,64,58,50,51,62,61,60,66,66,51,88,73,68,75,74,65,82,69,65,74,68,42,71,15,55,52,57,44,49,67,63,41,42,82,72,68,44,84,75,38,44,52,59,41,40,38,50,54,56,65,51,24,49,38,85,91,38,90,26,15,60,52,84,90,43,67,79,62,79,65,70,61,78,63,77,66,60,52,78,91,44,28,36,63,51,46,34,53,40,51,44,45,33,51,52,41,28,44,50,22,58,76,39,45,20,64,63,57,30,36,37,29,41,21,53,43,51,51,39,62,36,60,46,44,37,30,72,68,22,48,46,37,50,50,50,46,50,51,53,46,63,73,65,51,61,93,84,42,64,67,59,52,50,53,39,50,48,44,55,59,40,36,80,58,47,75,68,37,84,56,37,62,58,45,21,58,75,33,18,64,54,44,44,49,32,61,67,65,46,56,48,45,67,50,56,72,70,55,15,41,52,41,38,56,57,72,73,48,87,121

Sequence (598 aa):
MAMAARCIDNLESVLASRVITFLIGPEKQTFHINEQLVISCSGVFKRMLTNGMRESQEGVVELEDQEPHIFTSFIHYILYGNYEASQKIREMKITVETADEEAPVRAKGHYDSLTKHVSQMRPLVGPTMPYLKYMESFLYQGDAGRLYAKPSGLPTSESPDLEKSLDPSAADSQFGLITAHHVKLYVFADKYDVGELRQLCLHRLHNTLIRTGLSETGYRYLFEAIAFTFENTCPGDKIRKLFVQTCVADLVLVRHMPGYKDLCCQVPELAYEMMIELPEYWNSHIYALRDVAGKFLDRMAMAARCIDNLESVLASRVITFLIGPEKQTFHINEQLVISCSGVFKRMLTNGMRESQEGVVELEDQEPHIFTSFIHYILYGNYEASQKIREMKITVETADEEAPVRAKGHYDSLTKHVSQMRPLVGPTMPYLKYMESFLYQGDAGRLYAKPSGLPTSESPDLEKSLDPSAADSQFGLITAHHVKLYVFADKYDVGELRQLCLHRLHNTLIRTGLSETGYRYLFEAIAFTFENTCPGDKIRKLFVQTCVADLVLVRHMPGYKDLCCQVPELAYEMMIELPEYWNSHIYALRDVAGKFLDR

Foldseek 3Di:
DPLQWLPPVCVVVQVPADWAWEQEAQVGDIDIGRLCLQVVQFVQSVCQQPVPPPCVVVRYHYHHPHDPQLVVQVVCCSTRVGGDQCPVVVVVVVPVVPDCPDDPPPQDDWDAFLVRVLVVCCVPPHCLFLLSVLSVLLLCQCPPPHLLDQDDRHPPPPPDLPLQDQDPVCQLVSLLSSLLSLLSSLLVCVVRVRVNSNSNSSSSNSVNRRHGTDTLSSLVSLLVSLLVNLVRDDPPDSVNVSSLSSCLSVVVVLVPRPCSVVSCVSCVVSVVVNVVLHFPSVDDSVRSNVSSVVSRDDD/DDLQWLPPVCVVVQVPADWAWEQEAQVGDIDIGRLCLQVVQFVQSVCCQPVPPPCVVVRYHYHHPHDPQLVVQVVCCSTRVGGDLCPCVVVVVVPVVPDPCPDPPPQPDWDAFLVVVLVVCCVPPHCLFLLSVLSVLLLCQCDPPHLLDQDPSHDPPPPPLPLPDQDPVCQLVSLLSSLLSLLSSLLVCVVRVRVNSNSNSSSSNSVNRRHGTDTLSSLVSLLVSLLVNLVRDDPPDVVNVSSLSSCLSVVVVLVPRPCSVVSCVSCVVSVVVNVVLHFPSVDDSVRSNVSSVVSRDDD

Nearest PDB structures (foldseek):
  4j8z-assembly1_A  TM=7.717E-01  e=5.468E-04  Homo sapiens
  4eoz-assembly2_A  TM=7.472E-01  e=9.389E-03  Homo sapiens
  3htm-assembly1_B  TM=7.097E-01  e=8.540E-03  Homo sapiens
  8k8t-assembly1_L  TM=4.954E-01  e=6.249E-02  Homo sapiens
  8khp-assembly1_B  TM=2.932E-01  e=5.317E-03  Homo sapiens

pLDDT: mean 83.33, std 18.67, range [27.0, 98.69]